Protein AF-0000000084126980 (afdb_homodimer)

InterPro domains:
  IPR006343 DnaB/C, C-terminal domain [PF07261] (128-200)
  IPR006343 DnaB/C, C-terminal domain [TIGR01446] (127-199)
  IPR034829 DnaD-like domain superfamily [G3DSA:1.10.10.630] (124-199)
  IPR034829 DnaD-like domain superfamily [SSF158499] (127-193)
  IPR036388 Winged helix-like DNA-binding domain superfamily [G3DSA:1.10.10.10] (2-123)
  IPR053162 DnaD [PTHR37293] (22-230)
  IPR053843 DnaD, N-terminal domain [PF21984] (16-113)

Secondary structure (DSSP, 8-state):
---HHHHHHH-EEEEEHHHHHHTTTTT--HHHHHHHHHHHHHHHTT-SS--HHHHHHHHT--HHHHHHHHHHHHHTTSSEEEEEE-TTS-EEEEEE-HHHHHHHHHHHHHHHHHHHHHHHHHHHHHHHHHHHHHHTSPPPHHHHHHHHHHHHTS---HHHHHHHHHHHHHTT---HHHHHHHHHHHHHTT--SHHHHHHHHHHHHHHHHHHHHHHHHHTS--------GGG-/---HHHHHHH-EEEEEHHHHHHTTTTT--HHHHHHHHHHHHHHHTT-SS--HHHHHHHHT--HHHHHHHHHHHHHTTSSEEEEEE-TTS-EEEEEE-HHHHHHHHHHHHHHHHHHHHHHHHHHHHHHHHHHHHHHTSPPPHHHHHHHHHHHHTS---HHHHHHHHHHHHHTT---HHHHHHHHHHHHHTT--SHHHHHHHHHHHHHHHHHHHHHHHHHTS--------GGG-

Radius of gyration: 45.22 Å; Cα contacts (8 Å, |Δi|>4): 385; chains: 2; bounding box: 76×160×122 Å

Foldseek 3Di:
DPPPVVVVVVPDADDDPLCVVCVVVLVDDPLLVLLVSVQRSCVVVVRFDDDCCVVCVVSVHDPVVSVVSVVVCCVSQQKHWDWDQDPVRDIDIGIDRVRNVVVSVVVVVVVVVVVVVVVQVVLVVVLLVVLCVLLVHHDDPVRVVLVVCCCPPVNARSVLLVLLCVVCSVVVNSDVVSSVVVVVVCVVVVNRDPVSSVVVVVVVVVVVVVVVVVVVVVPPPPPPPPPPPPPD/DPPPVVVVVLDDADDDPLCVVCVVVLVDDPLLVLLVSVQRSCVVVVRFDDDCCVVCVVSVHDPVVSVVSVVVCCVSQQKHWDWDQDPVRDIDIGIDRVRNVVVSVVVVVVVVVVVVVVVQVVLVVVLLVVLCVLLVHHDDPVRVVLVVCCCPPVNARSVLLVLLCVVCSVVPNSDVVSSVVVVVVCVVVVNRDPVSSVVVVVVVVVVVVVVVVVVVVVPPPPPPPPPPPPPD

Sequence (464 aa):
MISLQDYLKGGQTVLSNLLIEHYRQLGLSNDEFILWIQLYKYHELGNDFPDLAPIAENMGCDQKEIYNLLNQLVEKQVITIESEKNRQGIRNDFYDFSAIFEKLELLQSQKRKKEGEKDYEQKIRSLYQLFEKEFGRALSPIEFQRIGQWIEEDQYSPDLIRLALKEAVLNQAYSLNYIDRVLLSWERKNITTEQQVEEEQKKRKRNMMKKESSRNEKDLPNVSLHNWLEDEMISLQDYLKGGQTVLSNLLIEHYRQLGLSNDEFILWIQLYKYHELGNDFPDLAPIAENMGCDQKEIYNLLNQLVEKQVITIESEKNRQGIRNDFYDFSAIFEKLELLQSQKRKKEGEKDYEQKIRSLYQLFEKEFGRALSPIEFQRIGQWIEEDQYSPDLIRLALKEAVLNQAYSLNYIDRVLLSWERKNITTEQQVEEEQKKRKRNMMKKESSRNEKDLPNVSLHNWLEDE

Solvent-accessible surface area (backbone atoms only — not comparable to full-atom values): 25772 Å² total; per-residue (Å²): 122,46,55,67,59,59,59,57,67,54,36,71,34,79,40,50,38,59,53,72,49,38,38,43,82,69,68,40,50,59,65,42,46,50,50,49,51,54,54,46,42,35,39,77,72,70,40,43,61,68,72,60,65,66,53,18,58,33,69,72,45,49,71,67,55,47,51,51,41,49,50,48,38,42,73,63,44,42,31,41,83,43,74,44,66,44,96,85,64,47,78,41,65,30,64,38,63,64,47,36,47,45,51,49,33,52,50,51,52,50,48,50,50,51,48,48,49,50,51,51,51,49,47,49,52,51,47,56,51,48,51,22,62,75,69,70,43,81,74,50,73,66,54,50,49,52,54,48,38,42,42,72,71,68,60,48,51,63,66,53,52,50,52,34,48,51,53,23,56,75,67,68,41,93,42,69,66,54,35,48,51,51,49,51,55,30,54,75,67,66,46,78,43,72,67,49,48,48,53,50,51,50,49,50,51,49,49,48,52,51,47,53,52,50,51,60,58,64,67,53,72,82,74,77,78,74,80,71,71,68,80,111,121,46,54,67,60,58,58,57,67,54,36,71,33,80,40,50,37,58,52,70,48,38,38,42,82,68,67,41,48,60,66,42,47,52,50,48,51,55,53,47,40,34,40,76,72,68,38,43,63,69,71,58,65,67,53,18,57,34,69,71,45,49,70,69,56,46,51,50,41,49,51,48,38,42,74,64,45,41,32,43,84,42,75,43,66,44,97,84,63,46,77,40,64,30,62,39,62,64,46,36,47,46,51,48,34,51,51,51,51,50,49,49,50,51,49,49,50,49,50,49,51,48,48,48,53,50,49,57,51,48,53,24,61,74,69,70,42,83,72,49,72,67,53,50,49,51,55,46,40,41,42,72,71,68,58,48,52,65,65,53,52,50,52,35,48,52,52,24,56,75,68,69,42,92,42,69,67,55,36,49,50,51,51,51,54,29,55,74,68,66,46,78,44,71,67,50,49,51,52,50,50,51,48,50,51,49,50,49,53,50,49,56,53,51,52,61,60,67,70,54,72,83,74,77,80,75,80,74,71,67,81,112

Structure (mmCIF, N/CA/C/O backbone):
data_AF-0000000084126980-model_v1
#
loop_
_entity.id
_entity.type
_entity.pdbx_description
1 polymer 'DNA replication protein DnaD'
#
loop_
_atom_site.group_PDB
_atom_site.id
_atom_site.type_symbol
_atom_site.label_atom_id
_atom_site.label_alt_id
_atom_site.label_comp_id
_atom_site.label_asym_id
_atom_site.label_entity_id
_atom_site.label_seq_id
_atom_site.pdbx_PDB_ins_code
_atom_site.Cartn_x
_atom_site.Cartn_y
_atom_site.Cartn_z
_atom_site.occupancy
_atom_site.B_iso_or_equiv
_atom_site.auth_seq_id
_atom_site.auth_comp_id
_atom_site.auth_asym_id
_atom_site.auth_atom_id
_atom_site.pdbx_PDB_model_num
ATOM 1 N N . MET A 1 1 ? 5.922 20.891 -8.273 1 39 1 MET A N 1
ATOM 2 C CA . MET A 1 1 ? 6.66 19.688 -7.895 1 39 1 MET A CA 1
ATOM 3 C C . MET A 1 1 ? 6.605 19.469 -6.387 1 39 1 MET A C 1
ATOM 5 O O . MET A 1 1 ? 6.727 20.406 -5.613 1 39 1 MET A O 1
ATOM 9 N N . ILE A 1 2 ? 5.812 18.531 -5.898 1 51.69 2 ILE A N 1
ATOM 10 C CA . ILE A 1 2 ? 5.867 18.344 -4.449 1 51.69 2 ILE A CA 1
ATOM 11 C C . ILE A 1 2 ? 7.293 18.562 -3.955 1 51.69 2 ILE A C 1
ATOM 13 O O . ILE A 1 2 ? 8.25 18.125 -4.594 1 51.69 2 ILE A O 1
ATOM 17 N N . SER A 1 3 ? 7.391 19.531 -3.078 1 55.72 3 SER A N 1
ATOM 18 C CA . SER A 1 3 ? 8.75 19.625 -2.564 1 55.72 3 SER A CA 1
ATOM 19 C C . SER A 1 3 ? 9.266 18.266 -2.104 1 55.72 3 SER A C 1
ATOM 21 O O . SER A 1 3 ? 8.539 17.516 -1.449 1 55.72 3 SER A O 1
ATOM 23 N N . LEU A 1 4 ? 10.234 17.719 -2.951 1 56.09 4 LEU A N 1
ATOM 24 C CA . LEU A 1 4 ? 10.984 16.516 -2.627 1 56.09 4 LEU A CA 1
ATOM 25 C C . LEU A 1 4 ? 11.102 16.344 -1.117 1 56.09 4 LEU A C 1
ATOM 27 O O . LEU A 1 4 ? 11 15.219 -0.608 1 56.09 4 LEU A O 1
ATOM 31 N N . GLN A 1 5 ? 11.062 17.531 -0.544 1 54.41 5 GLN A N 1
ATOM 32 C CA . GLN A 1 5 ? 11.297 17.5 0.896 1 54.41 5 GLN A CA 1
ATOM 33 C C . GLN A 1 5 ? 10.086 16.953 1.642 1 54.41 5 GLN A C 1
ATOM 35 O O . GLN A 1 5 ? 10.227 16.141 2.562 1 54.41 5 GLN A O 1
ATOM 40 N N . ASP A 1 6 ? 8.969 17.391 1.273 1 57.94 6 ASP A N 1
ATOM 41 C CA . ASP A 1 6 ? 7.77 16.953 1.976 1 57.94 6 ASP A CA 1
ATOM 42 C C . ASP A 1 6 ? 7.5 15.469 1.721 1 57.94 6 ASP A C 1
ATOM 44 O O . ASP A 1 6 ? 7.086 14.742 2.627 1 57.94 6 ASP A O 1
ATOM 48 N N . TYR A 1 7 ? 7.781 15.117 0.509 1 58.91 7 TYR A N 1
ATOM 49 C CA . TYR A 1 7 ? 7.633 13.711 0.149 1 58.91 7 TYR A CA 1
ATOM 50 C C . TYR A 1 7 ? 8.562 12.836 0.978 1 58.91 7 TYR A C 1
ATOM 52 O O . TYR A 1 7 ? 8.156 11.781 1.472 1 58.91 7 TYR A O 1
ATOM 60 N N . LEU A 1 8 ? 9.648 13.391 1.156 1 59.94 8 LEU A N 1
ATOM 61 C CA . LEU A 1 8 ? 10.656 12.656 1.907 1 59.94 8 LEU A CA 1
ATOM 62 C C . LEU A 1 8 ? 10.336 12.656 3.398 1 59.94 8 LEU A C 1
ATOM 64 O O . LEU A 1 8 ? 10.547 11.656 4.082 1 59.94 8 LEU A O 1
ATOM 68 N N . LYS A 1 9 ? 9.68 13.68 3.787 1 66.31 9 LYS A N 1
ATOM 69 C CA . LYS A 1 9 ? 9.391 13.805 5.215 1 66.31 9 LYS A CA 1
ATOM 70 C C . LYS A 1 9 ? 8.297 12.844 5.645 1 66.31 9 LYS A C 1
ATOM 72 O O . LYS A 1 9 ? 8.344 12.289 6.746 1 66.31 9 LYS A O 1
ATOM 77 N N . GLY A 1 10 ? 7.41 12.594 4.816 1 77.44 10 GLY A N 1
ATOM 78 C CA . GLY A 1 10 ? 6.309 11.727 5.188 1 77.44 10 GLY A CA 1
ATOM 79 C C . GLY A 1 10 ? 6.715 10.266 5.305 1 77.44 10 GLY A C 1
ATOM 80 O O . GLY A 1 10 ? 6.035 9.477 5.965 1 77.44 10 GLY A O 1
ATOM 81 N N . GLY A 1 11 ? 7.73 9.977 4.719 1 87.25 11 GLY A N 1
ATOM 82 C CA . GLY A 1 11 ? 8.219 8.602 4.766 1 87.25 11 GLY A CA 1
ATOM 83 C C . GLY A 1 11 ? 7.535 7.695 3.764 1 87.25 11 GLY A C 1
ATOM 84 O O . GLY A 1 11 ? 6.809 8.164 2.885 1 87.25 11 GLY A O 1
ATOM 85 N N . GLN A 1 12 ? 7.938 6.426 3.824 1 92 12 GLN A N 1
ATOM 86 C CA . GLN A 1 12 ? 7.422 5.457 2.865 1 92 12 GLN A CA 1
ATOM 87 C C . GLN A 1 12 ? 7.094 4.129 3.547 1 92 12 GLN A C 1
ATOM 89 O O . GLN A 1 12 ? 7.602 3.842 4.633 1 92 12 GLN A O 1
ATOM 94 N N . THR A 1 13 ? 6.137 3.443 2.998 1 94.81 13 THR A N 1
ATOM 95 C CA . THR A 1 13 ? 5.762 2.104 3.439 1 94.81 13 THR A CA 1
ATOM 96 C C . THR A 1 13 ? 6.016 1.08 2.336 1 94.81 13 THR A C 1
ATOM 98 O O . THR A 1 13 ? 5.633 1.293 1.185 1 94.81 13 THR A O 1
ATOM 101 N N . VAL A 1 14 ? 6.715 0.001 2.734 1 93.5 14 VAL A N 1
ATOM 102 C CA . VAL A 1 14 ? 7.051 -1.046 1.775 1 93.5 14 VAL A CA 1
ATOM 103 C C . VAL A 1 14 ? 6.082 -2.215 1.925 1 93.5 14 VAL A C 1
ATOM 105 O O . VAL A 1 14 ? 5.953 -2.787 3.01 1 93.5 14 VAL A O 1
ATOM 108 N N . LEU A 1 15 ? 5.379 -2.592 0.836 1 94.12 15 LEU A N 1
ATOM 109 C CA . LEU A 1 15 ? 4.426 -3.697 0.837 1 94.12 15 LEU A CA 1
ATOM 110 C C . LEU A 1 15 ? 4.906 -4.832 -0.063 1 94.12 15 LEU A C 1
ATOM 112 O O . LEU A 1 15 ? 5.438 -4.586 -1.149 1 94.12 15 LEU A O 1
ATOM 116 N N . SER A 1 16 ? 4.742 -6.016 0.418 1 91.88 16 SER A N 1
ATOM 117 C CA . SER A 1 16 ? 5.02 -7.172 -0.426 1 91.88 16 SER A CA 1
ATOM 118 C C . SER A 1 16 ? 4.066 -7.23 -1.615 1 91.88 16 SER A C 1
ATOM 120 O O . SER A 1 16 ? 2.855 -7.074 -1.455 1 91.88 16 SER A O 1
ATOM 122 N N . ASN A 1 17 ? 4.672 -7.48 -2.793 1 94.25 17 ASN A N 1
ATOM 123 C CA . ASN A 1 17 ? 3.826 -7.613 -3.975 1 94.25 17 ASN A CA 1
ATOM 124 C C . ASN A 1 17 ? 2.869 -8.797 -3.848 1 94.25 17 ASN A C 1
ATOM 126 O O . ASN A 1 17 ? 1.744 -8.75 -4.348 1 94.25 17 ASN A O 1
ATOM 130 N N . LEU A 1 18 ? 3.314 -9.859 -3.176 1 91.62 18 LEU A N 1
ATOM 131 C CA . LEU A 1 18 ? 2.475 -11.031 -2.959 1 91.62 18 LEU A CA 1
ATOM 132 C C . LEU A 1 18 ? 1.243 -10.672 -2.135 1 91.62 18 LEU A C 1
ATOM 134 O O . LEU A 1 18 ? 0.15 -11.18 -2.391 1 91.62 18 LEU A O 1
ATOM 138 N N . LEU A 1 19 ? 1.45 -9.82 -1.191 1 93.81 19 LEU A N 1
ATOM 139 C CA . LEU A 1 19 ? 0.342 -9.375 -0.354 1 93.81 19 LEU A CA 1
ATOM 140 C C . LEU A 1 19 ? -0.667 -8.578 -1.169 1 93.81 19 LEU A C 1
ATOM 142 O O . LEU A 1 19 ? -1.875 -8.797 -1.065 1 93.81 19 LEU A O 1
ATOM 146 N N . ILE A 1 20 ? -0.172 -7.691 -1.981 1 95.88 20 ILE A N 1
ATOM 147 C CA . ILE A 1 20 ? -1.014 -6.844 -2.82 1 95.88 20 ILE A CA 1
ATOM 148 C C . ILE A 1 20 ? -1.832 -7.711 -3.773 1 95.88 20 ILE A C 1
ATOM 150 O O . ILE A 1 20 ? -3.031 -7.488 -3.953 1 95.88 20 ILE A O 1
ATOM 154 N N . GLU A 1 21 ? -1.262 -8.75 -4.246 1 94.12 21 GLU A N 1
ATOM 155 C CA . GLU A 1 21 ? -1.863 -9.586 -5.281 1 94.12 21 GLU A CA 1
ATOM 156 C C . GLU A 1 21 ? -2.879 -10.555 -4.688 1 94.12 21 GLU A C 1
ATOM 158 O O . GLU A 1 21 ? -3.854 -10.922 -5.348 1 94.12 21 GLU A O 1
ATOM 163 N N . HIS A 1 22 ? -2.678 -10.914 -3.436 1 94.06 22 HIS A N 1
ATOM 164 C CA . HIS A 1 22 ? -3.443 -12.055 -2.945 1 94.06 22 HIS A CA 1
ATOM 165 C C . HIS A 1 22 ? -4.262 -11.68 -1.712 1 94.06 22 HIS A C 1
ATOM 167 O O . HIS A 1 22 ? -4.723 -12.555 -0.98 1 94.06 22 HIS A O 1
ATOM 173 N N . TYR A 1 23 ? -4.438 -10.391 -1.438 1 96.12 23 TYR A N 1
ATOM 174 C CA . TYR A 1 23 ? -5.141 -9.992 -0.223 1 96.12 23 TYR A CA 1
ATOM 175 C C . TYR A 1 23 ? -6.551 -10.57 -0.198 1 96.12 23 TYR A C 1
ATOM 177 O O . TYR A 1 23 ? -7.059 -10.938 0.863 1 96.12 23 TYR A O 1
ATOM 185 N N . ARG A 1 24 ? -7.16 -10.719 -1.43 1 95.75 24 ARG A N 1
ATOM 186 C CA . ARG A 1 24 ? -8.508 -11.266 -1.498 1 95.75 24 ARG A CA 1
ATOM 187 C C . ARG A 1 24 ? -8.516 -12.758 -1.166 1 95.75 24 ARG A C 1
ATOM 189 O O . ARG A 1 24 ? -9.422 -13.242 -0.498 1 95.75 24 ARG A O 1
ATOM 196 N N . GLN A 1 25 ? -7.543 -13.422 -1.637 1 92.75 25 GLN A N 1
ATOM 197 C CA . GLN A 1 25 ? -7.434 -14.852 -1.369 1 92.75 25 GLN A CA 1
ATOM 198 C C . GLN A 1 25 ? -7.156 -15.109 0.108 1 92.75 25 GLN A C 1
ATOM 200 O O . GLN A 1 25 ? -7.457 -16.188 0.617 1 92.75 25 GLN A O 1
ATOM 205 N N . LEU A 1 26 ? -6.59 -14.109 0.778 1 93.56 26 LEU A N 1
ATOM 206 C CA . LEU A 1 26 ? -6.348 -14.203 2.213 1 93.56 26 LEU A CA 1
ATOM 207 C C . LEU A 1 26 ? -7.621 -13.891 2.998 1 93.56 26 LEU A C 1
ATOM 209 O O . LEU A 1 26 ? -7.629 -13.969 4.23 1 93.56 26 LEU A O 1
ATOM 213 N N . GLY A 1 27 ? -8.688 -13.508 2.248 1 94.06 27 GLY A N 1
ATOM 214 C CA . GLY A 1 27 ? -9.984 -13.289 2.855 1 94.06 27 GLY A CA 1
ATOM 215 C C . GLY A 1 27 ? -10.25 -11.828 3.182 1 94.06 27 GLY A C 1
ATOM 216 O O . GLY A 1 27 ? -11.227 -11.508 3.863 1 94.06 27 GLY A O 1
ATOM 217 N N . LEU A 1 28 ? -9.43 -10.945 2.713 1 96.75 28 LEU A N 1
ATOM 218 C CA . LEU A 1 28 ? -9.555 -9.539 3.078 1 96.75 28 LEU A CA 1
ATOM 219 C C . LEU A 1 28 ? -10.43 -8.789 2.068 1 96.75 28 LEU A C 1
ATOM 221 O O . LEU A 1 28 ? -10.32 -9.023 0.862 1 96.75 28 LEU A O 1
ATOM 225 N N . SER A 1 29 ? -11.352 -7.996 2.633 1 96.31 29 SER A N 1
ATOM 226 C CA . SER A 1 29 ? -12.023 -7.016 1.789 1 96.31 29 SER A CA 1
ATOM 227 C C . SER A 1 29 ? -11.117 -5.828 1.489 1 96.31 29 SER A C 1
ATOM 229 O O . SER A 1 29 ? -10.047 -5.695 2.08 1 96.31 29 SER A O 1
ATOM 231 N N . ASN A 1 30 ? -11.578 -5.02 0.553 1 96.25 30 ASN A N 1
ATOM 232 C CA . ASN A 1 30 ? -10.797 -3.826 0.233 1 96.25 30 ASN A CA 1
ATOM 233 C C . ASN A 1 30 ? -10.625 -2.926 1.452 1 96.25 30 ASN A C 1
ATOM 235 O O . ASN A 1 30 ? -9.539 -2.393 1.688 1 96.25 30 ASN A O 1
ATOM 239 N N . ASP A 1 31 ? -11.695 -2.783 2.275 1 97.06 31 ASP A N 1
ATOM 240 C CA . ASP A 1 31 ? -11.648 -1.952 3.475 1 97.06 31 ASP A CA 1
ATOM 241 C C . ASP A 1 31 ? -10.68 -2.529 4.504 1 97.06 31 ASP A C 1
ATOM 243 O O . ASP A 1 31 ? -9.906 -1.791 5.121 1 97.06 31 ASP A O 1
ATOM 247 N N . GLU A 1 32 ? -10.766 -3.787 4.633 1 97.44 32 GLU A N 1
ATOM 248 C CA . GLU A 1 32 ? -9.891 -4.469 5.582 1 97.44 32 GLU A CA 1
ATOM 249 C C . GLU A 1 32 ? -8.43 -4.348 5.168 1 97.44 32 GLU A C 1
ATOM 251 O O . GLU A 1 32 ? -7.559 -4.109 6.012 1 97.44 32 GLU A O 1
ATOM 256 N N . PHE A 1 33 ? -8.211 -4.531 3.877 1 97.88 33 PHE A N 1
ATOM 257 C CA . PHE A 1 33 ? -6.844 -4.441 3.373 1 97.88 33 PHE A CA 1
ATOM 258 C C . PHE A 1 33 ? -6.293 -3.031 3.553 1 97.88 33 PHE A C 1
ATOM 260 O O . PHE A 1 33 ? -5.125 -2.857 3.91 1 97.88 33 PHE A O 1
ATOM 267 N N . ILE A 1 34 ? -7.082 -1.987 3.361 1 98 34 ILE A N 1
ATOM 268 C CA . ILE A 1 34 ? -6.641 -0.606 3.537 1 98 34 ILE A CA 1
ATOM 269 C C . ILE A 1 34 ? -6.309 -0.354 5.008 1 98 34 ILE A C 1
ATOM 271 O O . ILE A 1 34 ? -5.309 0.293 5.32 1 98 34 ILE A O 1
ATOM 275 N N . LEU A 1 35 ? -7.184 -0.848 5.898 1 97.94 35 LEU A N 1
ATOM 276 C CA . LEU A 1 35 ? -6.879 -0.709 7.316 1 97.94 35 LEU A CA 1
ATOM 277 C C . LEU A 1 35 ? -5.559 -1.395 7.66 1 97.94 35 LEU A C 1
ATOM 279 O O . LEU A 1 35 ? -4.754 -0.856 8.422 1 97.94 35 LEU A O 1
ATOM 283 N N . TRP A 1 36 ? -5.355 -2.594 7.109 1 97.56 36 TRP A N 1
ATOM 284 C CA . TRP A 1 36 ? -4.109 -3.32 7.328 1 97.56 36 TRP A CA 1
ATOM 285 C C . TRP A 1 36 ? -2.908 -2.482 6.898 1 97.56 36 TRP A C 1
ATOM 287 O O . TRP A 1 36 ? -1.922 -2.381 7.633 1 97.56 36 TRP A O 1
ATOM 297 N N . ILE A 1 37 ? -3.01 -1.836 5.719 1 97.75 37 ILE A N 1
ATOM 298 C CA . ILE A 1 37 ? -1.937 -1.009 5.176 1 97.75 37 ILE A CA 1
ATOM 299 C C . ILE A 1 37 ? -1.678 0.176 6.105 1 97.75 37 ILE A C 1
ATOM 301 O O . ILE A 1 37 ? -0.525 0.514 6.383 1 97.75 37 ILE A O 1
ATOM 305 N N . GLN A 1 38 ? -2.76 0.791 6.602 1 97.5 38 GLN A N 1
ATOM 306 C CA . GLN A 1 38 ? -2.646 1.924 7.512 1 97.5 38 GLN A CA 1
ATOM 307 C C . GLN A 1 38 ? -1.911 1.529 8.789 1 97.5 38 GLN A C 1
ATOM 309 O O . GLN A 1 38 ? -1.025 2.252 9.25 1 97.5 38 GLN A O 1
ATOM 314 N N . LEU A 1 39 ? -2.316 0.41 9.336 1 97.06 39 LEU A N 1
ATOM 315 C CA . LEU A 1 39 ? -1.684 -0.077 10.555 1 97.06 39 LEU A CA 1
ATOM 316 C C . LEU A 1 39 ? -0.223 -0.436 10.305 1 97.06 39 LEU A C 1
ATOM 318 O O . LEU A 1 39 ? 0.64 -0.166 11.141 1 97.06 39 LEU A O 1
ATOM 322 N N . TYR A 1 40 ? 0.006 -1.031 9.164 1 95.81 40 TYR A N 1
ATOM 323 C CA . TYR A 1 40 ? 1.358 -1.445 8.805 1 95.81 40 TYR A CA 1
ATOM 324 C C . TYR A 1 40 ? 2.271 -0.237 8.633 1 95.81 40 TYR A C 1
ATOM 326 O O . TYR A 1 40 ? 3.453 -0.289 8.977 1 95.81 40 TYR A O 1
ATOM 334 N N . LYS A 1 41 ? 1.723 0.796 8.023 1 95.81 41 LYS A N 1
ATOM 335 C CA . LYS A 1 41 ? 2.455 2.053 7.895 1 95.81 41 LYS A CA 1
ATOM 336 C C . LYS A 1 41 ? 2.977 2.529 9.25 1 95.81 41 LYS A C 1
ATOM 338 O O . LYS A 1 41 ? 4.152 2.879 9.375 1 95.81 41 LYS A O 1
ATOM 343 N N . TYR A 1 42 ? 2.16 2.523 10.273 1 95.19 42 TYR A N 1
ATOM 344 C CA . TYR A 1 42 ? 2.555 2.947 11.609 1 95.19 42 TYR A CA 1
ATOM 345 C C . TYR A 1 42 ? 3.605 2.01 12.195 1 95.19 42 TYR A C 1
ATOM 347 O O . TYR A 1 42 ? 4.535 2.453 12.867 1 95.19 42 TYR A O 1
ATOM 355 N N . HIS A 1 43 ? 3.395 0.766 11.906 1 92 43 HIS A N 1
ATOM 356 C CA . HIS A 1 43 ? 4.363 -0.227 12.352 1 92 43 HIS A CA 1
ATOM 357 C C . HIS A 1 43 ? 5.754 0.068 11.797 1 92 43 HIS A C 1
ATOM 359 O O . HIS A 1 43 ? 6.746 0.009 12.531 1 92 43 HIS A O 1
ATOM 365 N N . GLU A 1 44 ? 5.773 0.401 10.492 1 90.06 44 GLU A N 1
ATOM 366 C CA . GLU A 1 44 ? 7.039 0.714 9.836 1 90.06 44 GLU A CA 1
ATOM 367 C C . GLU A 1 44 ? 7.664 1.979 10.414 1 90.06 44 GLU A C 1
ATOM 369 O O . GLU A 1 44 ? 8.883 2.123 10.43 1 90.06 44 GLU A O 1
ATOM 374 N N . LEU A 1 45 ? 6.82 2.809 10.969 1 90.12 45 LEU A N 1
ATOM 375 C CA . LEU A 1 45 ? 7.277 4.059 11.562 1 90.12 45 LEU A CA 1
ATOM 376 C C . LEU A 1 45 ? 7.641 3.859 13.031 1 90.12 45 LEU A C 1
ATOM 378 O O . LEU A 1 45 ? 8.062 4.805 13.703 1 90.12 45 LEU A O 1
ATOM 382 N N . GLY A 1 46 ? 7.473 2.648 13.516 1 89.19 46 GLY A N 1
ATOM 383 C CA . GLY A 1 46 ? 7.863 2.32 14.875 1 89.19 46 GLY A CA 1
ATOM 384 C C . GLY A 1 46 ? 6.719 2.434 15.867 1 89.19 46 GLY A C 1
ATOM 385 O O . GLY A 1 46 ? 6.918 2.283 17.078 1 89.19 46 GLY A O 1
ATOM 386 N N . ASN A 1 47 ? 5.559 2.77 15.43 1 91.75 47 ASN A N 1
ATOM 387 C CA . ASN A 1 47 ? 4.355 2.803 16.25 1 91.75 47 ASN A CA 1
ATOM 388 C C . ASN A 1 47 ? 3.506 1.55 16.062 1 91.75 47 ASN A C 1
ATOM 390 O O . ASN A 1 47 ? 2.676 1.492 15.156 1 91.75 47 ASN A O 1
ATOM 394 N N . ASP A 1 48 ? 3.6 0.688 17.047 1 90.25 48 ASP A N 1
ATOM 395 C CA . ASP A 1 48 ? 3.023 -0.642 16.875 1 90.25 48 ASP A CA 1
ATOM 396 C C . ASP A 1 48 ? 1.613 -0.71 17.453 1 90.25 48 ASP A C 1
ATOM 398 O O . ASP A 1 48 ? 0.966 -1.758 17.406 1 90.25 48 ASP A O 1
ATOM 402 N N . PHE A 1 49 ? 1.198 0.315 17.953 1 93 49 PHE A N 1
ATOM 403 C CA . PHE A 1 49 ? -0.154 0.346 18.5 1 93 49 PHE A CA 1
ATOM 404 C C . PHE A 1 49 ? -0.757 1.74 18.359 1 93 49 PHE A C 1
ATOM 406 O O . PHE A 1 49 ? -1.056 2.387 19.375 1 93 49 PHE A O 1
ATOM 413 N N . PRO A 1 50 ? -1.01 2.129 17.141 1 93.94 50 PRO A N 1
ATOM 414 C CA . PRO A 1 50 ? -1.526 3.479 16.906 1 93.94 50 PRO A CA 1
ATOM 415 C C . PRO A 1 50 ? -2.979 3.641 17.344 1 93.94 50 PRO A C 1
ATOM 417 O O . PRO A 1 50 ? -3.715 2.654 17.438 1 93.94 50 PRO A O 1
ATOM 420 N N . ASP A 1 51 ? -3.252 4.902 17.656 1 93.88 51 ASP A N 1
ATOM 421 C CA . ASP A 1 51 ? -4.656 5.23 17.875 1 93.88 51 ASP A CA 1
ATOM 422 C C . ASP A 1 51 ? -5.473 5.031 16.594 1 93.88 51 ASP A C 1
ATOM 424 O O . ASP A 1 51 ? -5.02 5.383 15.5 1 93.88 51 ASP A O 1
ATOM 428 N N . LEU A 1 52 ? -6.656 4.543 16.781 1 95.5 52 LEU A N 1
ATOM 429 C CA . LEU A 1 52 ? -7.484 4.211 15.625 1 95.5 52 LEU A CA 1
ATOM 430 C C . LEU A 1 52 ? -8.234 5.441 15.133 1 95.5 52 LEU A C 1
ATOM 432 O O . LEU A 1 52 ? -8.688 5.473 13.984 1 95.5 52 LEU A O 1
ATOM 436 N N . ALA A 1 53 ? -8.359 6.434 15.945 1 95.25 53 ALA A N 1
ATOM 437 C CA . ALA A 1 53 ? -9.172 7.602 15.602 1 95.25 53 ALA A CA 1
ATOM 438 C C . ALA A 1 53 ? -8.625 8.305 14.359 1 95.25 53 ALA A C 1
ATOM 440 O O . ALA A 1 53 ? -9.367 8.531 13.398 1 95.25 53 ALA A O 1
ATOM 441 N N . PRO A 1 54 ? -7.301 8.625 14.367 1 94.69 54 PRO A N 1
ATOM 442 C CA . PRO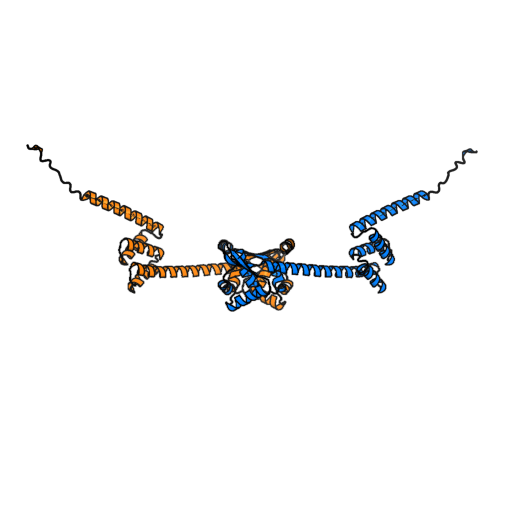 A 1 54 ? -6.758 9.25 13.164 1 94.69 54 PRO A CA 1
ATOM 443 C C . PRO A 1 54 ? -6.875 8.359 11.93 1 94.69 54 PRO A C 1
ATOM 445 O O . PRO A 1 54 ? -7.074 8.852 10.82 1 94.69 54 PRO A O 1
ATOM 448 N N . ILE A 1 55 ? -6.734 7.062 12.094 1 96.44 55 ILE A N 1
ATOM 449 C CA . ILE A 1 55 ? -6.82 6.117 10.984 1 96.44 55 ILE A CA 1
ATOM 450 C C . ILE A 1 55 ? -8.242 6.098 10.43 1 96.44 55 ILE A C 1
ATOM 452 O O . ILE A 1 55 ? -8.438 6.078 9.211 1 96.44 55 ILE A O 1
ATOM 456 N N . ALA A 1 56 ? -9.211 6.117 11.336 1 96.69 56 ALA A N 1
ATOM 457 C CA . ALA A 1 56 ? -10.609 6.18 10.93 1 96.69 56 ALA A CA 1
ATOM 458 C C . ALA A 1 56 ? -10.891 7.434 10.102 1 96.69 56 ALA A C 1
ATOM 460 O O . ALA A 1 56 ? -11.594 7.375 9.094 1 96.69 56 ALA A O 1
ATOM 461 N N . GLU A 1 57 ? -10.336 8.516 10.5 1 94 57 GLU A N 1
ATOM 462 C CA . GLU A 1 57 ? -10.492 9.773 9.766 1 94 57 GLU A CA 1
ATOM 463 C C . GLU A 1 57 ? -9.875 9.68 8.375 1 94 57 GLU A C 1
ATOM 465 O O . GLU A 1 57 ? -10.484 10.117 7.395 1 94 57 GLU A O 1
ATOM 470 N N . ASN A 1 58 ? -8.664 9.109 8.312 1 93.94 58 ASN A N 1
ATOM 471 C CA . ASN A 1 58 ? -7.98 8.938 7.039 1 93.94 58 ASN A CA 1
ATOM 472 C C . ASN A 1 58 ? -8.797 8.086 6.074 1 93.94 58 ASN A C 1
ATOM 474 O O . ASN A 1 58 ? -8.781 8.32 4.863 1 93.94 58 ASN A O 1
ATOM 478 N N . MET A 1 59 ? -9.477 7.113 6.613 1 95.44 59 MET A N 1
ATOM 479 C CA . MET A 1 59 ? -10.211 6.168 5.777 1 95.44 59 MET A CA 1
ATOM 480 C C . MET A 1 59 ? -11.641 6.641 5.555 1 95.44 59 MET A C 1
ATOM 482 O O . MET A 1 59 ? -12.398 6.02 4.801 1 95.44 59 MET A O 1
ATOM 486 N N . GLY A 1 60 ? -12.031 7.648 6.184 1 93.19 60 GLY A N 1
ATOM 487 C CA . GLY A 1 60 ? -13.367 8.188 6.031 1 93.19 60 GLY A CA 1
ATOM 488 C C . GLY A 1 60 ? -14.438 7.324 6.676 1 93.19 60 GLY A C 1
ATOM 489 O O . GLY A 1 60 ? -15.539 7.184 6.137 1 93.19 60 GLY A O 1
ATOM 490 N N . CYS A 1 61 ? -14.07 6.652 7.727 1 93.94 61 CYS A N 1
ATOM 491 C CA . CYS A 1 61 ? -15.055 5.828 8.422 1 93.94 61 CYS A CA 1
ATOM 492 C C . CYS A 1 61 ? -15.188 6.25 9.875 1 93.94 61 CYS A C 1
ATOM 494 O O . CYS A 1 61 ? -14.414 7.074 10.359 1 93.94 61 CYS A O 1
ATOM 496 N N . ASP A 1 62 ? -16.203 5.793 10.539 1 94.62 62 ASP A N 1
ATOM 497 C CA . ASP A 1 62 ? -16.422 6.168 11.938 1 94.62 62 ASP A CA 1
ATOM 498 C C . ASP A 1 62 ? -15.773 5.16 12.883 1 94.62 62 ASP A C 1
ATOM 500 O O . ASP A 1 62 ? -15.141 4.199 12.438 1 94.62 62 ASP A O 1
ATOM 504 N N . GLN A 1 63 ? -15.891 5.453 14.125 1 93.56 63 GLN A N 1
ATOM 505 C CA . GLN A 1 63 ? -15.234 4.656 15.156 1 93.56 63 GLN A CA 1
ATOM 506 C C . GLN A 1 63 ? -15.773 3.225 15.164 1 93.56 63 GLN A C 1
ATOM 508 O O . GLN A 1 63 ? -15.008 2.271 15.32 1 93.56 63 GLN A O 1
ATOM 513 N N . LYS A 1 64 ? -17.016 3.117 15.055 1 96.19 64 LYS A N 1
ATOM 514 C CA . LYS A 1 64 ? -17.625 1.79 15.055 1 96.19 64 LYS A CA 1
ATOM 515 C C . LYS A 1 64 ? -17.125 0.956 13.875 1 96.19 64 LYS A C 1
ATOM 517 O O . LYS A 1 64 ? -16.797 -0.224 14.039 1 96.19 64 LYS A O 1
ATOM 522 N N . GLU A 1 65 ? -17.094 1.53 12.734 1 96.75 65 GLU A N 1
ATOM 523 C CA . GLU A 1 65 ? -16.672 0.851 11.516 1 96.75 65 GLU A CA 1
ATOM 524 C C . GLU A 1 65 ? -15.211 0.403 11.602 1 96.75 65 GLU A C 1
ATOM 526 O O . GLU A 1 65 ? -14.875 -0.718 11.219 1 96.75 65 GLU A O 1
ATOM 531 N N . ILE A 1 66 ? -14.367 1.292 12.109 1 97.38 66 ILE A N 1
ATOM 532 C CA . ILE A 1 66 ? -12.938 0.984 12.148 1 97.38 66 ILE A CA 1
ATOM 533 C C . ILE A 1 66 ? -12.688 -0.156 13.133 1 97.38 66 ILE A C 1
ATOM 535 O O . ILE A 1 66 ? -11.805 -0.99 12.914 1 97.38 66 ILE A O 1
ATOM 539 N N . TYR A 1 67 ? -13.398 -0.216 14.242 1 96.75 67 TYR A N 1
ATOM 540 C CA . TYR A 1 67 ? -13.25 -1.296 15.211 1 96.75 67 TYR A CA 1
ATOM 541 C C . TYR A 1 67 ? -13.727 -2.621 14.633 1 96.75 67 TYR A C 1
ATOM 543 O O . TYR A 1 67 ? -13.133 -3.67 14.891 1 96.75 67 TYR A O 1
ATOM 551 N N . ASN A 1 68 ? -14.82 -2.512 13.938 1 97.94 68 ASN A N 1
ATOM 552 C CA . ASN A 1 68 ? -15.305 -3.711 13.266 1 97.94 68 ASN A CA 1
ATOM 553 C C . ASN A 1 68 ? -14.266 -4.262 12.289 1 97.94 68 ASN A C 1
ATOM 555 O O . ASN A 1 68 ? -14.055 -5.473 12.219 1 97.94 68 ASN A O 1
ATOM 559 N N . LEU A 1 69 ? -13.688 -3.406 11.484 1 97.88 69 LEU A N 1
ATOM 560 C CA . LEU A 1 69 ? -12.656 -3.805 10.531 1 97.88 69 LEU A CA 1
ATOM 561 C C . LEU A 1 69 ? -11.461 -4.43 11.25 1 97.88 69 LEU A C 1
ATOM 563 O O . LEU A 1 69 ? -10.922 -5.441 10.805 1 97.88 69 LEU A O 1
ATOM 567 N N . LEU A 1 70 ? -11.07 -3.787 12.367 1 97.44 70 LEU A N 1
ATOM 568 C CA . LEU A 1 70 ? -9.961 -4.312 13.148 1 97.44 70 LEU A CA 1
ATOM 569 C C . LEU A 1 70 ? -10.281 -5.711 13.672 1 97.44 70 LEU A C 1
ATOM 571 O O . LEU A 1 70 ? -9.438 -6.605 13.617 1 97.44 70 LEU A O 1
ATOM 575 N N . ASN A 1 71 ? -11.477 -5.855 14.188 1 97.31 71 ASN A N 1
ATOM 576 C CA . ASN A 1 71 ? -11.914 -7.152 14.688 1 97.31 71 ASN A CA 1
ATOM 577 C C . ASN A 1 71 ? -11.875 -8.219 13.594 1 97.31 71 ASN A C 1
ATOM 579 O O . ASN A 1 71 ? -11.508 -9.367 13.844 1 97.31 71 ASN A O 1
ATOM 583 N N . GLN A 1 72 ? -12.281 -7.863 12.43 1 97.75 72 GLN A N 1
ATOM 584 C CA . GLN A 1 72 ? -12.25 -8.789 11.305 1 97.75 72 GLN A CA 1
ATOM 585 C C . GLN A 1 72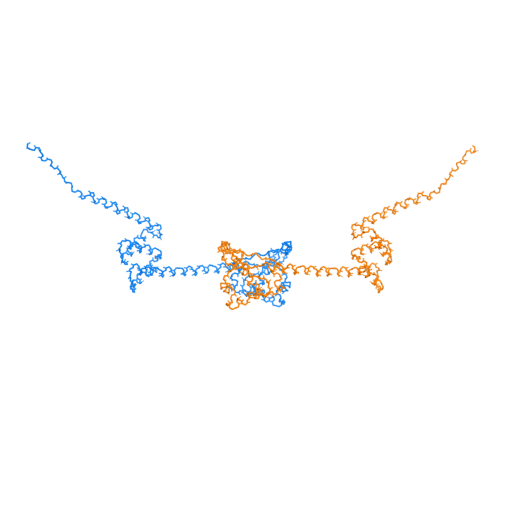 ? -10.812 -9.203 10.977 1 97.75 72 GLN A C 1
ATOM 587 O O . GLN A 1 72 ? -10.555 -10.359 10.656 1 97.75 72 GLN A O 1
ATOM 592 N N . LEU A 1 73 ? -9.836 -8.195 11 1 97.38 73 LEU A N 1
ATOM 593 C CA . LEU A 1 73 ? -8.438 -8.484 10.742 1 97.38 73 LEU A CA 1
ATOM 594 C C . LEU A 1 73 ? -7.898 -9.5 11.75 1 97.38 73 LEU A C 1
ATOM 596 O O . LEU A 1 73 ? -7.152 -10.414 11.375 1 97.38 73 LEU A O 1
ATOM 600 N N . VAL A 1 74 ? -8.297 -9.352 12.984 1 96.69 74 VAL A N 1
ATOM 601 C CA . VAL A 1 74 ? -7.848 -10.242 14.055 1 96.69 74 VAL A CA 1
ATOM 602 C C . VAL A 1 74 ? -8.492 -11.617 13.883 1 96.69 74 VAL A C 1
ATOM 604 O O . VAL A 1 74 ? -7.82 -12.641 14.008 1 96.69 74 VAL A O 1
ATOM 607 N N . GLU A 1 75 ? -9.805 -11.648 13.609 1 96.25 75 GLU A N 1
ATOM 608 C CA . GLU A 1 75 ? -10.547 -12.891 13.43 1 96.25 75 GLU A CA 1
ATOM 609 C C . GLU A 1 75 ? -10 -13.695 12.258 1 96.25 75 GLU A C 1
ATOM 611 O O . GLU A 1 75 ? -9.906 -14.922 12.32 1 96.25 75 GLU A O 1
ATOM 616 N N . LYS A 1 76 ? -9.641 -13 11.227 1 95.81 76 LYS A N 1
ATOM 617 C CA . LYS A 1 76 ? -9.133 -13.656 10.023 1 95.81 76 LYS A CA 1
ATOM 618 C C . LYS A 1 76 ? -7.652 -13.984 10.164 1 95.81 76 LYS A C 1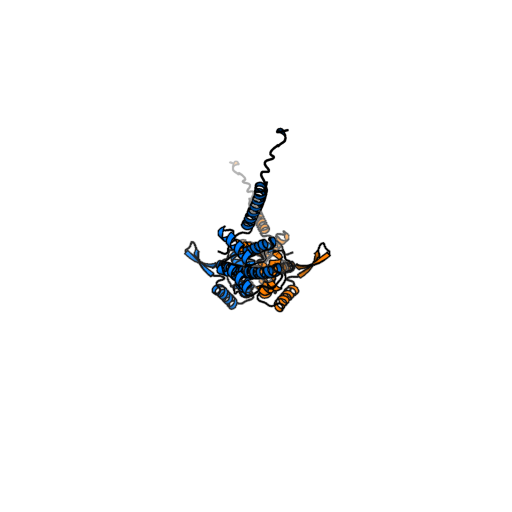
ATOM 620 O O . LYS A 1 76 ? -7.039 -14.523 9.234 1 95.81 76 LYS A O 1
ATOM 625 N N . GLN A 1 77 ? -7.07 -13.586 11.281 1 93.38 77 GLN A N 1
ATOM 626 C CA . GLN A 1 77 ? -5.707 -13.938 11.672 1 93.38 77 GLN A CA 1
ATOM 627 C C . GLN A 1 77 ? -4.688 -13.352 10.695 1 93.38 77 GLN A C 1
ATOM 629 O O . GLN A 1 77 ? -3.729 -14.023 10.312 1 93.38 77 GLN A O 1
ATOM 634 N N . VAL A 1 78 ? -5.004 -12.195 10.203 1 94.56 78 VAL A N 1
ATOM 635 C CA . VAL A 1 78 ? -4.023 -11.5 9.375 1 94.56 78 VAL A CA 1
ATOM 636 C C . VAL A 1 78 ? -3.207 -10.539 10.242 1 94.56 78 VAL A C 1
ATOM 638 O O . VAL A 1 78 ? -2.117 -10.117 9.852 1 94.56 78 VAL A O 1
ATOM 641 N N . ILE A 1 79 ? -3.752 -10.156 11.406 1 94.44 79 ILE A N 1
ATOM 642 C CA . ILE A 1 79 ? -3.016 -9.477 12.469 1 94.44 79 ILE A CA 1
ATOM 643 C C . ILE A 1 79 ? -3.342 -10.125 13.812 1 94.44 79 ILE A C 1
ATOM 645 O O . ILE A 1 79 ? -4.406 -10.727 13.977 1 94.44 79 ILE A O 1
ATOM 649 N N . THR A 1 80 ? -2.412 -10.109 14.68 1 94.5 80 THR A N 1
ATOM 650 C CA . THR A 1 80 ? -2.656 -10.516 16.062 1 94.5 80 THR A CA 1
ATOM 651 C C . THR A 1 80 ? -2.256 -9.398 17.031 1 94.5 80 THR A C 1
ATOM 653 O O . THR A 1 80 ? -1.357 -8.609 16.734 1 94.5 80 THR A O 1
ATOM 656 N N . ILE A 1 81 ? -3.016 -9.297 18.062 1 93.94 81 ILE A N 1
ATOM 657 C CA . ILE A 1 81 ? -2.676 -8.336 19.109 1 93.94 81 ILE A CA 1
ATOM 658 C C . ILE A 1 81 ? -1.916 -9.047 20.234 1 93.94 81 ILE A C 1
ATOM 660 O O . ILE A 1 81 ? -2.445 -9.961 20.859 1 93.94 81 ILE A O 1
ATOM 664 N N . GLU A 1 82 ? -0.7 -8.664 20.359 1 91.94 82 GLU A N 1
ATOM 665 C CA . GLU A 1 82 ? 0.164 -9.258 21.375 1 91.94 82 GLU A CA 1
ATOM 666 C C . GLU A 1 82 ? 0.542 -8.25 22.453 1 91.94 82 GLU A C 1
ATOM 668 O O . GLU A 1 82 ? 0.336 -7.043 22.281 1 91.94 82 GLU A O 1
ATOM 673 N N . SER A 1 83 ? 0.917 -8.758 23.562 1 91.06 83 SER A N 1
ATOM 674 C CA . SER A 1 83 ? 1.316 -7.895 24.672 1 91.06 83 SER A CA 1
ATOM 675 C C . SER A 1 83 ? 2.729 -8.227 25.141 1 91.06 83 SER A C 1
ATOM 677 O O . SER A 1 83 ? 3.127 -9.391 25.156 1 91.06 83 SER A O 1
ATOM 679 N N . GLU A 1 84 ? 3.486 -7.145 25.344 1 87.5 84 GLU A N 1
ATOM 680 C CA . GLU A 1 84 ? 4.824 -7.328 25.891 1 87.5 84 GLU A CA 1
ATOM 681 C C . GLU A 1 84 ? 5.055 -6.418 27.094 1 87.5 84 GLU A C 1
ATOM 683 O O . GLU A 1 84 ? 4.543 -5.297 27.141 1 87.5 84 GLU A O 1
ATOM 688 N N . LYS A 1 85 ? 5.691 -6.988 28.078 1 86.75 85 LYS A N 1
ATOM 689 C CA . LYS A 1 85 ? 6.016 -6.203 29.266 1 86.75 85 LYS A CA 1
ATOM 690 C C . LYS A 1 85 ? 7.285 -5.383 29.047 1 86.75 85 LYS A C 1
ATOM 692 O O . LYS A 1 85 ? 8.281 -5.898 28.547 1 86.75 85 LYS A O 1
ATOM 697 N N . ASN A 1 86 ? 7.102 -4.133 29.172 1 80.94 86 ASN A N 1
ATOM 698 C CA . ASN A 1 86 ? 8.305 -3.314 29.078 1 80.94 86 ASN A CA 1
ATOM 699 C C . ASN A 1 86 ? 9.172 -3.439 30.328 1 80.94 86 ASN A C 1
ATOM 701 O O . ASN A 1 86 ? 8.883 -4.242 31.219 1 80.94 86 ASN A O 1
ATOM 705 N N . ARG A 1 87 ? 10.312 -2.748 30.328 1 83.31 87 ARG A N 1
ATOM 706 C CA . ARG A 1 87 ? 11.289 -2.824 31.406 1 83.31 87 ARG A CA 1
ATOM 707 C C . ARG A 1 87 ? 10.664 -2.428 32.75 1 83.31 87 ARG A C 1
ATOM 709 O O . ARG A 1 87 ? 11.078 -2.914 33.781 1 83.31 87 ARG A O 1
ATOM 716 N N . GLN A 1 88 ? 9.719 -1.638 32.75 1 86.75 88 GLN A N 1
ATOM 717 C CA . GLN A 1 88 ? 9.062 -1.151 33.969 1 86.75 88 GLN A CA 1
ATOM 718 C C . GLN A 1 88 ? 7.906 -2.062 34.375 1 86.75 88 GLN A C 1
ATOM 720 O O . GLN A 1 88 ? 7.219 -1.799 35.344 1 86.75 88 GLN A O 1
ATOM 725 N N . GLY A 1 89 ? 7.773 -3.107 33.656 1 82.31 89 GLY A N 1
ATOM 726 C CA . GLY A 1 89 ? 6.734 -4.074 33.969 1 82.31 89 GLY A CA 1
ATOM 727 C C . GLY A 1 89 ? 5.379 -3.711 33.375 1 82.31 89 GLY A C 1
ATOM 728 O O . GLY A 1 89 ? 4.371 -4.328 33.719 1 82.31 89 GLY A O 1
ATOM 729 N N . ILE A 1 90 ? 5.422 -2.633 32.656 1 87.12 90 ILE A N 1
ATOM 730 C CA . ILE A 1 90 ? 4.152 -2.203 32.094 1 87.12 90 ILE A CA 1
ATOM 731 C C . ILE A 1 90 ? 3.889 -2.963 30.781 1 87.12 90 ILE A C 1
ATOM 733 O O . ILE A 1 90 ? 4.785 -3.105 29.953 1 87.12 90 ILE A O 1
ATOM 737 N N . ARG A 1 91 ? 2.59 -3.434 30.75 1 87.75 91 ARG A N 1
ATOM 738 C CA . ARG A 1 91 ? 2.201 -4.188 29.562 1 87.75 91 ARG A CA 1
ATOM 739 C C . ARG A 1 91 ? 1.887 -3.254 28.406 1 87.75 91 ARG A C 1
ATOM 741 O O . ARG A 1 91 ? 1.131 -2.293 28.547 1 87.75 91 ARG A O 1
ATOM 748 N N . ASN A 1 92 ? 2.637 -3.486 27.281 1 89 92 ASN A N 1
ATOM 749 C CA . ASN A 1 92 ? 2.369 -2.738 26.062 1 89 92 ASN A CA 1
ATOM 750 C C . ASN A 1 92 ? 1.862 -3.646 24.953 1 89 92 ASN A C 1
ATOM 752 O O . ASN A 1 92 ? 2.479 -4.672 24.656 1 89 92 ASN A O 1
ATOM 756 N N . ASP A 1 93 ? 0.697 -3.25 24.484 1 91.88 93 ASP A N 1
ATOM 757 C CA . ASP A 1 93 ? 0.117 -4.02 23.391 1 91.88 93 ASP A CA 1
ATOM 758 C C . ASP A 1 93 ? 0.698 -3.58 22.047 1 91.88 93 ASP A C 1
ATOM 760 O O . ASP A 1 93 ? 1.138 -2.439 21.891 1 91.88 93 ASP A O 1
ATOM 764 N N . PHE A 1 94 ? 0.87 -4.59 21.172 1 92.44 94 PHE A N 1
ATOM 765 C CA . PHE A 1 94 ? 1.314 -4.27 19.812 1 92.44 94 PHE A CA 1
ATOM 766 C C . PHE A 1 94 ? 0.671 -5.203 18.797 1 92.44 94 PHE A C 1
ATOM 768 O O . PHE A 1 94 ? 0.293 -6.328 19.141 1 92.44 94 PHE A O 1
ATOM 775 N N . TYR A 1 95 ? 0.473 -4.699 17.578 1 94.62 95 TYR A N 1
ATOM 776 C CA . TYR A 1 95 ? -0.022 -5.504 16.469 1 94.62 95 TYR A CA 1
ATOM 777 C C . TYR A 1 95 ? 1.094 -6.355 15.875 1 94.62 95 TYR A C 1
ATOM 779 O O . TYR A 1 95 ? 2.18 -5.848 15.578 1 94.62 95 TYR A O 1
ATOM 787 N N . ASP A 1 96 ? 0.895 -7.594 15.766 1 92.81 96 ASP A N 1
ATOM 788 C CA . ASP A 1 96 ? 1.824 -8.5 15.094 1 92.81 96 ASP A CA 1
ATOM 789 C C . ASP A 1 96 ? 1.353 -8.828 13.68 1 92.81 96 ASP A C 1
ATOM 791 O O . ASP A 1 96 ? 0.261 -9.367 13.492 1 92.81 96 ASP A O 1
ATOM 795 N N . PHE A 1 97 ? 2.186 -8.57 12.641 1 93 97 PHE A N 1
ATOM 796 C CA . PHE A 1 97 ? 1.823 -8.703 11.242 1 93 97 PHE A CA 1
ATOM 797 C C . PHE A 1 97 ? 2.385 -10 10.656 1 93 97 PHE A C 1
ATOM 799 O O . PHE A 1 97 ? 2.23 -10.266 9.461 1 93 97 PHE A O 1
ATOM 806 N N . SER A 1 98 ? 3.021 -10.867 11.461 1 88.69 98 SER A N 1
ATOM 807 C CA . SER A 1 98 ? 3.725 -12.047 10.969 1 88.69 98 SER A CA 1
ATOM 808 C C . SER A 1 98 ? 2.748 -13.102 10.453 1 88.69 98 SER A C 1
ATOM 810 O O . SER A 1 98 ? 3.084 -13.883 9.562 1 88.69 98 SER A O 1
ATOM 812 N N . ALA A 1 99 ? 1.576 -13.07 11.023 1 87.69 99 ALA A N 1
ATOM 813 C CA . ALA A 1 99 ? 0.577 -14.086 10.703 1 87.69 99 ALA A CA 1
ATOM 814 C C . ALA A 1 99 ? 0.185 -14.023 9.227 1 87.69 99 ALA A C 1
ATOM 816 O O . ALA A 1 99 ? -0.044 -15.055 8.594 1 87.69 99 ALA A O 1
ATOM 817 N N . ILE A 1 100 ? 0.133 -12.867 8.672 1 90.12 100 ILE A N 1
ATOM 818 C CA . ILE A 1 100 ? -0.314 -12.719 7.289 1 90.12 100 ILE A CA 1
ATOM 819 C C . ILE A 1 100 ? 0.723 -13.32 6.344 1 90.12 100 ILE A C 1
ATOM 821 O O . ILE A 1 100 ? 0.372 -13.875 5.301 1 90.12 100 ILE A O 1
ATOM 825 N N . PHE A 1 101 ? 1.929 -13.25 6.688 1 85.62 101 PHE A N 1
ATOM 826 C CA . PHE A 1 101 ? 2.994 -13.766 5.84 1 85.62 101 PHE A CA 1
ATOM 827 C C . PHE A 1 101 ? 3.021 -15.289 5.879 1 85.62 101 PHE A C 1
ATOM 829 O O . PHE A 1 101 ? 3.344 -15.938 4.879 1 85.62 101 PHE A O 1
ATOM 836 N N . GLU A 1 102 ? 2.676 -15.781 6.977 1 84.69 102 GLU A N 1
ATOM 837 C CA . GLU A 1 102 ? 2.537 -17.234 7.082 1 84.69 102 GLU A CA 1
ATOM 838 C C . GLU A 1 102 ? 1.412 -17.734 6.184 1 84.69 102 GLU A C 1
ATOM 840 O O . GLU A 1 102 ? 1.562 -18.766 5.516 1 84.69 102 GLU A O 1
ATOM 845 N N . LYS A 1 103 ? 0.401 -17.047 6.23 1 89.38 103 LYS A N 1
ATOM 846 C CA . LYS A 1 103 ? -0.734 -17.391 5.383 1 89.38 103 LYS A CA 1
ATOM 847 C C . LYS A 1 103 ? -0.376 -17.281 3.906 1 89.38 103 LYS A C 1
ATOM 849 O O . LYS A 1 103 ? -0.804 -18.094 3.09 1 89.38 103 LYS A O 1
ATOM 854 N N . LEU A 1 104 ? 0.318 -16.281 3.594 1 88.31 104 LEU A N 1
ATOM 855 C CA . LEU A 1 104 ? 0.767 -16.078 2.223 1 88.31 104 LEU A CA 1
ATOM 856 C C . LEU A 1 104 ? 1.653 -17.219 1.759 1 88.31 104 LEU A C 1
ATOM 858 O O . LEU A 1 104 ? 1.572 -17.656 0.604 1 88.31 104 LEU A O 1
ATOM 862 N N . GLU A 1 105 ? 2.496 -17.688 2.621 1 85.31 105 GLU A N 1
ATOM 863 C CA . GLU A 1 105 ? 3.377 -18.812 2.307 1 85.31 105 GLU A CA 1
ATOM 864 C C . GLU A 1 105 ? 2.574 -20.078 2.02 1 85.31 105 GLU A C 1
ATOM 866 O O . GLU A 1 105 ? 2.902 -20.828 1.103 1 85.31 105 GLU A O 1
ATOM 871 N N . LEU A 1 106 ? 1.664 -20.266 2.854 1 86.62 106 LEU A N 1
ATOM 872 C CA . LEU A 1 106 ? 0.809 -21.438 2.672 1 86.62 106 LEU A CA 1
ATOM 873 C C . LEU A 1 106 ? 0.073 -21.359 1.337 1 86.62 106 LEU A C 1
ATOM 875 O O . LEU A 1 106 ? -0.023 -22.359 0.623 1 86.62 106 LEU A O 1
ATOM 879 N N . LEU A 1 107 ? -0.409 -20.219 1.073 1 86.88 107 LEU A N 1
ATOM 880 C CA . LEU A 1 107 ? -1.118 -20 -0.185 1 86.88 107 LEU A CA 1
ATOM 881 C C . LEU A 1 107 ? -0.197 -20.25 -1.375 1 86.88 107 LEU A C 1
ATOM 883 O O . LEU A 1 107 ? -0.598 -20.891 -2.355 1 86.88 107 LEU A O 1
ATOM 887 N N . GLN A 1 108 ? 0.966 -19.719 -1.327 1 85.62 108 GLN A N 1
ATOM 888 C CA . GLN A 1 108 ? 1.936 -19.875 -2.404 1 85.62 108 GLN A CA 1
ATOM 889 C C . GLN A 1 108 ? 2.305 -21.344 -2.59 1 85.62 108 GLN A C 1
ATOM 891 O O . GLN A 1 108 ? 2.479 -21.812 -3.719 1 85.62 108 GLN A O 1
ATOM 896 N N . SER A 1 109 ? 2.5 -22.031 -1.48 1 86.56 109 SER A N 1
ATOM 897 C CA . SER A 1 109 ? 2.828 -23.453 -1.53 1 86.56 109 SER A CA 1
ATOM 898 C C . SER A 1 109 ? 1.711 -24.266 -2.189 1 86.56 109 SER A C 1
ATOM 900 O O . SER A 1 109 ? 1.976 -25.172 -2.98 1 86.56 109 SER A O 1
ATOM 902 N N . GLN A 1 110 ? 0.549 -23.891 -1.819 1 87.69 110 GLN A N 1
ATOM 903 C CA . GLN A 1 110 ? -0.607 -24.547 -2.406 1 87.69 110 GLN A CA 1
ATOM 904 C C . GLN A 1 110 ? -0.703 -24.266 -3.904 1 87.69 110 GLN A C 1
ATOM 906 O O . GLN A 1 110 ? -1.03 -25.172 -4.688 1 87.69 110 GLN A O 1
ATOM 911 N N . LYS A 1 111 ? -0.483 -23.094 -4.234 1 85.5 111 LYS A N 1
ATOM 912 C CA . LYS A 1 111 ? -0.504 -22.734 -5.645 1 85.5 111 LYS A CA 1
ATOM 913 C C . LYS A 1 111 ? 0.573 -23.484 -6.426 1 85.5 111 LYS A C 1
ATOM 915 O O . LYS A 1 111 ? 0.333 -23.938 -7.547 1 85.5 111 LYS A O 1
ATOM 920 N N . ARG A 1 112 ? 1.702 -23.547 -5.867 1 85.31 112 ARG A N 1
ATOM 921 C CA . ARG A 1 112 ? 2.799 -24.25 -6.512 1 85.31 112 ARG A CA 1
ATOM 922 C C . ARG A 1 112 ? 2.455 -25.734 -6.703 1 85.31 112 ARG A C 1
ATOM 924 O O . ARG A 1 112 ? 2.76 -26.312 -7.742 1 85.31 112 ARG A O 1
ATOM 931 N N . LYS A 1 113 ? 1.903 -26.266 -5.758 1 89.19 113 LYS A N 1
ATOM 932 C CA . LYS A 1 113 ? 1.502 -27.656 -5.84 1 89.19 113 LYS A CA 1
ATOM 933 C C . LYS A 1 113 ? 0.474 -27.875 -6.945 1 89.19 113 LYS A C 1
ATOM 935 O O . LYS A 1 113 ? 0.59 -28.812 -7.738 1 89.19 113 LYS A O 1
ATOM 940 N N . LYS A 1 114 ? -0.48 -27 -6.949 1 90.19 114 LYS A N 1
ATOM 941 C CA . LYS A 1 114 ? -1.511 -27.094 -7.977 1 90.19 114 LYS A CA 1
ATOM 942 C C . LYS A 1 114 ? -0.918 -26.906 -9.367 1 90.19 114 LYS A C 1
ATOM 944 O O . LYS A 1 114 ? -1.3 -27.594 -10.312 1 90.19 114 LYS A O 1
ATOM 949 N N . GLU A 1 115 ? -0.079 -25.984 -9.406 1 89.62 115 GLU A N 1
ATOM 950 C CA . GLU A 1 115 ? 0.593 -25.75 -10.68 1 89.62 115 GLU A CA 1
ATOM 951 C C . GLU A 1 115 ? 1.438 -26.953 -11.094 1 89.62 115 GLU A C 1
ATOM 953 O O . GLU A 1 115 ? 1.503 -27.297 -12.273 1 89.62 115 GLU A O 1
ATOM 958 N N . GLY A 1 116 ? 2.084 -27.484 -10.156 1 89.06 116 GLY A N 1
ATOM 959 C CA . GLY A 1 116 ? 2.844 -28.688 -10.43 1 89.06 116 GLY A CA 1
ATOM 960 C C . GLY A 1 116 ? 1.984 -29.844 -10.922 1 89.06 116 GLY A C 1
ATOM 961 O O . GLY A 1 116 ? 2.357 -30.547 -11.867 1 89.06 116 GLY A O 1
ATOM 962 N N . GLU A 1 117 ? 0.938 -29.938 -10.344 1 90.38 117 GLU A N 1
ATOM 963 C CA . GLU A 1 117 ? 0.006 -30.984 -10.75 1 90.38 117 GLU A CA 1
ATOM 964 C C . GLU A 1 117 ? -0.517 -30.75 -12.164 1 90.38 117 GLU A C 1
ATOM 966 O O . GLU A 1 117 ? -0.63 -31.672 -12.961 1 90.38 117 GLU A O 1
ATOM 971 N N . LYS A 1 118 ? -0.838 -29.516 -12.375 1 91.88 118 LYS A N 1
ATOM 972 C CA . LYS A 1 118 ? -1.312 -29.172 -13.711 1 91.88 118 LYS A CA 1
ATOM 973 C C . LYS A 1 118 ? -0.23 -29.422 -14.758 1 91.88 118 LYS A C 1
ATOM 975 O O . LYS A 1 118 ? -0.514 -29.922 -15.844 1 91.88 118 LYS A O 1
ATOM 980 N N . ASP A 1 119 ? 0.898 -29.031 -14.383 1 92.44 119 ASP A N 1
ATOM 981 C CA . ASP A 1 119 ? 2.025 -29.25 -15.281 1 92.44 119 ASP A CA 1
ATOM 982 C C . ASP A 1 119 ? 2.229 -30.734 -15.547 1 92.44 119 ASP A C 1
ATOM 984 O O . ASP A 1 119 ? 2.482 -31.141 -16.688 1 92.44 119 ASP A O 1
ATOM 988 N N . TYR A 1 120 ? 2.139 -31.5 -14.523 1 92 120 TYR A N 1
ATOM 989 C CA . TYR A 1 120 ? 2.283 -32.938 -14.633 1 92 120 TYR A CA 1
ATOM 990 C C . TYR A 1 120 ? 1.201 -33.531 -15.531 1 92 120 TYR A C 1
ATOM 992 O O . TYR A 1 120 ? 1.488 -34.375 -16.391 1 92 120 TYR A O 1
ATOM 1000 N N . GLU A 1 121 ? 0.034 -33.094 -15.359 1 92.75 121 GLU A N 1
ATOM 1001 C CA . GLU A 1 121 ? -1.084 -33.531 -16.172 1 92.75 121 GLU A CA 1
ATOM 1002 C C . GLU A 1 121 ? -0.887 -33.156 -17.641 1 92.75 121 GLU A C 1
ATOM 1004 O O . GLU A 1 121 ? -1.202 -33.938 -18.547 1 92.75 121 GLU A O 1
ATOM 1009 N N . GLN A 1 122 ? -0.446 -32 -17.781 1 94.44 122 GLN A N 1
ATOM 1010 C CA . GLN A 1 122 ? -0.179 -31.547 -19.141 1 94.44 122 GLN A CA 1
ATOM 1011 C C . GLN A 1 122 ? 0.928 -32.375 -19.797 1 94.44 122 GLN A C 1
ATOM 1013 O O . GLN A 1 122 ? 0.876 -32.656 -20.984 1 94.44 122 GLN A O 1
ATOM 1018 N N . LYS A 1 123 ? 1.952 -32.688 -19.047 1 94.19 123 LYS A N 1
ATOM 1019 C CA . LYS A 1 123 ? 3.031 -33.531 -19.562 1 94.19 123 LYS A CA 1
ATOM 1020 C C . LYS A 1 123 ? 2.51 -34.875 -19.984 1 94.19 123 LYS A C 1
ATOM 1022 O O . LYS A 1 123 ? 2.934 -35.438 -21 1 94.19 123 LYS A O 1
ATOM 1027 N N . ILE A 1 124 ? 1.639 -35.438 -19.172 1 94.19 124 ILE A N 1
ATOM 1028 C CA . ILE A 1 124 ? 1.051 -36.75 -19.469 1 94.19 124 ILE A CA 1
ATOM 1029 C C . ILE A 1 124 ? 0.225 -36.656 -20.75 1 94.19 124 ILE A C 1
ATOM 1031 O O . ILE A 1 124 ? 0.341 -37.5 -21.641 1 94.19 124 ILE A O 1
ATOM 1035 N N . ARG A 1 125 ? -0.543 -35.656 -20.828 1 94.5 125 ARG A N 1
ATOM 1036 C CA . ARG A 1 125 ? -1.35 -35.438 -22.031 1 94.5 125 ARG A CA 1
ATOM 1037 C C . ARG A 1 125 ? -0.466 -35.312 -23.266 1 94.5 125 ARG A C 1
ATOM 1039 O O . ARG A 1 125 ? -0.744 -35.875 -24.312 1 94.5 125 ARG A O 1
ATOM 1046 N N . SER A 1 126 ? 0.516 -34.5 -23.094 1 96.06 126 SER A N 1
ATOM 1047 C CA . SER A 1 126 ? 1.459 -34.281 -24.188 1 96.06 126 SER A CA 1
ATOM 1048 C C . SER A 1 126 ? 2.156 -35.594 -24.562 1 96.06 126 SER A C 1
ATOM 1050 O O . SER A 1 126 ? 2.477 -35.812 -25.734 1 96.06 126 SER A O 1
ATOM 1052 N N . LEU A 1 127 ? 2.445 -36.438 -23.609 1 96 127 LEU A N 1
ATOM 1053 C CA . LEU A 1 127 ? 3.088 -37.719 -23.828 1 96 127 LEU A CA 1
ATOM 1054 C C . LEU A 1 127 ? 2.219 -38.625 -24.703 1 96 127 LEU A C 1
ATOM 1056 O O . LEU A 1 127 ? 2.709 -39.219 -25.656 1 96 127 LEU A O 1
ATOM 1060 N N . TYR A 1 128 ? 0.927 -38.75 -24.438 1 96.31 128 TYR A N 1
ATOM 1061 C CA . TYR A 1 128 ? 0.002 -39.562 -25.219 1 96.31 128 TYR A CA 1
ATOM 1062 C C . TYR A 1 128 ? -0.091 -39.031 -26.656 1 96.31 128 TYR A C 1
ATOM 1064 O O . TYR A 1 128 ? -0.093 -39.812 -27.609 1 96.31 128 TYR A O 1
ATOM 1072 N N . GLN A 1 129 ? -0.11 -37.719 -26.719 1 96.44 129 GLN A N 1
ATOM 1073 C CA . GLN A 1 129 ? -0.169 -37.094 -28.031 1 96.44 129 GLN A CA 1
ATOM 1074 C C . GLN A 1 129 ? 1.092 -37.406 -28.844 1 96.44 129 GLN A C 1
ATOM 1076 O O . GLN A 1 129 ? 1.022 -37.625 -30.047 1 96.44 129 GLN A O 1
ATOM 1081 N N . LEU A 1 130 ? 2.164 -37.375 -28.172 1 96.75 130 LEU A N 1
ATOM 1082 C CA . LEU A 1 130 ? 3.436 -37.656 -28.812 1 96.75 130 LEU A CA 1
ATOM 1083 C C . LEU A 1 130 ? 3.455 -39.094 -29.344 1 96.75 130 LEU A C 1
ATOM 1085 O O . LEU A 1 130 ? 3.941 -39.344 -30.453 1 96.75 130 LEU A O 1
ATOM 1089 N N . PHE A 1 131 ? 3.018 -40.062 -28.578 1 96.06 131 PHE A N 1
ATOM 1090 C CA . PHE A 1 131 ? 2.926 -41.469 -28.984 1 96.06 131 PHE A CA 1
ATOM 1091 C C . PHE A 1 131 ? 2.088 -41.594 -30.25 1 96.06 131 PHE A C 1
ATOM 1093 O O . PHE A 1 131 ? 2.486 -42.281 -31.203 1 96.06 131 PHE A O 1
ATOM 1100 N N . GLU A 1 132 ? 1.015 -40.875 -30.25 1 96.56 132 GLU A N 1
ATOM 1101 C CA . GLU A 1 132 ? 0.126 -40.969 -31.406 1 96.56 132 GLU A CA 1
ATOM 1102 C C . GLU A 1 132 ? 0.78 -40.344 -32.656 1 96.56 132 GLU A C 1
ATOM 1104 O O . GLU A 1 132 ? 0.674 -40.906 -33.75 1 96.56 132 GLU A O 1
ATOM 1109 N N . LYS A 1 133 ? 1.39 -39.281 -32.406 1 96.44 133 LYS A N 1
ATOM 1110 C CA . LYS A 1 133 ? 2.066 -38.594 -33.531 1 96.44 133 LYS A CA 1
ATOM 1111 C C . LYS A 1 133 ? 3.174 -39.469 -34.094 1 96.44 133 LYS A C 1
ATOM 1113 O O . LYS A 1 133 ? 3.285 -39.625 -35.312 1 96.44 133 LYS A O 1
ATOM 1118 N N . GLU A 1 134 ? 3.99 -40.125 -33.25 1 95.25 134 GLU A N 1
ATOM 1119 C CA . GLU A 1 134 ? 5.113 -40.938 -33.688 1 95.25 134 GLU A CA 1
ATOM 1120 C C . GLU A 1 134 ? 4.629 -42.25 -34.312 1 95.25 134 GLU A C 1
ATOM 1122 O O . GLU A 1 134 ? 5.238 -42.75 -35.281 1 95.25 134 GLU A O 1
ATOM 1127 N N . PHE A 1 135 ? 3.598 -42.781 -33.844 1 93.75 135 PHE A N 1
ATOM 1128 C CA . PHE A 1 135 ? 3.051 -44.031 -34.375 1 93.75 135 PHE A CA 1
ATOM 1129 C C . PHE A 1 135 ? 2.225 -43.75 -35.625 1 93.75 135 PHE A C 1
ATOM 1131 O O . PHE A 1 135 ? 1.976 -44.688 -36.406 1 93.75 135 PHE A O 1
ATOM 1138 N N . GLY A 1 136 ? 1.779 -42.531 -35.781 1 93.94 136 GLY A N 1
ATOM 1139 C CA . GLY A 1 136 ? 1.026 -42.156 -36.969 1 93.94 136 GLY A CA 1
ATOM 1140 C C . GLY A 1 136 ? -0.424 -42.594 -36.906 1 93.94 136 GLY A C 1
ATOM 1141 O O . GLY A 1 136 ? -1.052 -42.781 -37.969 1 93.94 136 GLY A O 1
ATOM 1142 N N . ARG A 1 137 ? -0.788 -43 -35.812 1 94 137 ARG A N 1
ATOM 1143 C CA . ARG A 1 137 ? -2.152 -43.469 -35.625 1 94 137 ARG A CA 1
ATOM 1144 C C . ARG A 1 137 ? -2.59 -43.25 -34.156 1 94 137 ARG A C 1
ATOM 1146 O O . ARG A 1 137 ? -1.762 -43 -33.281 1 94 137 ARG A O 1
ATOM 1153 N N . ALA A 1 138 ? -3.975 -43.406 -33.906 1 95.38 138 ALA A N 1
ATOM 1154 C CA . ALA A 1 138 ? -4.516 -43.312 -32.562 1 95.38 138 ALA A CA 1
ATOM 1155 C C . ALA A 1 138 ? -4.105 -44.531 -31.719 1 95.38 138 ALA A C 1
ATOM 1157 O O . ALA A 1 138 ? -3.951 -45.625 -32.25 1 95.38 138 ALA A O 1
ATOM 1158 N N . LEU A 1 139 ? -4.004 -44.219 -30.453 1 94.5 139 LEU A N 1
ATOM 1159 C CA . LEU A 1 139 ? -3.674 -45.312 -29.547 1 94.5 139 LEU A CA 1
ATOM 1160 C C . LEU A 1 139 ? -4.91 -46.156 -29.219 1 94.5 139 LEU A C 1
ATOM 1162 O O . LEU A 1 139 ? -6.004 -45.625 -29.047 1 94.5 139 LEU A O 1
ATOM 1166 N N . SER A 1 140 ? -4.699 -47.438 -29.266 1 94.31 140 SER A N 1
ATOM 1167 C CA . SER A 1 140 ? -5.789 -48.312 -28.859 1 94.31 140 SER A CA 1
ATOM 1168 C C . SER A 1 140 ? -6 -48.25 -27.344 1 94.31 140 SER A C 1
ATOM 1170 O O . SER A 1 140 ? -5.113 -47.844 -26.609 1 94.31 140 SER A O 1
ATOM 1172 N N . PRO A 1 141 ? -7.164 -48.656 -26.844 1 96.38 141 PRO A N 1
ATOM 1173 C CA . PRO A 1 141 ? -7.418 -48.688 -25.406 1 96.38 141 PRO A CA 1
ATOM 1174 C C . PRO A 1 141 ? -6.352 -49.469 -24.641 1 96.38 141 PRO A C 1
ATOM 1176 O O . PRO A 1 141 ? -5.957 -49.094 -23.531 1 96.38 141 PRO A O 1
ATOM 1179 N N . ILE A 1 142 ? -5.957 -50.5 -25.234 1 93.88 142 ILE A N 1
ATOM 1180 C CA . ILE A 1 142 ? -4.953 -51.375 -24.609 1 93.88 142 ILE A CA 1
ATOM 1181 C C . ILE A 1 142 ? -3.629 -50.625 -24.5 1 93.88 142 ILE A C 1
ATOM 1183 O O . ILE A 1 142 ? -2.924 -50.719 -23.5 1 93.88 142 ILE A O 1
ATOM 1187 N N . GLU A 1 143 ? -3.301 -49.938 -25.531 1 95.12 143 GLU A N 1
ATOM 1188 C CA . GLU A 1 143 ? -2.066 -49.156 -25.516 1 95.12 143 GLU A CA 1
ATOM 1189 C C . GLU A 1 143 ? -2.119 -48.031 -24.484 1 95.12 143 GLU A C 1
ATOM 1191 O O . GLU A 1 143 ? -1.134 -47.781 -23.781 1 95.12 143 GLU A O 1
ATOM 1196 N N . PHE A 1 144 ? -3.275 -47.438 -24.406 1 95.81 144 PHE A N 1
ATOM 1197 C CA . PHE A 1 144 ? -3.471 -46.406 -23.375 1 95.81 144 PHE A CA 1
ATOM 1198 C C . PHE A 1 144 ? -3.23 -47 -21.984 1 95.81 144 PHE A C 1
ATOM 1200 O O . PHE A 1 144 ? -2.588 -46.375 -21.141 1 95.81 144 PHE A O 1
ATOM 1207 N N . GLN A 1 145 ? -3.764 -48.062 -21.766 1 95.69 145 GLN A N 1
ATOM 1208 C CA . GLN A 1 145 ? -3.645 -48.75 -20.484 1 95.69 145 GLN A CA 1
ATOM 1209 C C . GLN A 1 145 ? -2.189 -49.094 -20.172 1 95.69 145 GLN A C 1
ATOM 1211 O O . GLN A 1 145 ? -1.732 -48.938 -19.031 1 95.69 145 GLN A O 1
ATOM 1216 N N . ARG A 1 146 ? -1.509 -49.594 -21.141 1 96 146 ARG A N 1
ATOM 1217 C CA . ARG A 1 146 ? -0.113 -49.969 -20.969 1 96 146 ARG A CA 1
ATOM 1218 C C . ARG A 1 146 ? 0.743 -48.781 -20.578 1 96 146 ARG A C 1
ATOM 1220 O O . ARG A 1 146 ? 1.53 -48.844 -19.625 1 96 146 ARG A O 1
ATOM 1227 N N . ILE A 1 147 ? 0.528 -47.719 -21.281 1 96.94 147 ILE A N 1
ATOM 1228 C CA . ILE A 1 147 ? 1.266 -46.531 -20.969 1 96.94 147 ILE A CA 1
ATOM 1229 C C . ILE A 1 147 ? 0.883 -46.031 -19.562 1 96.94 147 ILE A C 1
ATOM 1231 O O . ILE A 1 147 ? 1.741 -45.594 -18.797 1 96.94 147 ILE A O 1
ATOM 1235 N N . GLY A 1 148 ? -0.375 -46.031 -19.234 1 96.25 148 GLY A N 1
ATOM 1236 C CA . GLY A 1 148 ? -0.854 -45.688 -17.906 1 96.25 148 GLY A CA 1
ATOM 1237 C C . GLY A 1 148 ? -0.197 -46.5 -16.812 1 96.25 148 GLY A C 1
ATOM 1238 O O . GLY A 1 148 ? 0.063 -45.969 -15.727 1 96.25 148 GLY A O 1
ATOM 1239 N N . GLN A 1 149 ? -0.015 -47.75 -17.125 1 95.81 149 GLN A N 1
ATOM 1240 C CA . GLN A 1 149 ? 0.641 -48.625 -16.156 1 95.81 149 GLN A CA 1
ATOM 1241 C C . GLN A 1 149 ? 2.068 -48.188 -15.875 1 95.81 149 GLN A C 1
ATOM 1243 O O . GLN A 1 149 ? 2.533 -48.25 -14.734 1 95.81 149 GLN A O 1
ATOM 1248 N N . TRP A 1 150 ? 2.797 -47.781 -16.953 1 95.69 150 TRP A N 1
ATOM 1249 C CA . TRP A 1 150 ? 4.152 -47.281 -16.781 1 95.69 150 TRP A CA 1
ATOM 1250 C C . TRP A 1 150 ? 4.176 -46.094 -15.812 1 95.69 150 TRP A C 1
ATOM 1252 O O . TRP A 1 150 ? 5.074 -46 -14.977 1 95.69 150 TRP A O 1
ATOM 1262 N N . ILE A 1 151 ? 3.129 -45.312 -15.844 1 95.44 151 ILE A N 1
ATOM 1263 C CA . ILE A 1 151 ? 3.057 -44.062 -15.078 1 95.44 151 ILE A CA 1
ATOM 1264 C C . ILE A 1 151 ? 2.572 -44.344 -13.656 1 95.44 151 ILE A C 1
ATOM 1266 O O . ILE A 1 151 ? 3.199 -43.938 -12.68 1 95.44 151 ILE A O 1
ATOM 1270 N N . GLU A 1 152 ? 1.504 -45.125 -13.477 1 94.56 152 GLU A N 1
ATOM 1271 C CA . GLU A 1 152 ? 0.8 -45.281 -12.211 1 94.56 152 GLU A CA 1
ATOM 1272 C C . GLU A 1 152 ? 1.396 -46.406 -11.383 1 94.56 152 GLU A C 1
ATOM 1274 O O . GLU A 1 152 ? 1.51 -46.312 -10.164 1 94.56 152 GLU A O 1
ATOM 1279 N N . GLU A 1 153 ? 1.706 -47.406 -12.016 1 93.38 153 GLU A N 1
ATOM 1280 C CA . GLU A 1 153 ? 2.172 -48.594 -11.312 1 93.38 153 GLU A CA 1
ATOM 1281 C C . GLU A 1 153 ? 3.693 -48.625 -11.203 1 93.38 153 GLU A C 1
ATOM 1283 O O . GLU A 1 153 ? 4.238 -48.75 -10.102 1 93.38 153 GLU A O 1
ATOM 1288 N N . ASP A 1 154 ? 4.34 -48.469 -12.344 1 93.12 154 ASP A N 1
ATOM 1289 C CA . ASP A 1 154 ? 5.797 -48.531 -12.367 1 93.12 154 ASP A CA 1
ATOM 1290 C C . ASP A 1 154 ? 6.414 -47.219 -11.906 1 93.12 154 ASP A C 1
ATOM 1292 O O . ASP A 1 154 ? 7.594 -47.156 -11.547 1 93.12 154 ASP A O 1
ATOM 1296 N N . GLN A 1 155 ? 5.684 -46.188 -11.977 1 93.12 155 GLN A N 1
ATOM 1297 C CA . GLN A 1 155 ? 6.055 -44.844 -11.5 1 93.12 155 GLN A CA 1
ATOM 1298 C C . GLN A 1 155 ? 7.215 -44.281 -12.305 1 93.12 155 GLN A C 1
ATOM 1300 O O . GLN A 1 155 ? 8.125 -43.656 -11.742 1 93.12 155 GLN A O 1
ATOM 1305 N N . TYR A 1 156 ? 7.18 -44.562 -13.648 1 93.44 156 TYR A N 1
ATOM 1306 C CA . TYR A 1 156 ? 8.133 -43.906 -14.531 1 93.44 156 TYR A CA 1
ATOM 1307 C C . TYR A 1 156 ? 7.723 -42.469 -14.797 1 93.44 156 TYR A C 1
ATOM 1309 O O . TYR A 1 156 ? 6.535 -42.188 -14.953 1 93.44 156 TYR A O 1
ATOM 1317 N N . SER A 1 157 ? 8.711 -41.594 -14.828 1 93 157 SER A N 1
ATOM 1318 C CA . SER A 1 157 ? 8.406 -40.188 -15.148 1 93 157 SER A CA 1
ATOM 1319 C C . SER A 1 157 ? 8.031 -40.031 -16.625 1 93 157 SER A C 1
ATOM 1321 O O . SER A 1 157 ? 8.578 -40.719 -17.484 1 93 157 SER A O 1
ATOM 1323 N N . PRO A 1 158 ? 7.113 -39.156 -16.891 1 94.75 158 PRO A N 1
ATOM 1324 C CA . PRO A 1 158 ? 6.773 -38.906 -18.297 1 94.75 158 PRO A CA 1
ATOM 1325 C C . PRO A 1 158 ? 7.992 -38.562 -19.156 1 94.75 158 PRO A C 1
ATOM 1327 O O . PRO A 1 158 ? 8.062 -38.938 -20.328 1 94.75 158 PRO A O 1
ATOM 1330 N N . ASP A 1 159 ? 8.906 -37.906 -18.562 1 93.75 159 ASP A N 1
ATOM 1331 C CA . ASP A 1 159 ? 10.117 -37.531 -19.297 1 93.75 159 ASP A CA 1
ATOM 1332 C C . ASP A 1 159 ? 10.938 -38.75 -19.672 1 93.75 159 ASP A C 1
ATOM 1334 O O . ASP A 1 159 ? 11.484 -38.844 -20.766 1 93.75 159 ASP A O 1
ATOM 1338 N N . LEU A 1 160 ? 11.039 -39.594 -18.75 1 93.81 160 LEU A N 1
ATOM 1339 C CA . LEU A 1 160 ? 11.75 -40.844 -19.016 1 93.81 160 LEU A CA 1
ATOM 1340 C C . LEU A 1 160 ? 11.078 -41.625 -20.125 1 93.81 160 LEU A C 1
ATOM 1342 O O . LEU A 1 160 ? 11.75 -42.188 -20.984 1 93.81 160 LEU A O 1
ATOM 1346 N N . ILE A 1 161 ? 9.758 -41.719 -20.109 1 95.56 161 ILE A N 1
ATOM 1347 C CA . ILE A 1 161 ? 8.984 -42.438 -21.109 1 95.56 161 ILE A CA 1
ATOM 1348 C C . ILE A 1 161 ? 9.164 -41.781 -22.484 1 95.56 161 ILE A C 1
ATOM 1350 O O . ILE A 1 161 ? 9.289 -42.469 -23.5 1 95.56 161 ILE A O 1
ATOM 1354 N N . ARG A 1 162 ? 9.195 -40.5 -22.438 1 95.94 162 ARG A N 1
ATOM 1355 C CA . ARG A 1 162 ? 9.438 -39.75 -23.672 1 95.94 162 ARG A CA 1
ATOM 1356 C C . ARG A 1 162 ? 10.789 -40.094 -24.266 1 95.94 162 ARG A C 1
ATOM 1358 O O . ARG A 1 162 ? 10.914 -40.25 -25.484 1 95.94 162 ARG A O 1
ATOM 1365 N N . LEU A 1 163 ? 11.773 -40.219 -23.438 1 93.94 163 LEU A N 1
ATOM 1366 C CA . LEU A 1 163 ? 13.102 -40.594 -23.891 1 93.94 163 LEU A CA 1
ATOM 1367 C C . LEU A 1 163 ? 13.109 -42 -24.469 1 93.94 163 LEU A C 1
ATOM 1369 O O . LEU A 1 163 ? 13.781 -42.25 -25.469 1 93.94 163 LEU A O 1
ATOM 1373 N N . ALA A 1 164 ? 12.406 -42.875 -23.859 1 95.19 164 ALA A N 1
ATOM 1374 C CA . ALA A 1 164 ? 12.312 -44.25 -24.328 1 95.19 164 ALA A CA 1
ATOM 1375 C C . ALA A 1 164 ? 11.617 -44.312 -25.688 1 95.19 164 ALA A C 1
ATOM 1377 O O . ALA A 1 164 ? 12.016 -45.094 -26.562 1 95.19 164 ALA A O 1
ATOM 1378 N N . LEU A 1 165 ? 10.617 -43.531 -25.812 1 95.94 165 LEU A N 1
ATOM 1379 C CA . LEU A 1 165 ? 9.93 -43.406 -27.094 1 95.94 165 LEU A CA 1
ATOM 1380 C C . LEU A 1 165 ? 10.883 -42.906 -28.188 1 95.94 165 LEU A C 1
ATOM 1382 O O . LEU A 1 165 ? 10.898 -43.438 -29.297 1 95.94 165 LEU A O 1
ATOM 1386 N N . LYS A 1 166 ? 11.594 -41.938 -27.859 1 94.44 166 LYS A N 1
ATOM 1387 C CA . LYS A 1 166 ? 12.57 -41.406 -28.797 1 94.44 166 LYS A CA 1
ATOM 1388 C C . LYS A 1 166 ? 13.555 -42.469 -29.25 1 94.44 166 LYS A C 1
ATOM 1390 O O . LYS A 1 166 ? 13.898 -42.562 -30.422 1 94.44 166 LYS A O 1
ATOM 1395 N N . GLU A 1 167 ? 14.031 -43.25 -28.344 1 91.56 167 GLU A N 1
ATOM 1396 C CA . GLU A 1 167 ? 14.93 -44.375 -28.641 1 91.56 167 GLU A CA 1
ATOM 1397 C C . GLU A 1 167 ? 14.273 -45.375 -29.594 1 91.56 167 GLU A C 1
ATOM 1399 O O . GLU A 1 167 ? 14.914 -45.844 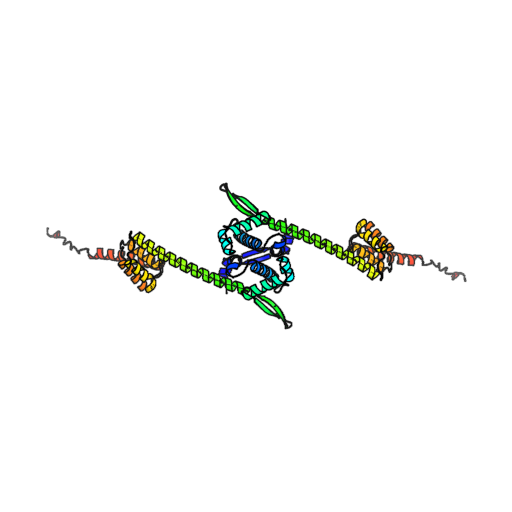-30.531 1 91.56 167 GLU A O 1
ATOM 1404 N N . ALA A 1 168 ? 13.047 -45.625 -29.328 1 93.44 168 ALA A N 1
ATOM 1405 C CA . ALA A 1 168 ? 12.312 -46.562 -30.172 1 93.44 168 ALA A CA 1
ATOM 1406 C C . ALA A 1 168 ? 12.164 -46.031 -31.594 1 93.44 168 ALA A C 1
ATOM 1408 O O . ALA A 1 168 ? 12.336 -46.781 -32.562 1 93.44 168 ALA A O 1
ATOM 1409 N N . VAL A 1 169 ? 11.883 -44.844 -31.672 1 93.69 169 VAL A N 1
ATOM 1410 C CA . VAL A 1 169 ? 11.688 -44.219 -32.969 1 93.69 169 VAL A CA 1
ATOM 1411 C C . VAL A 1 169 ? 13.008 -44.219 -33.75 1 93.69 169 VAL A C 1
ATOM 1413 O O . VAL A 1 169 ? 13.031 -44.531 -34.938 1 93.69 169 VAL A O 1
ATOM 1416 N N . LEU A 1 170 ? 14.039 -43.875 -33.094 1 92.38 170 LEU A N 1
ATOM 1417 C CA . LEU A 1 170 ? 15.359 -43.875 -33.719 1 92.38 170 LEU A CA 1
ATOM 1418 C C . LEU A 1 170 ? 15.75 -45.25 -34.219 1 92.38 170 LEU A C 1
ATOM 1420 O O . LEU A 1 170 ? 16.453 -45.375 -35.219 1 92.38 170 LEU A O 1
ATOM 1424 N N . ASN A 1 171 ? 15.32 -46.25 -33.625 1 91.88 171 ASN A N 1
ATOM 1425 C CA . ASN A 1 171 ? 15.602 -47.625 -34 1 91.88 171 ASN A CA 1
ATOM 1426 C C . ASN A 1 171 ? 14.5 -48.219 -34.875 1 91.88 171 ASN A C 1
ATOM 1428 O O . ASN A 1 171 ? 14.508 -49.406 -35.219 1 91.88 171 ASN A O 1
ATOM 1432 N N . GLN A 1 172 ? 13.648 -47.344 -35.188 1 93.06 172 GLN A N 1
ATOM 1433 C CA . GLN A 1 172 ? 12.5 -47.719 -36 1 93.06 172 GLN A CA 1
ATOM 1434 C C . GLN A 1 172 ? 11.727 -48.875 -35.406 1 93.06 172 GLN A C 1
ATOM 1436 O O . GLN A 1 172 ? 11.266 -49.781 -36.125 1 93.06 172 GLN A O 1
ATOM 1441 N N . ALA A 1 173 ? 11.672 -49 -34.125 1 90.38 173 ALA A N 1
ATOM 1442 C CA . ALA A 1 173 ? 10.93 -50 -33.375 1 90.38 173 ALA A CA 1
ATOM 1443 C C . ALA A 1 173 ? 9.672 -49.406 -32.719 1 90.38 173 ALA A C 1
ATOM 1445 O O . ALA A 1 173 ? 9.672 -49.062 -31.547 1 90.38 173 ALA A O 1
ATOM 1446 N N . TYR A 1 174 ? 8.594 -49.406 -33.469 1 89.69 174 TYR A N 1
ATOM 1447 C CA . TYR A 1 174 ? 7.363 -48.781 -33.031 1 89.69 174 TYR A CA 1
ATOM 1448 C C . TYR A 1 174 ? 6.465 -49.75 -32.281 1 89.69 174 TYR A C 1
ATOM 1450 O O . TYR A 1 174 ? 5.344 -50.031 -32.719 1 89.69 174 TYR A O 1
ATOM 1458 N N . SER A 1 175 ? 6.934 -50.312 -31.266 1 92.56 175 SER A N 1
ATOM 1459 C CA . SER A 1 175 ? 6.16 -51.25 -30.453 1 92.56 175 SER A CA 1
ATOM 1460 C C . SER A 1 175 ? 6.262 -50.938 -28.969 1 92.56 175 SER A C 1
ATOM 1462 O O . SER A 1 175 ? 7.332 -50.562 -28.484 1 92.56 175 SER A O 1
ATOM 1464 N N . LEU A 1 176 ? 5.164 -51 -28.203 1 96.12 176 LEU A N 1
ATOM 1465 C CA . LEU A 1 176 ? 5.156 -50.75 -26.766 1 96.12 176 LEU A CA 1
ATOM 1466 C C . LEU A 1 176 ? 5.977 -51.781 -26.016 1 96.12 176 LEU A C 1
ATOM 1468 O O . LEU A 1 176 ? 6.562 -51.5 -24.969 1 96.12 176 LEU A O 1
ATOM 1472 N N . ASN A 1 177 ? 6.008 -52.906 -26.656 1 95.38 177 ASN A N 1
ATOM 1473 C CA . ASN A 1 177 ? 6.832 -53.969 -26.062 1 95.38 177 ASN A CA 1
ATOM 1474 C C . ASN A 1 177 ? 8.305 -53.562 -26.031 1 95.38 177 ASN A C 1
ATOM 1476 O O . ASN A 1 177 ? 9 -53.812 -25.047 1 95.38 177 ASN A O 1
ATOM 1480 N N . TYR A 1 178 ? 8.68 -53.031 -27.172 1 96.12 178 TYR A N 1
ATOM 1481 C CA . TYR A 1 178 ? 10.062 -52.562 -27.25 1 96.12 178 TYR A CA 1
ATOM 1482 C C . TYR A 1 178 ? 10.32 -51.5 -26.203 1 96.12 178 TYR A C 1
ATOM 1484 O O . TYR A 1 178 ? 11.336 -51.531 -25.5 1 96.12 178 TYR A O 1
ATOM 1492 N N . ILE A 1 179 ? 9.477 -50.562 -26.078 1 96.38 179 ILE A N 1
ATOM 1493 C CA . ILE A 1 179 ? 9.633 -49.438 -25.156 1 96.38 179 ILE A CA 1
ATOM 1494 C C . ILE A 1 179 ? 9.641 -49.969 -23.719 1 96.38 179 ILE A C 1
ATOM 1496 O O . ILE A 1 179 ? 10.414 -49.5 -22.891 1 96.38 179 ILE A O 1
ATOM 1500 N N . ASP A 1 180 ? 8.82 -50.906 -23.5 1 95.75 180 ASP A N 1
ATOM 1501 C CA . ASP A 1 180 ? 8.773 -51.562 -22.188 1 95.75 180 ASP A CA 1
ATOM 1502 C C . ASP A 1 180 ? 10.125 -52.156 -21.812 1 95.75 180 ASP A C 1
ATOM 1504 O O . ASP A 1 180 ? 10.578 -52.031 -20.672 1 95.75 180 ASP A O 1
ATOM 1508 N N . ARG A 1 181 ? 10.719 -52.781 -22.734 1 94.5 181 ARG A N 1
ATOM 1509 C CA . ARG A 1 181 ? 12.031 -53.375 -22.516 1 94.5 181 ARG A CA 1
ATOM 1510 C C . ARG A 1 181 ? 13.078 -52.312 -22.219 1 94.5 181 ARG A C 1
ATOM 1512 O O . ARG A 1 181 ? 13.953 -52.5 -21.375 1 94.5 181 ARG A O 1
ATOM 1519 N N . VAL A 1 182 ? 13.023 -51.312 -22.953 1 93.75 182 VAL A N 1
ATOM 1520 C CA . VAL A 1 182 ? 13.945 -50.188 -22.766 1 93.75 182 VAL A CA 1
ATOM 1521 C C . VAL A 1 182 ? 13.797 -49.625 -21.359 1 93.75 182 VAL A C 1
ATOM 1523 O O . VAL A 1 182 ? 14.789 -49.438 -20.656 1 93.75 182 VAL A O 1
ATOM 1526 N N . LEU A 1 183 ? 12.594 -49.406 -20.891 1 95.06 183 LEU A N 1
ATOM 1527 C CA . LEU A 1 183 ? 12.312 -48.844 -19.562 1 95.06 183 LEU A CA 1
ATOM 1528 C C . LEU A 1 183 ? 12.781 -49.781 -18.469 1 95.06 183 LEU A C 1
ATOM 1530 O O . LEU A 1 183 ? 13.367 -49.344 -17.469 1 95.06 183 LEU A O 1
ATOM 1534 N N . LEU A 1 184 ? 12.5 -51 -18.719 1 93.25 184 LEU A N 1
ATOM 1535 C CA . LEU A 1 184 ? 12.922 -52 -17.75 1 93.25 184 LEU A CA 1
ATOM 1536 C C . LEU A 1 184 ? 14.445 -52.031 -17.625 1 93.25 184 LEU A C 1
ATOM 1538 O O . LEU A 1 184 ? 14.977 -52.156 -16.516 1 93.25 184 LEU A O 1
ATOM 1542 N N . SER A 1 185 ? 15.078 -51.969 -18.75 1 91.69 185 SER A N 1
ATOM 1543 C CA . SER A 1 185 ? 16.531 -51.969 -18.75 1 91.69 185 SER A CA 1
ATOM 1544 C C . SER A 1 185 ? 17.062 -50.75 -18 1 91.69 185 SER A C 1
ATOM 1546 O O . SER A 1 185 ? 18.047 -50.844 -17.25 1 91.69 185 SER A O 1
ATOM 1548 N N . TRP A 1 186 ? 16.406 -49.656 -18.172 1 91.44 186 TRP A N 1
ATOM 1549 C CA . TRP A 1 186 ? 16.828 -48.438 -17.531 1 91.44 186 TRP A CA 1
ATOM 1550 C C . TRP A 1 186 ? 16.578 -48.5 -16.031 1 91.44 186 TRP A C 1
ATOM 1552 O O . TRP A 1 186 ? 17.375 -47.969 -15.234 1 91.44 186 TRP A O 1
ATOM 1562 N N . GLU A 1 187 ? 15.5 -49.031 -15.672 1 90.56 187 GLU A N 1
ATOM 1563 C CA . GLU A 1 187 ? 15.172 -49.188 -14.258 1 90.56 187 GLU A CA 1
ATOM 1564 C C . GLU A 1 187 ? 16.203 -50.062 -13.539 1 90.56 187 GLU A C 1
ATOM 1566 O O . GLU A 1 187 ? 16.625 -49.75 -12.422 1 90.56 187 GLU A O 1
ATOM 1571 N N . ARG A 1 188 ? 16.578 -51.031 -14.172 1 89.88 188 ARG A N 1
ATOM 1572 C CA . ARG A 1 188 ? 17.562 -51.938 -13.609 1 89.88 188 ARG A CA 1
ATOM 1573 C C . ARG A 1 188 ? 18.906 -51.25 -13.414 1 89.88 188 ARG A C 1
ATOM 1575 O O . ARG A 1 188 ? 19.641 -51.562 -12.469 1 89.88 188 ARG A O 1
ATOM 1582 N N . LYS A 1 189 ? 19.188 -50.375 -14.32 1 88.75 189 LYS A N 1
ATOM 1583 C CA . LYS A 1 189 ? 20.453 -49.656 -14.266 1 88.75 189 LYS A CA 1
ATOM 1584 C C . LYS A 1 189 ? 20.344 -48.406 -13.438 1 88.75 189 LYS A C 1
ATOM 1586 O O . LYS A 1 189 ? 21.297 -47.625 -13.305 1 88.75 189 LYS A O 1
ATOM 1591 N N . ASN A 1 190 ? 19.172 -48.188 -12.93 1 84.19 190 ASN A N 1
ATOM 1592 C CA . ASN A 1 190 ? 18.875 -47 -12.109 1 84.19 190 ASN A CA 1
ATOM 1593 C C . ASN A 1 190 ? 19.062 -45.719 -12.891 1 84.19 190 ASN A C 1
ATOM 1595 O O . ASN A 1 190 ? 19.641 -44.75 -12.383 1 84.19 190 ASN A O 1
ATOM 1599 N N . ILE A 1 191 ? 18.703 -45.781 -14.117 1 79.31 191 ILE A N 1
ATOM 1600 C CA . ILE A 1 191 ? 18.766 -44.594 -14.977 1 79.31 191 ILE A CA 1
ATOM 1601 C C . ILE A 1 191 ? 17.469 -43.812 -14.844 1 79.31 191 ILE A C 1
ATOM 1603 O O . ILE A 1 191 ? 16.391 -44.312 -15.156 1 79.31 191 ILE A O 1
ATOM 1607 N N . THR A 1 192 ? 17.547 -42.719 -14.305 1 75.06 192 THR A N 1
ATOM 1608 C CA . THR A 1 192 ? 16.297 -42 -14.062 1 75.06 192 THR A CA 1
ATOM 1609 C C . THR A 1 192 ? 16.344 -40.625 -14.727 1 75.06 192 THR A C 1
ATOM 1611 O O . THR A 1 192 ? 15.328 -39.938 -14.82 1 75.06 192 THR A O 1
ATOM 1614 N N . THR A 1 193 ? 17.453 -40.188 -15.219 1 74.56 193 THR A N 1
ATOM 1615 C CA . THR A 1 193 ? 17.594 -38.844 -15.75 1 74.56 193 THR A CA 1
ATOM 1616 C C . THR A 1 193 ? 17.984 -38.875 -17.234 1 74.56 193 THR A C 1
ATOM 1618 O O . THR A 1 193 ? 18.484 -39.875 -17.719 1 74.56 193 THR A O 1
ATOM 1621 N N . GLU A 1 194 ? 17.609 -37.75 -17.875 1 75.56 194 GLU A N 1
ATOM 1622 C CA . GLU A 1 194 ? 17.938 -37.594 -19.281 1 75.56 194 GLU A CA 1
ATOM 1623 C C . GLU A 1 194 ? 19.438 -37.781 -19.516 1 75.56 194 GLU A C 1
ATOM 1625 O O . GLU A 1 194 ? 19.844 -38.406 -20.5 1 75.56 194 GLU A O 1
ATOM 1630 N N . GLN A 1 195 ? 20.203 -37.219 -18.656 1 74 195 GLN A N 1
ATOM 1631 C CA . GLN A 1 195 ? 21.656 -37.312 -18.797 1 74 195 GLN A CA 1
ATOM 1632 C C . GLN A 1 195 ? 22.125 -38.75 -18.719 1 74 195 GLN A C 1
ATOM 1634 O O . GLN A 1 195 ? 22.984 -39.188 -19.5 1 74 195 GLN A O 1
ATOM 1639 N N . GLN A 1 196 ? 21.547 -39.438 -17.812 1 76.06 196 GLN A N 1
ATOM 1640 C CA . GLN A 1 196 ? 21.891 -40.844 -17.641 1 76.06 196 GLN A CA 1
ATOM 1641 C C . GLN A 1 196 ? 21.5 -41.656 -18.875 1 76.06 196 GLN A C 1
ATOM 1643 O O . GLN A 1 196 ? 22.234 -42.562 -19.281 1 76.06 196 GLN A O 1
ATOM 1648 N N . VAL A 1 197 ? 20.406 -41.25 -19.484 1 77.31 197 VAL A N 1
ATOM 1649 C CA . VAL A 1 197 ? 19.922 -41.906 -20.672 1 77.31 197 VAL A CA 1
ATOM 1650 C C . VAL A 1 197 ? 20.875 -41.656 -21.844 1 77.31 197 VAL A C 1
ATOM 1652 O O . VAL A 1 197 ? 21.203 -42.594 -22.594 1 77.31 197 VAL A O 1
ATOM 1655 N N . GLU A 1 198 ? 21.344 -40.469 -21.891 1 75.94 198 GLU A N 1
ATOM 1656 C CA . GLU A 1 198 ? 22.266 -40.125 -22.969 1 75.94 198 GLU A CA 1
ATOM 1657 C C . GLU A 1 198 ? 23.578 -40.906 -22.844 1 75.94 198 GLU A C 1
ATOM 1659 O O . GLU A 1 198 ? 24.109 -41.406 -23.828 1 75.94 198 GLU A O 1
ATOM 1664 N N . GLU A 1 199 ? 24.062 -40.969 -21.656 1 77.31 199 GLU A N 1
ATOM 1665 C CA . GLU A 1 199 ? 25.297 -41.719 -21.406 1 77.31 199 GLU A CA 1
ATOM 1666 C C . GLU A 1 199 ? 25.141 -43.188 -21.75 1 77.31 199 GLU A C 1
ATOM 1668 O O . GLU A 1 199 ? 26.047 -43.781 -22.328 1 77.31 199 GLU A O 1
ATOM 1673 N N . GLU A 1 200 ? 24.016 -43.688 -21.375 1 74.62 200 GLU A N 1
ATOM 1674 C CA . GLU A 1 200 ? 23.75 -45.094 -21.672 1 74.62 200 GLU A CA 1
ATOM 1675 C C . GLU A 1 200 ? 23.656 -45.344 -23.172 1 74.62 200 GLU A C 1
ATOM 1677 O O . GLU A 1 200 ? 24.125 -46.344 -23.688 1 74.62 200 GLU A O 1
ATOM 1682 N N . GLN A 1 201 ? 23.047 -44.375 -23.844 1 73.5 201 GLN A N 1
ATOM 1683 C CA . GLN A 1 201 ? 22.938 -44.469 -25.281 1 73.5 201 GLN A CA 1
ATOM 1684 C C . GLN A 1 201 ? 24.312 -44.469 -25.953 1 73.5 201 GLN A C 1
ATOM 1686 O O . GLN A 1 201 ? 24.547 -45.219 -26.891 1 73.5 201 GLN A O 1
ATOM 1691 N N . LYS A 1 202 ? 25.188 -43.594 -25.438 1 74 202 LYS A N 1
ATOM 1692 C CA . LYS A 1 202 ? 26.562 -43.531 -25.953 1 74 202 LYS A CA 1
ATOM 1693 C C . LYS A 1 202 ? 27.297 -44.844 -25.688 1 74 202 LYS A C 1
ATOM 1695 O O . LYS A 1 202 ? 28.016 -45.344 -26.562 1 74 202 LYS A O 1
ATOM 1700 N N . LYS A 1 203 ? 27.094 -45.281 -24.594 1 73.12 203 LYS A N 1
ATOM 1701 C CA . LYS A 1 203 ? 27.734 -46.562 -24.219 1 73.12 203 LYS A CA 1
ATOM 1702 C C . LYS A 1 203 ? 27.281 -47.688 -25.125 1 73.12 203 LYS A C 1
ATOM 1704 O O . LYS A 1 203 ? 28.078 -48.5 -25.578 1 73.12 203 LYS A O 1
ATOM 1709 N N . ARG A 1 204 ? 26.016 -47.75 -25.391 1 71.88 204 ARG A N 1
ATOM 1710 C CA . ARG A 1 204 ? 25.438 -48.781 -26.25 1 71.88 204 ARG A CA 1
ATOM 1711 C C . ARG A 1 204 ? 25.969 -48.656 -27.672 1 71.88 204 ARG A C 1
ATOM 1713 O O . ARG A 1 204 ? 26.266 -49.688 -28.328 1 71.88 204 ARG A O 1
ATOM 1720 N N . LYS A 1 205 ? 26.062 -47.406 -28.062 1 73 205 LYS A N 1
ATOM 1721 C CA . LYS A 1 205 ? 26.609 -47.188 -29.391 1 73 205 LYS A CA 1
ATOM 1722 C C . LYS A 1 205 ? 28.062 -47.625 -29.484 1 73 205 LYS A C 1
ATOM 1724 O O . LYS A 1 205 ? 28.469 -48.25 -30.469 1 73 205 LYS A O 1
ATOM 1729 N N . ARG A 1 206 ? 28.703 -47.406 -28.5 1 71.19 206 ARG A N 1
ATOM 1730 C CA . ARG A 1 206 ? 30.109 -47.812 -28.469 1 71.19 206 ARG A CA 1
ATOM 1731 C C . ARG A 1 206 ? 30.266 -49.312 -28.453 1 71.19 206 ARG A C 1
ATOM 1733 O O . ARG A 1 206 ? 31.125 -49.875 -29.141 1 71.19 206 ARG A O 1
ATOM 1740 N N . ASN A 1 207 ? 29.391 -49.906 -27.703 1 71.44 207 ASN A N 1
ATOM 1741 C CA . ASN A 1 207 ? 29.453 -51.344 -27.594 1 71.44 207 ASN A CA 1
ATOM 1742 C C . ASN A 1 207 ? 29.047 -52.031 -28.906 1 71.44 207 ASN A C 1
ATOM 1744 O O . ASN A 1 207 ? 29.594 -53.062 -29.281 1 71.44 207 ASN A O 1
ATOM 1748 N N . MET A 1 208 ? 28.125 -51.406 -29.469 1 67.88 208 MET A N 1
ATOM 1749 C CA . MET A 1 208 ? 27.672 -51.906 -30.766 1 67.88 208 MET A CA 1
ATOM 1750 C C . MET A 1 208 ? 28.766 -51.75 -31.812 1 67.88 208 MET A C 1
ATOM 1752 O O . MET A 1 208 ? 28.984 -52.656 -32.625 1 67.88 208 MET A O 1
ATOM 1756 N N . MET A 1 209 ? 29.359 -50.688 -31.75 1 67.81 209 MET A N 1
ATOM 1757 C CA . MET A 1 209 ? 30.453 -50.438 -32.688 1 67.81 209 MET A CA 1
ATOM 1758 C C . MET A 1 209 ? 31.609 -51.375 -32.406 1 67.81 209 MET A C 1
ATOM 1760 O O . MET A 1 209 ? 32.312 -51.812 -33.344 1 67.81 209 MET A O 1
ATOM 1764 N N . LYS A 1 210 ? 31.859 -51.562 -31.203 1 64.12 210 LYS A N 1
ATOM 1765 C CA . LYS A 1 210 ? 32.938 -52.5 -30.828 1 64.12 210 LYS A CA 1
ATOM 1766 C C . LYS A 1 210 ? 32.594 -53.906 -31.25 1 64.12 210 LYS A C 1
ATOM 1768 O O . LYS A 1 210 ? 33.469 -54.656 -31.75 1 64.12 210 LYS A O 1
ATOM 1773 N N . LYS A 1 211 ? 31.375 -54.344 -31.172 1 64.5 211 LYS A N 1
ATOM 1774 C CA . LYS A 1 211 ? 30.969 -55.719 -31.531 1 64.5 211 LYS A CA 1
ATOM 1775 C C . LYS A 1 211 ? 30.984 -55.906 -33.031 1 64.5 211 LYS A C 1
ATOM 1777 O O . LYS A 1 211 ? 31.328 -56.969 -33.531 1 64.5 211 LYS A O 1
ATOM 1782 N N . GLU A 1 212 ? 30.516 -54.938 -33.719 1 61.31 212 GLU A N 1
ATOM 1783 C CA . GLU A 1 212 ? 30.594 -55 -35.156 1 61.31 212 GLU A CA 1
ATOM 1784 C C . GLU A 1 212 ? 32.031 -55.125 -35.656 1 61.31 212 GLU A C 1
ATOM 1786 O O . GLU A 1 212 ? 32.312 -55.844 -36.594 1 61.31 212 GLU A O 1
ATOM 1791 N N . SER A 1 213 ? 32.812 -54.406 -35 1 62.72 213 SER A N 1
ATOM 1792 C CA . SER A 1 213 ? 34.219 -54.469 -35.375 1 62.72 213 SER A CA 1
ATOM 1793 C C . SER A 1 213 ? 34.812 -55.844 -35.031 1 62.72 213 SER A C 1
ATOM 1795 O O . SER A 1 213 ? 35.656 -56.375 -35.781 1 62.72 213 SER A O 1
ATOM 1797 N N . SER A 1 214 ? 34.406 -56.344 -33.969 1 60.12 214 SER A N 1
ATOM 1798 C CA . SER A 1 214 ? 34.969 -57.625 -33.562 1 60.12 214 SER A CA 1
ATOM 1799 C C . SER A 1 214 ? 34.406 -58.781 -34.438 1 60.12 214 SER A C 1
ATOM 1801 O O . SER A 1 214 ? 35.094 -59.781 -34.625 1 60.12 214 SER A O 1
ATOM 1803 N N . ARG A 1 215 ? 33.25 -58.719 -34.812 1 60.28 215 ARG A N 1
ATOM 1804 C CA . ARG A 1 215 ? 32.656 -59.719 -35.719 1 60.28 215 ARG A CA 1
ATOM 1805 C C . ARG A 1 215 ? 33.344 -59.688 -37.094 1 60.28 215 ARG A C 1
ATOM 1807 O O . ARG A 1 215 ? 33.594 -60.75 -37.688 1 60.28 215 ARG A O 1
ATOM 1814 N N . ASN A 1 216 ? 33.531 -58.562 -37.531 1 55.84 216 ASN A N 1
ATOM 1815 C CA . ASN A 1 216 ? 34.219 -58.438 -38.812 1 55.84 216 ASN A CA 1
ATOM 1816 C C . ASN A 1 216 ? 35.656 -59 -38.719 1 55.84 216 ASN A C 1
ATOM 1818 O O . ASN A 1 216 ? 36.188 -59.5 -39.688 1 55.84 216 ASN A O 1
ATOM 1822 N N . GLU A 1 217 ? 36.219 -58.906 -37.594 1 53.47 217 GLU A N 1
ATOM 1823 C CA . GLU A 1 217 ? 37.562 -59.438 -37.469 1 53.47 217 GLU A CA 1
ATOM 1824 C C . GLU A 1 217 ? 37.531 -60.969 -37.438 1 53.47 217 GLU A C 1
ATOM 1826 O O . GLU A 1 217 ? 38.469 -61.625 -37.906 1 53.47 217 GLU A O 1
ATOM 1831 N N . LYS A 1 218 ? 36.594 -61.656 -36.875 1 53.53 218 LYS A N 1
ATOM 1832 C CA . LYS A 1 218 ? 36.594 -63.094 -36.75 1 53.53 218 LYS A CA 1
ATOM 1833 C C . LYS A 1 218 ? 36.25 -63.781 -38.062 1 53.53 218 LYS A C 1
ATOM 1835 O O . LYS A 1 218 ? 36.562 -64.938 -38.281 1 53.53 218 LYS A O 1
ATOM 1840 N N . ASP A 1 219 ? 35.375 -63.125 -38.875 1 49.56 219 ASP A N 1
ATOM 1841 C CA . ASP A 1 219 ? 35 -63.812 -40.125 1 49.56 219 ASP A CA 1
ATOM 1842 C C . ASP A 1 219 ? 36.125 -63.781 -41.125 1 49.56 219 ASP A C 1
ATOM 1844 O O . ASP A 1 219 ? 35.906 -64.062 -42.312 1 49.56 219 ASP A O 1
ATOM 1848 N N . LEU A 1 220 ? 37.219 -63.188 -40.75 1 47.69 220 LEU A N 1
ATOM 1849 C CA . LEU A 1 220 ? 38.281 -63.312 -41.75 1 47.69 220 LEU A CA 1
ATOM 1850 C C . LEU A 1 220 ? 38.75 -64.75 -41.844 1 47.69 220 LEU A C 1
ATOM 1852 O O . LEU A 1 220 ? 39.188 -65.312 -40.844 1 47.69 220 LEU A O 1
ATOM 1856 N N . PRO A 1 221 ? 38.125 -65.5 -42.719 1 44.81 221 PRO A N 1
ATOM 1857 C CA . PRO A 1 221 ? 38.594 -66.875 -42.969 1 44.81 221 PRO A CA 1
ATOM 1858 C C . PRO A 1 221 ? 40.125 -66.938 -43.062 1 44.81 221 PRO A C 1
ATOM 1860 O O . PRO A 1 221 ? 40.781 -66 -43.5 1 44.81 221 PRO A O 1
ATOM 1863 N N . ASN A 1 222 ? 40.812 -67.438 -42.062 1 45.06 222 ASN A N 1
ATOM 1864 C CA . ASN A 1 222 ? 42.25 -67.75 -42.094 1 45.06 222 ASN A CA 1
ATOM 1865 C C . ASN A 1 222 ? 42.625 -68.5 -43.375 1 45.06 222 ASN A C 1
ATOM 1867 O O . ASN A 1 222 ? 42.344 -69.688 -43.562 1 45.06 222 ASN A O 1
ATOM 1871 N N . VAL A 1 223 ? 42.438 -67.938 -44.531 1 44.72 223 VAL A N 1
ATOM 1872 C CA . VAL A 1 223 ? 42.906 -68.5 -45.781 1 44.72 223 VAL A CA 1
ATOM 1873 C C . VAL A 1 223 ? 44.406 -68.812 -45.688 1 44.72 223 VAL A C 1
ATOM 1875 O O . VAL A 1 223 ? 45.219 -67.875 -45.469 1 44.72 223 VAL A O 1
ATOM 1878 N N . SER A 1 224 ? 44.812 -69.938 -45.125 1 43 224 SER A N 1
ATOM 1879 C CA . SER A 1 224 ? 46.156 -70.5 -45.156 1 43 224 SER A CA 1
ATOM 1880 C C . SER A 1 224 ? 46.719 -70.5 -46.562 1 43 224 SER A C 1
ATOM 1882 O O . SER A 1 224 ? 46.156 -71.062 -47.469 1 43 224 SER A O 1
ATOM 1884 N N . LEU A 1 225 ? 47.281 -69.438 -47.062 1 39.53 225 LEU A N 1
ATOM 1885 C CA . LEU A 1 225 ? 48.031 -69.312 -48.312 1 39.53 225 LEU A CA 1
ATOM 1886 C C . LEU A 1 225 ? 49.125 -70.312 -48.406 1 39.53 225 LEU A C 1
ATOM 1888 O O . LEU A 1 225 ? 50.125 -70.312 -47.656 1 39.53 225 LEU A O 1
ATOM 1892 N N . HIS A 1 226 ? 48.781 -71.625 -48.469 1 41.31 226 HIS A N 1
ATOM 1893 C CA . HIS A 1 226 ? 49.75 -72.625 -48.812 1 41.31 226 HIS A CA 1
ATOM 1894 C C . HIS A 1 226 ? 50.5 -72.312 -50.094 1 41.31 226 HIS A C 1
ATOM 1896 O O . HIS A 1 226 ? 49.875 -72.062 -51.156 1 41.31 226 HIS A O 1
ATOM 1902 N N . ASN A 1 227 ? 51.625 -71.562 -50.031 1 40.78 227 ASN A N 1
ATOM 1903 C CA . ASN A 1 227 ? 52.594 -71.312 -51.062 1 40.78 227 ASN A CA 1
ATOM 1904 C C . ASN A 1 227 ? 53.031 -72.562 -51.812 1 40.78 227 ASN A C 1
ATOM 1906 O O . ASN A 1 227 ? 53.688 -73.438 -51.219 1 40.78 227 ASN A O 1
ATOM 1910 N N . TRP A 1 228 ? 52.281 -73.188 -52.656 1 41.59 228 TRP A N 1
ATOM 1911 C CA . TRP A 1 228 ? 52.531 -74.375 -53.5 1 41.59 228 TRP A CA 1
ATOM 1912 C C . TRP A 1 228 ? 53.688 -74.125 -54.438 1 41.59 228 TRP A C 1
ATOM 1914 O O . TRP A 1 228 ? 53.938 -74.875 -55.344 1 41.59 228 TRP A O 1
ATOM 1924 N N . LEU A 1 229 ? 54.375 -72.938 -54.344 1 38.78 229 LEU A N 1
ATOM 1925 C CA . LEU A 1 229 ? 55.344 -72.75 -55.406 1 38.78 229 LEU A CA 1
ATOM 1926 C C . LEU A 1 229 ? 56.438 -73.812 -55.406 1 38.78 229 LEU A C 1
ATOM 1928 O O . LEU A 1 229 ? 57.25 -73.875 -56.312 1 38.78 229 LEU A O 1
ATOM 1932 N N . GLU A 1 230 ? 56.75 -74.375 -54.25 1 35.44 230 GLU A N 1
ATOM 1933 C CA . GLU A 1 230 ? 58.094 -74.938 -54.281 1 35.44 230 GLU A CA 1
ATOM 1934 C C . GLU A 1 230 ? 58.188 -76.125 -55.156 1 35.44 230 GLU A C 1
ATOM 1936 O O . GLU A 1 230 ? 59.281 -76.625 -55.438 1 35.44 230 GLU A O 1
ATOM 1941 N N . ASP A 1 231 ? 57.094 -76.938 -55.219 1 35.53 231 ASP A N 1
ATOM 1942 C CA . ASP A 1 231 ? 57.531 -78.25 -55.688 1 35.53 231 ASP A CA 1
ATOM 1943 C C . ASP A 1 231 ? 57.812 -78.25 -57.188 1 35.53 231 ASP A C 1
ATOM 1945 O O . ASP A 1 231 ? 58.156 -79.25 -57.781 1 35.53 231 ASP A O 1
ATOM 1949 N N . GLU A 1 232 ? 57.625 -77.188 -57.906 1 27.27 232 GLU A N 1
ATOM 1950 C CA . GLU A 1 232 ? 58.219 -77.562 -59.188 1 27.27 232 GLU A CA 1
ATOM 1951 C C . GLU A 1 232 ? 59.75 -77.375 -59.156 1 27.27 232 GLU A C 1
ATOM 1953 O O . GLU A 1 232 ? 60.25 -76.5 -58.469 1 27.27 232 GLU A O 1
ATOM 1958 N N . MET B 1 1 ? 7.805 -20.609 7.969 1 39.78 1 MET B N 1
ATOM 1959 C CA . MET B 1 1 ? 8.438 -19.344 7.605 1 39.78 1 MET B CA 1
ATOM 1960 C C . MET B 1 1 ? 8.406 -19.141 6.098 1 39.78 1 MET B C 1
ATOM 1962 O O . MET B 1 1 ? 8.633 -20.062 5.328 1 39.78 1 MET B O 1
ATOM 1966 N N . ILE B 1 2 ? 7.535 -18.281 5.582 1 51.62 2 ILE B N 1
ATOM 1967 C CA . ILE B 1 2 ? 7.613 -18.094 4.137 1 51.62 2 ILE B CA 1
ATOM 1968 C C . ILE B 1 2 ? 9.07 -18.172 3.684 1 51.62 2 ILE B C 1
ATOM 1970 O O . ILE B 1 2 ? 9.961 -17.641 4.348 1 51.62 2 ILE B O 1
ATOM 1974 N N . SER B 1 3 ? 9.281 -19.125 2.824 1 56.31 3 SER B N 1
ATOM 1975 C CA . SER B 1 3 ? 10.664 -19.094 2.355 1 56.31 3 SER B CA 1
ATOM 1976 C C . SER B 1 3 ? 11.055 -17.688 1.904 1 56.31 3 SER B C 1
ATOM 1978 O O . SER B 1 3 ? 10.289 -17.016 1.222 1 56.31 3 SER B O 1
ATOM 1980 N N . LEU B 1 4 ? 11.969 -17.062 2.781 1 56.59 4 LEU B N 1
ATOM 1981 C CA . LEU B 1 4 ? 12.602 -15.789 2.477 1 56.59 4 LEU B CA 1
ATOM 1982 C C . LEU B 1 4 ? 12.75 -15.602 0.97 1 56.59 4 LEU B C 1
ATOM 1984 O O . LEU B 1 4 ? 12.562 -14.5 0.455 1 56.59 4 LEU B O 1
ATOM 1988 N N . GLN B 1 5 ? 12.844 -16.781 0.397 1 54.69 5 GLN B N 1
ATOM 1989 C CA . GLN B 1 5 ? 13.117 -16.734 -1.036 1 54.69 5 GLN B CA 1
ATOM 1990 C C . GLN B 1 5 ? 11.875 -16.312 -1.815 1 54.69 5 GLN B C 1
ATOM 1992 O O . GLN B 1 5 ? 11.953 -15.492 -2.734 1 54.69 5 GLN B O 1
ATOM 1997 N N . ASP B 1 6 ? 10.797 -16.875 -1.482 1 58.22 6 ASP B N 1
ATOM 1998 C CA . ASP B 1 6 ? 9.578 -16.547 -2.215 1 58.22 6 ASP B CA 1
ATOM 1999 C C . ASP B 1 6 ? 9.148 -15.109 -1.974 1 58.22 6 ASP B C 1
ATOM 2001 O O . ASP B 1 6 ? 8.688 -14.43 -2.893 1 58.22 6 ASP B O 1
ATOM 2005 N N . TYR B 1 7 ? 9.359 -14.734 -0.75 1 59.19 7 TYR B N 1
ATOM 2006 C CA . TYR B 1 7 ? 9.055 -13.352 -0.401 1 59.19 7 TYR B CA 1
ATOM 2007 C C . TYR B 1 7 ? 9.914 -12.391 -1.207 1 59.19 7 TYR B C 1
ATOM 2009 O O . TYR B 1 7 ? 9.414 -11.383 -1.718 1 59.19 7 TYR B O 1
ATOM 2017 N N . LEU B 1 8 ? 11.055 -12.828 -1.362 1 60.31 8 LEU B N 1
ATOM 2018 C CA . LEU B 1 8 ? 12 -11.992 -2.088 1 60.31 8 LEU B CA 1
ATOM 2019 C C . LEU B 1 8 ? 11.719 -12.023 -3.586 1 60.31 8 LEU B C 1
ATOM 2021 O O . LEU B 1 8 ? 11.844 -11 -4.266 1 60.31 8 LEU B O 1
ATOM 2025 N N . LYS B 1 9 ? 11.18 -13.102 -3.986 1 66.75 9 LYS B N 1
ATOM 2026 C CA . LYS B 1 9 ? 10.953 -13.258 -5.422 1 66.75 9 LYS B CA 1
ATOM 2027 C C . LYS B 1 9 ? 9.766 -12.406 -5.879 1 66.75 9 LYS B C 1
ATOM 2029 O O . LYS B 1 9 ? 9.781 -11.852 -6.98 1 66.75 9 LYS B O 1
ATOM 2034 N N . GLY B 1 10 ? 8.836 -12.258 -5.074 1 77.44 10 GLY B N 1
ATOM 2035 C CA . GLY B 1 10 ? 7.66 -11.5 -5.465 1 77.44 10 GLY B CA 1
ATOM 2036 C C . GLY B 1 10 ? 7.918 -10.008 -5.578 1 77.44 10 GLY B C 1
ATOM 2037 O O . GLY B 1 10 ? 7.184 -9.297 -6.262 1 77.44 10 GLY B O 1
ATOM 2038 N N . GLY B 1 11 ? 8.891 -9.609 -4.961 1 87.25 11 GLY B N 1
ATOM 2039 C CA . GLY B 1 11 ? 9.234 -8.195 -4.996 1 87.25 11 GLY B CA 1
ATOM 2040 C C . GLY B 1 11 ? 8.43 -7.363 -4.016 1 87.25 11 GLY B C 1
ATOM 2041 O O . GLY B 1 11 ? 7.73 -7.906 -3.158 1 87.25 11 GLY B O 1
ATOM 2042 N N . GLN B 1 12 ? 8.711 -6.07 -4.059 1 92.06 12 GLN B N 1
ATOM 2043 C CA . GLN B 1 12 ? 8.062 -5.156 -3.119 1 92.06 12 GLN B CA 1
ATOM 2044 C C . GLN B 1 12 ? 7.625 -3.871 -3.812 1 92.06 12 GLN B C 1
ATOM 2046 O O . GLN B 1 12 ? 8.133 -3.529 -4.883 1 92.06 12 GLN B O 1
ATOM 2051 N N . THR B 1 13 ? 6.582 -3.287 -3.303 1 94.88 13 THR B N 1
ATOM 2052 C CA . THR B 1 13 ? 6.086 -1.993 -3.758 1 94.88 13 THR B CA 1
ATOM 2053 C C . THR B 1 13 ? 6.199 -0.95 -2.648 1 94.88 13 THR B C 1
ATOM 2055 O O . THR B 1 13 ? 5.805 -1.205 -1.509 1 94.88 13 THR B O 1
ATOM 2058 N N . VAL B 1 14 ? 6.793 0.19 -3.023 1 93.56 14 VAL B N 1
ATOM 2059 C CA . VAL B 1 14 ? 6.992 1.264 -2.057 1 93.56 14 VAL B CA 1
ATOM 2060 C C . VAL B 1 14 ? 5.91 2.328 -2.236 1 93.56 14 VAL B C 1
ATOM 2062 O O . VAL B 1 14 ? 5.758 2.887 -3.324 1 93.56 14 VAL B O 1
ATOM 2065 N N . LEU B 1 15 ? 5.141 2.625 -1.168 1 94.06 15 LEU B N 1
ATOM 2066 C CA . LEU B 1 15 ? 4.078 3.623 -1.201 1 94.06 15 LEU B CA 1
ATOM 2067 C C . LEU B 1 15 ? 4.406 4.801 -0.29 1 94.06 15 LEU B C 1
ATOM 2069 O O . LEU B 1 15 ? 4.922 4.609 0.815 1 94.06 15 LEU B O 1
ATOM 2073 N N . SER B 1 16 ? 4.137 5.969 -0.774 1 91.81 16 SER B N 1
ATOM 2074 C CA . SER B 1 16 ? 4.266 7.148 0.074 1 91.81 16 SER B CA 1
ATOM 2075 C C . SER B 1 16 ? 3.277 7.105 1.234 1 91.81 16 SER B C 1
ATOM 2077 O O . SER B 1 16 ? 2.094 6.82 1.038 1 91.81 16 SER B O 1
ATOM 2079 N N . ASN B 1 17 ? 3.805 7.418 2.43 1 94.25 17 ASN B N 1
ATOM 2080 C CA . ASN B 1 17 ? 2.914 7.465 3.586 1 94.25 17 ASN B CA 1
ATOM 2081 C C . ASN B 1 17 ? 1.846 8.539 3.428 1 94.25 17 ASN B C 1
ATOM 2083 O O . ASN B 1 17 ? 0.715 8.375 3.889 1 94.25 17 ASN B O 1
ATOM 2087 N N . LEU B 1 18 ? 2.209 9.641 2.768 1 91.69 18 LEU B N 1
ATOM 2088 C CA . LEU B 1 18 ? 1.261 10.727 2.523 1 91.69 18 LEU B CA 1
ATOM 2089 C C . LEU B 1 18 ? 0.098 10.242 1.662 1 91.69 18 LEU B C 1
ATOM 2091 O O . LEU B 1 18 ? -1.049 10.641 1.884 1 91.69 18 LEU B O 1
ATOM 2095 N N . LEU B 1 19 ? 0.423 9.414 0.726 1 93.81 19 LEU B N 1
ATOM 2096 C CA . LEU B 1 19 ? -0.609 8.859 -0.144 1 93.81 19 LEU B CA 1
ATOM 2097 C C . LEU B 1 19 ? -1.553 7.953 0.642 1 93.81 19 LEU B C 1
ATOM 2099 O O . LEU B 1 19 ? -2.773 8.055 0.501 1 93.81 19 LEU B O 1
ATOM 2103 N N . ILE B 1 20 ? -1 7.125 1.47 1 95.81 20 ILE B N 1
ATOM 2104 C CA . ILE B 1 20 ? -1.773 6.191 2.283 1 95.81 20 ILE B CA 1
ATOM 2105 C C . ILE B 1 20 ? -2.705 6.969 3.211 1 95.81 20 ILE B C 1
ATOM 2107 O O . ILE B 1 20 ? -3.881 6.621 3.354 1 95.81 20 ILE B O 1
ATOM 2111 N N . GLU B 1 21 ? -2.256 8.055 3.699 1 94.12 21 GLU B N 1
ATOM 2112 C CA . GLU B 1 21 ? -2.975 8.82 4.715 1 94.12 21 GLU B CA 1
ATOM 2113 C C . GLU B 1 21 ? -4.07 9.68 4.086 1 94.12 21 GLU B C 1
ATOM 2115 O O . GLU B 1 21 ? -5.098 9.945 4.715 1 94.12 21 GLU B O 1
ATOM 2120 N N . HIS B 1 22 ? -3.873 10.07 2.842 1 94.12 22 HIS B N 1
ATOM 2121 C CA . HIS B 1 22 ? -4.738 11.125 2.328 1 94.12 22 HIS B CA 1
ATOM 2122 C C . HIS B 1 22 ? -5.477 10.672 1.073 1 94.12 22 HIS B C 1
ATOM 2124 O O . HIS B 1 22 ? -6.012 11.5 0.329 1 94.12 22 HIS B O 1
ATOM 2130 N N . TYR B 1 23 ? -5.508 9.367 0.793 1 96.12 23 TYR B N 1
ATOM 2131 C CA . TYR B 1 23 ? -6.129 8.906 -0.443 1 96.12 23 TYR B CA 1
ATOM 2132 C C . TYR B 1 23 ? -7.59 9.336 -0.51 1 96.12 23 TYR B C 1
ATOM 2134 O O . TYR B 1 23 ? -8.102 9.648 -1.587 1 96.12 23 TYR B O 1
ATOM 2142 N N . ARG B 1 24 ? -8.242 9.406 0.701 1 95.75 24 ARG B N 1
ATOM 2143 C CA . ARG B 1 24 ? -9.648 9.812 0.728 1 95.75 24 ARG B CA 1
ATOM 2144 C C . ARG B 1 24 ? -9.797 11.297 0.395 1 95.75 24 ARG B C 1
ATOM 2146 O O . ARG B 1 24 ? -10.734 11.688 -0.302 1 95.75 24 ARG B O 1
ATOM 2153 N N . GLN B 1 25 ? -8.922 12.055 0.888 1 92.75 25 GLN B N 1
ATOM 2154 C CA . GLN B 1 25 ? -8.953 13.492 0.625 1 92.75 25 GLN B CA 1
ATOM 2155 C C . GLN B 1 25 ? -8.656 13.781 -0.844 1 92.75 25 GLN B C 1
ATOM 2157 O O . GLN B 1 25 ? -9.055 14.828 -1.361 1 92.75 25 GLN B O 1
ATOM 2162 N N . LEU B 1 26 ? -7.969 12.852 -1.486 1 93.5 26 LEU B N 1
ATOM 2163 C CA . LEU B 1 26 ? -7.695 12.969 -2.914 1 93.5 26 LEU B CA 1
ATOM 2164 C C . LEU B 1 26 ? -8.898 12.531 -3.738 1 93.5 26 LEU B C 1
ATOM 2166 O O . LEU B 1 26 ? -8.883 12.617 -4.969 1 93.5 26 LEU B O 1
ATOM 2170 N N . GLY B 1 27 ? -9.945 12.039 -3.033 1 94.06 27 GLY B N 1
ATOM 2171 C CA . GLY B 1 27 ? -11.195 11.688 -3.682 1 94.06 27 GLY B CA 1
ATOM 2172 C C . GLY B 1 27 ? -11.297 10.211 -4.012 1 94.06 27 GLY B C 1
ATOM 2173 O O . GLY B 1 27 ? -12.219 9.789 -4.719 1 94.06 27 GLY B O 1
ATOM 2174 N N . LEU B 1 28 ? -10.398 9.406 -3.516 1 96.75 28 LEU B N 1
ATOM 2175 C CA . LEU B 1 28 ? -10.375 7.992 -3.883 1 96.75 28 LEU B CA 1
ATOM 2176 C C . LEU B 1 28 ? -11.195 7.16 -2.902 1 96.75 28 LEU B C 1
ATOM 2178 O O . LEU B 1 28 ? -11.148 7.398 -1.692 1 96.75 28 LEU B O 1
ATOM 2182 N N . SER B 1 29 ? -12.016 6.277 -3.492 1 96.31 29 SER B N 1
ATOM 2183 C CA . SER B 1 29 ? -12.609 5.23 -2.67 1 96.31 29 SER B CA 1
ATOM 2184 C C . SER B 1 29 ? -11.594 4.145 -2.338 1 96.31 29 SER B C 1
ATOM 2186 O O . SER B 1 29 ? -10.5 4.121 -2.896 1 96.31 29 SER B O 1
ATOM 2188 N N . ASN B 1 30 ? -12 3.287 -1.414 1 96.19 30 ASN B N 1
ATOM 2189 C CA . ASN B 1 30 ? -11.109 2.182 -1.067 1 96.19 30 ASN B CA 1
ATOM 2190 C C . ASN B 1 30 ? -10.805 1.303 -2.277 1 96.19 30 ASN B C 1
ATOM 2192 O O . ASN B 1 30 ? -9.664 0.882 -2.477 1 96.19 30 ASN B O 1
ATOM 2196 N N . ASP B 1 31 ? -11.828 1.057 -3.133 1 97 31 ASP B N 1
ATOM 2197 C CA . ASP B 1 31 ? -11.656 0.236 -4.328 1 97 31 ASP B CA 1
ATOM 2198 C C . ASP B 1 31 ? -10.719 0.911 -5.328 1 97 31 ASP B C 1
ATOM 2200 O O . ASP B 1 31 ? -9.859 0.256 -5.918 1 97 31 ASP B O 1
ATOM 2204 N N . GLU B 1 32 ? -10.93 2.154 -5.465 1 97.44 32 GLU B N 1
ATOM 2205 C CA . GLU B 1 32 ? -10.102 2.922 -6.387 1 97.44 32 GLU B CA 1
ATOM 2206 C C . GLU B 1 32 ? -8.641 2.951 -5.926 1 97.44 32 GLU B C 1
ATOM 2208 O O . GLU B 1 32 ? -7.727 2.807 -6.742 1 97.44 32 GLU B O 1
ATOM 2213 N N . PHE B 1 33 ? -8.484 3.154 -4.629 1 97.88 33 PHE B N 1
ATOM 2214 C CA . PHE B 1 33 ? -7.133 3.203 -4.082 1 97.88 33 PHE B CA 1
ATOM 2215 C C . PHE B 1 33 ? -6.438 1.858 -4.242 1 97.88 33 PHE B C 1
ATOM 2217 O O . PHE B 1 33 ? -5.246 1.804 -4.562 1 97.88 33 PHE B O 1
ATOM 2224 N N . ILE B 1 34 ? -7.121 0.741 -4.074 1 98 34 ILE B N 1
ATOM 2225 C CA . ILE B 1 34 ? -6.543 -0.588 -4.234 1 98 34 ILE B CA 1
ATOM 2226 C C . ILE B 1 34 ? -6.133 -0.802 -5.688 1 98 34 ILE B C 1
ATOM 2228 O O . ILE B 1 34 ? -5.062 -1.341 -5.969 1 98 34 ILE B O 1
ATOM 2232 N N . LEU B 1 35 ? -7.023 -0.406 -6.613 1 97.94 35 LEU B N 1
ATOM 2233 C CA . LEU B 1 35 ? -6.66 -0.512 -8.023 1 97.94 35 LEU B CA 1
ATOM 2234 C C . LEU B 1 35 ? -5.41 0.307 -8.32 1 97.94 35 LEU B C 1
ATOM 2236 O O . LEU B 1 35 ? -4.531 -0.143 -9.062 1 97.94 35 LEU B O 1
ATOM 2240 N N . TRP B 1 36 ? -5.355 1.522 -7.758 1 97.56 36 TRP B N 1
ATOM 2241 C CA . TRP B 1 36 ? -4.188 2.375 -7.938 1 97.56 36 TRP B CA 1
ATOM 2242 C C . TRP B 1 36 ? -2.92 1.666 -7.469 1 97.56 36 TRP B C 1
ATOM 2244 O O . TRP B 1 36 ? -1.905 1.668 -8.172 1 97.56 36 TRP B O 1
ATOM 2254 N N . ILE B 1 37 ? -2.992 1.01 -6.293 1 97.69 37 ILE B N 1
ATOM 2255 C CA . ILE B 1 37 ? -1.856 0.299 -5.719 1 97.69 37 ILE B CA 1
ATOM 2256 C C . ILE B 1 37 ? -1.445 -0.85 -6.637 1 97.69 37 ILE B C 1
ATOM 2258 O O . ILE B 1 37 ? -0.255 -1.062 -6.879 1 97.69 37 ILE B O 1
ATOM 2262 N N . GLN B 1 38 ? -2.434 -1.568 -7.172 1 97.44 38 GLN B N 1
ATOM 2263 C CA . GLN B 1 38 ? -2.172 -2.68 -8.078 1 97.44 38 GLN B CA 1
ATOM 2264 C C . GLN B 1 38 ? -1.439 -2.207 -9.336 1 97.44 38 GLN B C 1
ATOM 2266 O O . GLN B 1 38 ? -0.465 -2.83 -9.758 1 97.44 38 GLN B O 1
ATOM 2271 N N . LEU B 1 39 ? -1.945 -1.135 -9.898 1 97.06 39 LEU B N 1
ATOM 2272 C CA . LEU B 1 39 ? -1.327 -0.583 -11.094 1 97.06 39 LEU B CA 1
ATOM 2273 C C . LEU B 1 39 ? 0.078 -0.072 -10.797 1 97.06 39 LEU B C 1
ATOM 2275 O O . LEU B 1 39 ? 0.991 -0.247 -11.609 1 97.06 39 LEU B O 1
ATOM 2279 N N . TYR B 1 40 ? 0.209 0.545 -9.641 1 95.81 40 TYR B N 1
ATOM 2280 C CA . TYR B 1 40 ? 1.499 1.096 -9.242 1 95.81 40 TYR B CA 1
ATOM 2281 C C . TYR B 1 40 ? 2.525 -0.012 -9.039 1 95.81 40 TYR B C 1
ATOM 2283 O O . TYR B 1 40 ? 3.707 0.163 -9.352 1 95.81 40 TYR B O 1
ATOM 2291 N N . LYS B 1 41 ? 2.059 -1.1 -8.453 1 95.81 41 LYS B N 1
ATOM 2292 C CA . LYS B 1 41 ? 2.912 -2.273 -8.297 1 95.81 41 LYS B CA 1
ATOM 2293 C C . LYS B 1 41 ? 3.52 -2.691 -9.633 1 95.81 41 LYS B C 1
ATOM 2295 O O . LYS B 1 41 ? 4.727 -2.918 -9.727 1 95.81 41 LYS B O 1
ATOM 2300 N N . TYR B 1 42 ? 2.744 -2.77 -10.68 1 95.25 42 TYR B N 1
ATOM 2301 C CA . TYR B 1 42 ? 3.219 -3.146 -12.008 1 95.25 42 TYR B CA 1
ATOM 2302 C C . TYR B 1 42 ? 4.184 -2.105 -12.562 1 95.25 42 TYR B C 1
ATOM 2304 O O . TYR B 1 42 ? 5.172 -2.449 -13.211 1 95.25 42 TYR B O 1
ATOM 2312 N N . HIS B 1 43 ? 3.838 -0.889 -12.281 1 92 43 HIS B N 1
ATOM 2313 C CA . HIS B 1 43 ? 4.711 0.199 -12.703 1 92 43 HIS B CA 1
ATOM 2314 C C . HIS B 1 43 ? 6.109 0.047 -12.109 1 92 43 HIS B C 1
ATOM 2316 O O . HIS B 1 43 ? 7.109 0.207 -12.812 1 92 43 HIS B O 1
ATOM 2322 N N . GLU B 1 44 ? 6.129 -0.291 -10.805 1 90.19 44 GLU B N 1
ATOM 2323 C CA . GLU B 1 44 ? 7.398 -0.473 -10.109 1 90.19 44 GLU B CA 1
ATOM 2324 C C . GLU B 1 44 ? 8.164 -1.67 -10.664 1 90.19 44 GLU B C 1
ATOM 2326 O O . GLU B 1 44 ? 9.398 -1.69 -10.641 1 90.19 44 GLU B O 1
ATOM 2331 N N . LEU B 1 45 ? 7.422 -2.584 -11.242 1 90.12 45 LEU B N 1
ATOM 2332 C CA . LEU B 1 45 ? 8.023 -3.781 -11.82 1 90.12 45 LEU B CA 1
ATOM 2333 C C . LEU B 1 45 ? 8.406 -3.547 -13.281 1 90.12 45 LEU B C 1
ATOM 2335 O O . LEU B 1 45 ? 8.945 -4.441 -13.938 1 90.12 45 LEU B O 1
ATOM 2339 N N . GLY B 1 46 ? 8.141 -2.35 -13.766 1 89.19 46 GLY B N 1
ATOM 2340 C CA . GLY B 1 46 ? 8.539 -1.981 -15.117 1 89.19 46 GLY B CA 1
ATOM 2341 C C . GLY B 1 46 ? 7.445 -2.207 -16.141 1 89.19 46 GLY B C 1
ATOM 2342 O O . GLY B 1 46 ? 7.668 -2.039 -17.344 1 89.19 46 GLY B O 1
ATOM 2343 N N . ASN B 1 47 ? 6.305 -2.662 -15.742 1 91.69 47 ASN B N 1
ATOM 2344 C CA . ASN B 1 47 ? 5.137 -2.816 -16.594 1 91.69 47 ASN B CA 1
ATOM 2345 C C . ASN B 1 47 ? 4.16 -1.656 -16.438 1 91.69 47 ASN B C 1
ATOM 2347 O O . ASN B 1 47 ? 3.297 -1.688 -15.555 1 91.69 47 ASN B O 1
ATOM 2351 N N . ASP B 1 48 ? 4.199 -0.786 -17.406 1 90.25 48 ASP B N 1
ATOM 2352 C CA . AS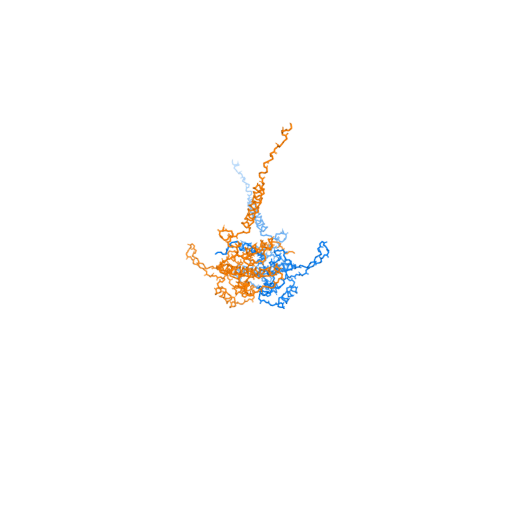P B 1 48 ? 3.484 0.478 -17.25 1 90.25 48 ASP B CA 1
ATOM 2353 C C . ASP B 1 48 ? 2.092 0.402 -17.875 1 90.25 48 ASP B C 1
ATOM 2355 O O . ASP B 1 48 ? 1.337 1.375 -17.844 1 90.25 48 ASP B O 1
ATOM 2359 N N . PHE B 1 49 ? 1.803 -0.658 -18.391 1 93.06 49 PHE B N 1
ATOM 2360 C CA . PHE B 1 49 ? 0.479 -0.828 -18.984 1 93.06 49 PHE B CA 1
ATOM 2361 C C . PHE B 1 49 ? 0.02 -2.277 -18.875 1 93.06 49 PHE B C 1
ATOM 2363 O O . PHE B 1 49 ? -0.176 -2.949 -19.891 1 93.06 49 PHE B O 1
ATOM 2370 N N . PRO B 1 50 ? -0.236 -2.703 -17.641 1 94 50 PRO B N 1
ATOM 2371 C CA . PRO B 1 50 ? -0.615 -4.098 -17.422 1 94 50 PRO B CA 1
ATOM 2372 C C . PRO B 1 50 ? -2.029 -4.414 -17.906 1 94 50 PRO B C 1
ATOM 2374 O O . PRO B 1 50 ? -2.861 -3.51 -18.016 1 94 50 PRO B O 1
ATOM 2377 N N . ASP B 1 51 ? -2.15 -5.691 -18.234 1 93.94 51 ASP B N 1
ATOM 2378 C CA . ASP B 1 51 ? -3.506 -6.168 -18.5 1 93.94 51 ASP B CA 1
ATOM 2379 C C . ASP B 1 51 ? -4.375 -6.059 -17.25 1 93.94 51 ASP B C 1
ATOM 2381 O O . ASP B 1 51 ? -3.918 -6.355 -16.141 1 93.94 51 ASP B O 1
ATOM 2385 N N . LEU B 1 52 ? -5.598 -5.695 -17.469 1 95.5 52 LEU B N 1
ATOM 2386 C CA . LEU B 1 52 ? -6.484 -5.457 -16.344 1 95.5 52 LEU B CA 1
ATOM 2387 C C . LEU B 1 52 ? -7.121 -6.754 -15.859 1 95.5 52 LEU B C 1
ATOM 2389 O O . LEU B 1 52 ? -7.605 -6.836 -14.727 1 95.5 52 LEU B O 1
ATOM 2393 N N . ALA B 1 53 ? -7.125 -7.75 -16.688 1 95.38 53 ALA B N 1
ATOM 2394 C CA . ALA B 1 53 ? -7.816 -8.992 -16.359 1 95.38 53 ALA B CA 1
ATOM 2395 C C . ALA B 1 53 ? -7.246 -9.633 -15.102 1 95.38 53 ALA B C 1
ATOM 2397 O O . ALA B 1 53 ? -7.984 -9.938 -14.164 1 95.38 53 ALA B O 1
ATOM 2398 N N . PRO B 1 54 ? -5.891 -9.828 -15.078 1 94.75 54 PRO B N 1
ATOM 2399 C CA . PRO B 1 54 ? -5.324 -10.398 -13.852 1 94.75 54 PRO B CA 1
ATOM 2400 C C . PRO B 1 54 ? -5.574 -9.523 -12.625 1 94.75 54 PRO B C 1
ATOM 2402 O O . PRO B 1 54 ? -5.754 -10.039 -11.516 1 94.75 54 PRO B O 1
ATOM 2405 N N . ILE B 1 55 ? -5.555 -8.219 -12.781 1 96.44 55 ILE B N 1
ATOM 2406 C CA . ILE B 1 55 ? -5.773 -7.289 -11.68 1 96.44 55 ILE B CA 1
ATOM 2407 C C . ILE B 1 55 ? -7.207 -7.422 -11.164 1 96.44 55 ILE B C 1
ATOM 2409 O O . ILE B 1 55 ? -7.441 -7.422 -9.953 1 96.44 55 ILE B O 1
ATOM 2413 N N . ALA B 1 56 ? -8.141 -7.539 -12.102 1 96.69 56 ALA B N 1
ATOM 2414 C CA . ALA B 1 56 ? -9.539 -7.746 -11.742 1 96.69 56 ALA B CA 1
ATOM 2415 C C . ALA B 1 56 ? -9.711 -9.023 -10.922 1 96.69 56 ALA B C 1
ATOM 2417 O O . ALA B 1 56 ? -10.453 -9.039 -9.938 1 96.69 56 ALA B O 1
ATOM 2418 N N . GLU B 1 57 ? -9.039 -10.031 -11.297 1 94 57 GLU B N 1
ATOM 2419 C CA . GLU B 1 57 ? -9.086 -11.297 -10.57 1 94 57 GLU B CA 1
ATOM 2420 C C . GLU B 1 57 ? -8.531 -11.148 -9.156 1 94 57 GLU B C 1
ATOM 2422 O O . GLU B 1 57 ? -9.117 -11.648 -8.195 1 94 57 GLU B O 1
ATOM 2427 N N . ASN B 1 58 ? -7.387 -10.453 -9.062 1 93.94 58 ASN B N 1
ATOM 2428 C CA . ASN B 1 58 ? -6.762 -10.211 -7.77 1 93.94 58 ASN B CA 1
ATOM 2429 C C . ASN B 1 58 ? -7.695 -9.453 -6.828 1 93.94 58 ASN B C 1
ATOM 2431 O O . ASN B 1 58 ? -7.691 -9.688 -5.621 1 93.94 58 ASN B O 1
ATOM 2435 N N . MET B 1 59 ? -8.453 -8.555 -7.387 1 95.44 59 MET B N 1
ATOM 2436 C CA . MET B 1 59 ? -9.305 -7.695 -6.574 1 95.44 59 MET B CA 1
ATOM 2437 C C . MET B 1 59 ? -10.688 -8.312 -6.395 1 95.44 59 MET B C 1
ATOM 2439 O O . MET B 1 59 ? -11.523 -7.777 -5.668 1 95.44 59 MET B O 1
ATOM 2443 N N . GLY B 1 60 ? -10.945 -9.359 -7.035 1 93.19 60 GLY B N 1
ATOM 2444 C CA . GLY B 1 60 ? -12.227 -10.031 -6.922 1 93.19 60 GLY B CA 1
ATOM 2445 C C . GLY B 1 60 ? -13.359 -9.281 -7.598 1 93.19 60 GLY B C 1
ATOM 2446 O O . GLY B 1 60 ? -14.484 -9.258 -7.098 1 93.19 60 GLY B O 1
ATOM 2447 N N . CYS B 1 61 ? -13.031 -8.578 -8.641 1 93.94 61 CYS B N 1
ATOM 2448 C CA . CYS B 1 61 ? -14.07 -7.855 -9.367 1 93.94 61 CYS B CA 1
ATOM 2449 C C . CYS B 1 61 ? -14.117 -8.289 -10.828 1 93.94 61 CYS B C 1
ATOM 2451 O O . CYS B 1 61 ? -13.25 -9.031 -11.289 1 93.94 61 CYS B O 1
ATOM 2453 N N . ASP B 1 62 ? -15.164 -7.941 -11.516 1 94.69 62 ASP B N 1
ATOM 2454 C CA . ASP B 1 62 ? -15.297 -8.336 -12.914 1 94.69 62 ASP B CA 1
ATOM 2455 C C . ASP B 1 62 ? -14.727 -7.262 -13.844 1 94.69 62 ASP B C 1
ATOM 2457 O O . ASP B 1 62 ? -14.211 -6.242 -13.383 1 94.69 62 ASP B O 1
ATOM 2461 N N . GLN B 1 63 ? -14.781 -7.562 -15.094 1 93.5 63 GLN B N 1
ATOM 2462 C CA . GLN B 1 63 ? -14.18 -6.695 -16.109 1 93.5 63 GLN B CA 1
ATOM 2463 C C . GLN B 1 63 ? -14.859 -5.328 -16.125 1 93.5 63 GLN B C 1
ATOM 2465 O O . GLN B 1 63 ? -14.188 -4.301 -16.266 1 93.5 63 GLN B O 1
ATOM 2470 N N . LYS B 1 64 ? -16.109 -5.34 -16.062 1 96.12 64 LYS B N 1
ATOM 2471 C CA . LYS B 1 64 ? -16.844 -4.082 -16.078 1 96.12 64 LYS B CA 1
ATOM 2472 C C . LYS B 1 64 ? -16.469 -3.203 -14.883 1 96.12 64 LYS B C 1
ATOM 2474 O O . LYS B 1 64 ? -16.266 -1.998 -15.039 1 96.12 64 LYS B O 1
ATOM 2479 N N . GLU B 1 65 ? -16.422 -3.775 -13.742 1 96.69 65 GLU B N 1
ATOM 2480 C CA . GLU B 1 65 ? -16.109 -3.061 -12.508 1 96.69 65 GLU B CA 1
ATOM 2481 C C . GLU B 1 65 ? -14.695 -2.465 -12.562 1 96.69 65 GLU B C 1
ATOM 2483 O O . GLU B 1 65 ? -14.492 -1.316 -12.164 1 96.69 65 GLU B O 1
ATOM 2488 N N . ILE B 1 66 ? -13.758 -3.264 -13.039 1 97.38 66 ILE B N 1
ATOM 2489 C CA . ILE B 1 66 ? -12.367 -2.812 -13.039 1 97.38 66 ILE B CA 1
ATOM 2490 C C . ILE B 1 66 ? -12.203 -1.651 -14.016 1 97.38 66 ILE B C 1
ATOM 2492 O O . ILE B 1 66 ? -11.422 -0.733 -13.773 1 97.38 66 ILE B O 1
ATOM 2496 N N . TYR B 1 67 ? -12.875 -1.659 -15.148 1 96.75 67 TYR B N 1
ATOM 2497 C CA . TYR B 1 67 ? -12.812 -0.567 -16.109 1 96.75 67 TYR B CA 1
ATOM 2498 C C . TYR B 1 67 ? -13.438 0.702 -15.547 1 96.75 67 TYR B C 1
ATOM 2500 O O . TYR B 1 67 ? -12.945 1.807 -15.789 1 96.75 67 TYR B O 1
ATOM 2508 N N . ASN B 1 68 ? -14.531 0.479 -14.891 1 97.94 68 ASN B N 1
ATOM 2509 C CA . ASN B 1 68 ? -15.156 1.621 -14.234 1 97.94 68 ASN B CA 1
ATOM 2510 C C . ASN B 1 68 ? -14.219 2.271 -13.227 1 97.94 68 ASN B C 1
ATOM 2512 O O . ASN B 1 68 ? -14.133 3.498 -13.148 1 97.94 68 ASN B O 1
ATOM 2516 N N . LEU B 1 69 ? -13.586 1.477 -12.398 1 97.88 69 LEU B N 1
ATOM 2517 C CA . LEU B 1 69 ? -12.625 1.978 -11.414 1 97.88 69 LEU B CA 1
ATOM 2518 C C . LEU B 1 69 ? -11.484 2.723 -12.102 1 97.88 69 LEU B C 1
ATOM 2520 O O . LEU B 1 69 ? -11.07 3.785 -11.633 1 97.88 69 LEU B O 1
ATOM 2524 N N . LEU B 1 70 ? -11 2.129 -13.211 1 97.38 70 LEU B N 1
ATOM 2525 C CA . LEU B 1 70 ? -9.922 2.77 -13.961 1 97.38 70 LEU B CA 1
ATOM 2526 C C . LEU B 1 70 ? -10.367 4.125 -14.492 1 97.38 70 LEU B C 1
ATOM 2528 O O . LEU B 1 70 ? -9.625 5.105 -14.414 1 97.38 70 LEU B O 1
ATOM 2532 N N . ASN B 1 71 ? -11.555 4.152 -15.039 1 97.31 71 ASN B N 1
ATOM 2533 C CA . ASN B 1 71 ? -12.102 5.398 -15.555 1 97.31 71 ASN B CA 1
ATOM 2534 C C . ASN B 1 71 ? -12.211 6.461 -14.461 1 97.31 71 ASN B C 1
ATOM 2536 O O . ASN B 1 71 ? -11.953 7.641 -14.711 1 97.31 71 ASN B O 1
ATOM 2540 N N . GLN B 1 72 ? -12.617 6.059 -13.312 1 97.75 72 GLN B N 1
ATOM 2541 C CA . GLN B 1 72 ? -12.711 6.984 -12.188 1 97.75 72 GLN B CA 1
ATOM 2542 C C . GLN B 1 72 ? -11.344 7.535 -11.812 1 97.75 72 GLN B C 1
ATOM 2544 O O . GLN B 1 72 ? -11.211 8.719 -11.484 1 97.75 72 GLN B O 1
ATOM 2549 N N . LEU B 1 73 ? -10.273 6.645 -11.812 1 97.38 73 LEU B N 1
ATOM 2550 C CA . LEU B 1 73 ? -8.914 7.082 -11.508 1 97.38 73 LEU B CA 1
ATOM 2551 C C . LEU B 1 73 ? -8.453 8.148 -12.492 1 97.38 73 LEU B C 1
ATOM 2553 O O . LEU B 1 73 ? -7.816 9.133 -12.102 1 97.38 73 LEU B O 1
ATOM 2557 N N . VAL B 1 74 ? -8.797 7.961 -13.75 1 96.62 74 VAL B N 1
ATOM 2558 C CA . VAL B 1 74 ? -8.406 8.891 -14.805 1 96.62 74 VAL B CA 1
ATOM 2559 C C . VAL B 1 74 ? -9.195 10.188 -14.656 1 96.62 74 VAL B C 1
ATOM 2561 O O . VAL B 1 74 ? -8.633 11.281 -14.766 1 96.62 74 VAL B O 1
ATOM 2564 N N . GLU B 1 75 ? -10.508 10.086 -14.422 1 96.25 75 GLU B N 1
ATOM 2565 C CA . GLU B 1 75 ? -11.375 11.25 -14.273 1 96.25 75 GLU B CA 1
ATOM 2566 C C . GLU B 1 75 ? -10.953 12.102 -13.078 1 96.25 75 GLU B C 1
ATOM 2568 O O . GLU B 1 75 ? -10.992 13.336 -13.148 1 96.25 75 GLU B O 1
ATOM 2573 N N . LYS B 1 76 ? -10.562 11.438 -12.039 1 95.81 76 LYS B N 1
ATOM 2574 C CA . LYS B 1 76 ? -10.164 12.133 -10.82 1 95.81 76 LYS B CA 1
ATOM 2575 C C . LYS B 1 76 ? -8.719 12.617 -10.914 1 95.81 76 LYS B C 1
ATOM 2577 O O . LYS B 1 76 ? -8.195 13.211 -9.969 1 95.81 76 LYS B O 1
ATOM 2582 N N . GLN B 1 77 ? -8.062 12.289 -12.008 1 93.25 77 GLN B N 1
ATOM 2583 C CA . GLN B 1 77 ? -6.73 12.781 -12.352 1 93.25 77 GLN B CA 1
ATOM 2584 C C . GLN B 1 77 ? -5.691 12.305 -11.344 1 93.25 77 GLN B C 1
ATOM 2586 O O . GLN B 1 77 ? -4.816 13.07 -10.938 1 93.25 77 GLN B O 1
ATOM 2591 N N . VAL B 1 78 ? -5.906 11.109 -10.859 1 94.56 78 VAL B N 1
ATOM 2592 C CA . VAL B 1 78 ? -4.883 10.523 -10 1 94.56 78 VAL B CA 1
ATOM 2593 C C . VAL B 1 78 ? -3.945 9.648 -10.836 1 94.56 78 VAL B C 1
ATOM 2595 O O . VAL B 1 78 ? -2.83 9.344 -10.406 1 94.56 78 VAL B O 1
ATOM 2598 N N . ILE B 1 79 ? -4.402 9.219 -12.016 1 94.38 79 ILE B N 1
ATOM 2599 C CA . ILE B 1 79 ? -3.561 8.633 -13.055 1 94.38 79 ILE B CA 1
ATOM 2600 C C . ILE B 1 79 ? -3.914 9.242 -14.406 1 94.38 79 ILE B C 1
ATOM 2602 O O . ILE B 1 79 ? -5.031 9.727 -14.609 1 94.38 79 ILE B O 1
ATOM 2606 N N . THR B 1 80 ? -2.955 9.328 -15.25 1 94.56 80 THR B N 1
ATOM 2607 C CA . THR B 1 80 ? -3.199 9.703 -16.641 1 94.56 80 THR B CA 1
ATOM 2608 C C . THR B 1 80 ? -2.658 8.641 -17.594 1 94.56 80 THR B C 1
ATOM 2610 O O . THR B 1 80 ? -1.695 7.941 -17.266 1 94.56 80 THR B O 1
ATOM 2613 N N . ILE B 1 81 ? -3.381 8.445 -18.656 1 94 81 ILE B N 1
ATOM 2614 C CA . ILE B 1 81 ? -2.914 7.535 -19.688 1 94 81 ILE B CA 1
ATOM 2615 C C . ILE B 1 81 ? -2.193 8.32 -20.781 1 94 81 ILE B C 1
ATOM 2617 O O . ILE B 1 81 ? -2.793 9.18 -21.438 1 94 81 ILE B O 1
ATOM 2621 N N . GLU B 1 82 ? -0.938 8.07 -20.875 1 92 82 GLU B N 1
ATOM 2622 C CA . GLU B 1 82 ? -0.107 8.758 -21.859 1 92 82 GLU B CA 1
ATOM 2623 C C . GLU B 1 82 ? 0.412 7.789 -22.922 1 92 82 GLU B C 1
ATOM 2625 O O . GLU B 1 82 ? 0.324 6.57 -22.75 1 92 82 GLU B O 1
ATOM 2630 N N . SER B 1 83 ? 0.772 8.336 -24 1 91.06 83 SER B N 1
ATOM 2631 C CA . SER B 1 83 ? 1.299 7.523 -25.094 1 91.06 83 SER B CA 1
ATOM 2632 C C . SER B 1 83 ? 2.686 8 -25.531 1 91.06 83 SER B C 1
ATOM 2634 O O . SER B 1 83 ? 2.963 9.203 -25.516 1 91.06 83 SER B O 1
ATOM 2636 N N . GLU B 1 84 ? 3.549 7.008 -25.688 1 87.38 84 GLU B N 1
ATOM 2637 C CA . GLU B 1 84 ? 4.879 7.328 -26.188 1 87.38 84 GLU B CA 1
ATOM 2638 C C . GLU B 1 84 ? 5.242 6.449 -27.391 1 87.38 84 GLU B C 1
ATOM 2640 O O . GLU B 1 84 ? 4.852 5.285 -27.453 1 87.38 84 GLU B O 1
ATOM 2645 N N . LYS B 1 85 ? 5.863 7.09 -28.359 1 86.69 85 LYS B N 1
ATOM 2646 C CA . LYS B 1 85 ? 6.312 6.344 -29.531 1 86.69 85 LYS B CA 1
ATOM 2647 C C . LYS B 1 85 ? 7.652 5.66 -29.266 1 86.69 85 LYS B C 1
ATOM 2649 O O . LYS B 1 85 ? 8.57 6.277 -28.719 1 86.69 85 LYS B O 1
ATOM 2654 N N . ASN B 1 86 ? 7.598 4.387 -29.391 1 80.62 86 ASN B N 1
ATOM 2655 C CA . ASN B 1 86 ? 8.875 3.703 -29.234 1 80.62 86 ASN B CA 1
ATOM 2656 C C . ASN B 1 86 ? 9.773 3.92 -30.453 1 80.62 86 ASN B C 1
ATOM 2658 O O . ASN B 1 86 ? 9.43 4.691 -31.359 1 80.62 86 ASN B O 1
ATOM 2662 N N . ARG B 1 87 ? 10.977 3.361 -30.406 1 83.31 87 ARG B N 1
ATOM 2663 C CA . ARG B 1 87 ? 11.977 3.543 -31.453 1 83.31 87 ARG B CA 1
ATOM 2664 C C . ARG B 1 87 ? 11.445 3.086 -32.812 1 83.31 87 ARG B C 1
ATOM 2666 O O . ARG B 1 87 ? 11.844 3.619 -33.844 1 83.31 87 ARG B O 1
ATOM 2673 N N . GLN B 1 88 ? 10.586 2.219 -32.844 1 86.62 88 GLN B N 1
ATOM 2674 C CA . GLN B 1 88 ? 10.031 1.668 -34.062 1 86.62 88 GLN B CA 1
ATOM 2675 C C . GLN B 1 88 ? 8.805 2.453 -34.5 1 86.62 88 GLN B C 1
ATOM 2677 O O . GLN B 1 88 ? 8.18 2.121 -35.531 1 86.62 88 GLN B O 1
ATOM 2682 N N . GLY B 1 89 ? 8.547 3.469 -33.812 1 82.31 89 GLY B N 1
ATOM 2683 C CA . GLY B 1 89 ? 7.426 4.324 -34.156 1 82.31 89 GLY B CA 1
ATOM 2684 C C . GLY B 1 89 ? 6.094 3.82 -33.656 1 82.31 89 GLY B C 1
ATOM 2685 O O . GLY B 1 89 ? 5.039 4.328 -34.031 1 82.31 89 GLY B O 1
ATOM 2686 N N . ILE B 1 90 ? 6.215 2.754 -32.906 1 87.06 90 ILE B N 1
ATOM 2687 C CA . ILE B 1 90 ? 4.977 2.193 -32.406 1 87.06 90 ILE B CA 1
ATOM 2688 C C . ILE B 1 90 ? 4.59 2.918 -31.109 1 87.06 90 ILE B C 1
ATOM 2690 O O . ILE B 1 90 ? 5.434 3.148 -30.234 1 87.06 90 ILE B O 1
ATOM 2694 N N . ARG B 1 91 ? 3.252 3.244 -31.125 1 87.75 91 ARG B N 1
ATOM 2695 C CA . ARG B 1 91 ? 2.744 3.951 -29.953 1 87.75 91 ARG B CA 1
ATOM 2696 C C . ARG B 1 91 ? 2.486 2.986 -28.797 1 87.75 91 ARG B C 1
ATOM 2698 O O . ARG B 1 91 ? 1.836 1.955 -28.984 1 87.75 91 ARG B O 1
ATOM 2705 N N . ASN B 1 92 ? 3.166 3.289 -27.672 1 89 92 ASN B N 1
ATOM 2706 C CA . ASN B 1 92 ? 2.932 2.514 -26.453 1 89 92 ASN B CA 1
ATOM 2707 C C . ASN B 1 92 ? 2.293 3.365 -25.359 1 89 92 ASN B C 1
ATOM 2709 O O . ASN B 1 92 ? 2.785 4.449 -25.047 1 89 92 ASN B O 1
ATOM 2713 N N . ASP B 1 93 ? 1.163 2.85 -24.938 1 91.81 93 ASP B N 1
ATOM 2714 C CA . ASP B 1 93 ? 0.469 3.551 -23.859 1 91.81 93 ASP B CA 1
ATOM 2715 C C . ASP B 1 93 ? 1.048 3.174 -22.5 1 91.81 93 ASP B C 1
ATOM 2717 O O . ASP B 1 93 ? 1.603 2.086 -22.328 1 91.81 93 ASP B O 1
ATOM 2721 N N . PHE B 1 94 ? 1.078 4.188 -21.625 1 92.44 94 PHE B N 1
ATOM 2722 C CA . PHE B 1 94 ? 1.51 3.916 -20.266 1 92.44 94 PHE B CA 1
ATOM 2723 C C . PHE B 1 94 ? 0.736 4.773 -19.266 1 92.44 94 PHE B C 1
ATOM 2725 O O . PHE B 1 94 ? 0.253 5.852 -19.609 1 92.44 94 PHE B O 1
ATOM 2732 N N . TYR B 1 95 ? 0.555 4.25 -18.047 1 94.62 95 TYR B N 1
ATOM 2733 C CA . TYR B 1 95 ? -0.056 4.996 -16.953 1 94.62 95 TYR B CA 1
ATOM 2734 C C . TYR B 1 95 ? 0.946 5.957 -16.328 1 94.62 95 TYR B C 1
ATOM 2736 O O . TYR B 1 95 ? 2.068 5.562 -16 1 94.62 95 TYR B O 1
ATOM 2744 N N . ASP B 1 96 ? 0.614 7.168 -16.219 1 92.94 96 ASP B N 1
ATOM 2745 C CA . ASP B 1 96 ? 1.423 8.164 -15.531 1 92.94 96 ASP B CA 1
ATOM 2746 C C . ASP B 1 96 ? 0.876 8.438 -14.133 1 92.94 96 ASP B C 1
ATOM 2748 O O . ASP B 1 96 ? -0.272 8.859 -13.984 1 92.94 96 ASP B O 1
ATOM 2752 N N . PHE B 1 97 ? 1.704 8.266 -13.07 1 93 97 PHE B N 1
ATOM 2753 C CA . PHE B 1 97 ? 1.286 8.367 -11.68 1 93 97 PHE B CA 1
ATOM 2754 C C . PHE B 1 97 ? 1.69 9.711 -11.086 1 93 97 PHE B C 1
ATOM 2756 O O . PHE B 1 97 ? 1.478 9.961 -9.898 1 93 97 PHE B O 1
ATOM 2763 N N . SER B 1 98 ? 2.248 10.648 -11.875 1 88.69 98 SER B N 1
ATOM 2764 C CA . SER B 1 98 ? 2.805 11.898 -11.367 1 88.69 98 SER B CA 1
ATOM 2765 C C . SER B 1 98 ? 1.706 12.836 -10.883 1 88.69 98 SER B C 1
ATOM 2767 O O . SER B 1 98 ? 1.927 13.648 -9.977 1 88.69 98 SER B O 1
ATOM 2769 N N . ALA B 1 99 ? 0.563 12.68 -11.492 1 87.69 99 ALA B N 1
ATOM 2770 C CA . ALA B 1 99 ? -0.546 13.586 -11.203 1 87.69 99 ALA B CA 1
ATOM 2771 C C . ALA B 1 99 ? -0.975 13.484 -9.742 1 87.69 99 ALA B C 1
ATOM 2773 O O . ALA B 1 99 ? -1.329 14.484 -9.125 1 87.69 99 ALA B O 1
ATOM 2774 N N . ILE B 1 100 ? -0.929 12.328 -9.18 1 90.06 100 ILE B N 1
ATOM 2775 C CA . ILE B 1 100 ? -1.401 12.133 -7.816 1 90.06 100 ILE B CA 1
ATOM 2776 C C . ILE B 1 100 ? -0.462 12.844 -6.84 1 90.06 100 ILE B C 1
ATOM 2778 O O . ILE B 1 100 ? -0.9 13.359 -5.809 1 90.06 100 ILE B O 1
ATOM 2782 N N . PHE B 1 101 ? 0.754 12.883 -7.148 1 85.75 101 PHE B N 1
ATOM 2783 C CA . PHE B 1 101 ? 1.734 13.508 -6.27 1 85.75 101 PHE B CA 1
ATOM 2784 C C . PHE B 1 101 ? 1.605 15.023 -6.309 1 85.75 101 PHE B C 1
ATOM 2786 O O . PHE B 1 101 ? 1.831 15.703 -5.301 1 85.75 101 PHE B O 1
ATOM 2793 N N . GLU B 1 102 ? 1.254 15.484 -7.422 1 84.81 102 GLU B N 1
ATOM 2794 C CA . GLU B 1 102 ? 0.968 16.906 -7.531 1 84.81 102 GLU B CA 1
ATOM 2795 C C . GLU B 1 102 ? -0.231 17.297 -6.672 1 84.81 102 GLU B C 1
ATOM 2797 O O . GLU B 1 102 ? -0.21 18.328 -6 1 84.81 102 GLU B O 1
ATOM 2802 N N . LYS B 1 103 ? -1.17 16.5 -6.75 1 89.38 103 LYS B N 1
ATOM 2803 C CA . LYS B 1 103 ? -2.361 16.734 -5.938 1 89.38 103 LYS B CA 1
ATOM 2804 C C . LYS B 1 103 ? -2.039 16.641 -4.449 1 89.38 103 LYS B C 1
ATOM 2806 O O . LYS B 1 103 ? -2.574 17.422 -3.65 1 89.38 103 LYS B O 1
ATOM 2811 N N . LEU B 1 104 ? -1.243 15.734 -4.125 1 88.44 104 LEU B N 1
ATOM 2812 C CA . LEU B 1 104 ? -0.816 15.57 -2.74 1 88.44 104 LEU B CA 1
ATOM 2813 C C . LEU B 1 104 ? -0.07 16.812 -2.252 1 88.44 104 LEU B C 1
ATOM 2815 O O . LEU B 1 104 ? -0.232 17.219 -1.103 1 88.44 104 LEU B O 1
ATOM 2819 N N . GLU B 1 105 ? 0.737 17.359 -3.082 1 85.31 105 GLU B N 1
ATOM 2820 C CA . GLU B 1 105 ? 1.484 18.562 -2.744 1 85.31 105 GLU B CA 1
ATOM 2821 C C . GLU B 1 105 ? 0.546 19.75 -2.488 1 85.31 105 GLU B C 1
ATOM 2823 O O . GLU B 1 105 ? 0.765 20.531 -1.562 1 85.31 105 GLU B O 1
ATOM 2828 N N . LEU B 1 106 ? -0.349 19.844 -3.342 1 86.75 106 LEU B N 1
ATOM 2829 C CA . LEU B 1 106 ? -1.328 20.906 -3.188 1 86.75 106 LEU B CA 1
ATOM 2830 C C . LEU B 1 106 ? -2.094 20.766 -1.876 1 86.75 106 LEU B C 1
ATOM 2832 O O . LEU B 1 106 ? -2.316 21.75 -1.169 1 86.75 106 LEU B O 1
ATOM 2836 N N . LEU B 1 107 ? -2.451 19.562 -1.62 1 86.88 107 LEU B N 1
ATOM 2837 C CA . LEU B 1 107 ? -3.174 19.281 -0.385 1 86.88 107 LEU B CA 1
ATOM 2838 C C . LEU B 1 107 ? -2.322 19.625 0.833 1 86.88 107 LEU B C 1
ATOM 2840 O O . LEU B 1 107 ? -2.818 20.203 1.8 1 86.88 107 LEU B O 1
ATOM 2844 N N . GLN B 1 108 ? -1.111 19.203 0.819 1 85.69 108 GLN B N 1
ATOM 2845 C CA . GLN B 1 108 ? -0.198 19.469 1.927 1 85.69 108 GLN B CA 1
ATOM 2846 C C . GLN B 1 108 ? 0.01 20.969 2.119 1 85.69 108 GLN B C 1
ATOM 2848 O O . GLN B 1 108 ? 0.098 21.453 3.252 1 85.69 108 GLN B O 1
ATOM 2853 N N . SER B 1 109 ? 0.16 21.672 1.016 1 86.62 109 SER B N 1
ATOM 2854 C CA . SER B 1 109 ? 0.337 23.125 1.072 1 86.62 109 SER B CA 1
ATOM 2855 C C . SER B 1 109 ? -0.877 23.797 1.694 1 86.62 109 SER B C 1
ATOM 2857 O O . SER B 1 109 ? -0.734 24.734 2.488 1 86.62 109 SER B O 1
ATOM 2859 N N . GLN B 1 110 ? -1.98 23.312 1.289 1 87.69 110 GLN B N 1
ATOM 2860 C CA . GLN B 1 110 ? -3.219 23.859 1.836 1 87.69 110 GLN B CA 1
ATOM 2861 C C . GLN B 1 110 ? -3.334 23.562 3.33 1 87.69 110 GLN B C 1
ATOM 2863 O O . GLN B 1 110 ? -3.777 24.422 4.102 1 87.69 110 GLN B O 1
ATOM 2868 N N . LYS B 1 111 ? -3.002 22.422 3.672 1 85.56 111 LYS B N 1
ATOM 2869 C CA . LYS B 1 111 ? -3.031 22.047 5.082 1 85.56 111 LYS B CA 1
ATOM 2870 C C . LYS B 1 111 ? -2.064 22.906 5.898 1 85.56 111 LYS B C 1
ATOM 2872 O O . LYS B 1 111 ? -2.387 23.328 7.012 1 85.56 111 LYS B O 1
ATOM 2877 N N . ARG B 1 112 ? -0.938 23.078 5.375 1 85.38 112 ARG B N 1
ATOM 2878 C CA . ARG B 1 112 ? 0.056 23.906 6.051 1 85.38 112 ARG B CA 1
ATOM 2879 C C . ARG B 1 112 ? -0.447 25.344 6.227 1 85.38 112 ARG B C 1
ATOM 2881 O O . ARG B 1 112 ? -0.237 25.953 7.273 1 85.38 112 ARG B O 1
ATOM 2888 N N . LYS B 1 113 ? -1.015 25.812 5.254 1 89.31 113 LYS B N 1
ATOM 2889 C CA . LYS B 1 113 ? -1.563 27.156 5.32 1 89.31 113 LYS B CA 1
ATOM 2890 C C . LYS B 1 113 ? -2.645 27.266 6.395 1 89.31 113 LYS B C 1
ATOM 2892 O O . LYS B 1 113 ? -2.656 28.203 7.184 1 89.31 113 LYS B O 1
ATOM 2897 N N . LYS B 1 114 ? -3.502 26.281 6.375 1 90.19 114 LYS B N 1
ATOM 2898 C CA . LYS B 1 114 ? -4.57 26.281 7.371 1 90.19 114 LYS B CA 1
ATOM 2899 C C . LYS B 1 114 ? -4.008 26.141 8.781 1 90.19 114 LYS B C 1
ATOM 2901 O O . LYS B 1 114 ? -4.492 26.797 9.711 1 90.19 114 LYS B O 1
ATOM 2906 N N . GLU B 1 115 ? -3.08 25.328 8.844 1 89.56 115 GLU B N 1
ATOM 2907 C CA . GLU B 1 115 ? -2.43 25.156 10.141 1 89.56 115 GLU B CA 1
ATOM 2908 C C . GLU B 1 115 ? -1.729 26.438 10.578 1 89.56 115 GLU B C 1
ATOM 2910 O O . GLU B 1 115 ? -1.74 26.797 11.758 1 89.56 115 GLU B O 1
ATOM 2915 N N . GLY B 1 116 ? -1.108 27.031 9.656 1 89 116 GLY B N 1
ATOM 2916 C CA . GLY B 1 116 ? -0.487 28.328 9.953 1 89 116 GLY B CA 1
ATOM 2917 C C . GLY B 1 116 ? -1.477 29.375 10.414 1 89 116 GLY B C 1
ATOM 2918 O O . GLY B 1 116 ? -1.206 30.109 11.359 1 89 116 GLY B O 1
ATOM 2919 N N . GLU B 1 117 ? -2.506 29.359 9.805 1 90.5 117 GLU B N 1
ATOM 2920 C CA . GLU B 1 117 ? -3.555 30.297 10.172 1 90.5 117 GLU B CA 1
ATOM 2921 C C . GLU B 1 117 ? -4.098 30 11.57 1 90.5 117 GLU B C 1
ATOM 2923 O O . GLU B 1 117 ? -4.34 30.922 12.352 1 90.5 117 GLU B O 1
ATOM 2928 N N . LYS B 1 118 ? -4.289 28.766 11.781 1 91.94 118 LYS B N 1
ATOM 2929 C CA . LYS B 1 118 ? -4.77 28.359 13.094 1 91.94 118 LYS B CA 1
ATOM 2930 C C . LYS B 1 118 ? -3.756 28.719 14.18 1 91.94 118 LYS B C 1
ATOM 2932 O O . LYS B 1 118 ? -4.129 29.188 15.258 1 91.94 118 LYS B O 1
ATOM 2937 N N . ASP B 1 119 ? -2.586 28.453 13.836 1 92.5 119 ASP B N 1
ATOM 2938 C CA . ASP B 1 119 ? -1.518 28.781 14.773 1 92.5 119 ASP B CA 1
ATOM 2939 C C . ASP B 1 119 ? -1.479 30.297 15.039 1 92.5 119 ASP B C 1
ATOM 2941 O O . ASP B 1 119 ? -1.304 30.719 16.188 1 92.5 119 ASP B O 1
ATOM 2945 N N . TYR B 1 120 ? -1.613 31.016 13.992 1 91.94 120 TYR B N 1
ATOM 2946 C CA . TYR B 1 120 ? -1.623 32.469 14.109 1 91.94 120 TYR B CA 1
ATOM 2947 C C . TYR B 1 120 ? -2.791 32.938 14.961 1 91.94 120 TYR B C 1
ATOM 2949 O O . TYR B 1 120 ? -2.623 33.812 15.836 1 91.94 120 TYR B O 1
ATOM 2957 N N . GLU B 1 121 ? -3.898 32.406 14.758 1 92.75 121 GLU B N 1
ATOM 2958 C CA . GLU B 1 121 ? -5.086 32.719 15.539 1 92.75 121 GLU B CA 1
ATOM 2959 C C . GLU B 1 121 ? -4.898 32.375 17.016 1 92.75 121 GLU B C 1
ATOM 2961 O O . GLU B 1 121 ? -5.324 33.094 17.906 1 92.75 121 GLU B O 1
ATOM 2966 N N . GLN B 1 122 ? -4.336 31.266 17.172 1 94.38 122 GLN B N 1
ATOM 2967 C CA . GLN B 1 122 ? -4.07 30.844 18.547 1 94.38 122 GLN B CA 1
ATOM 2968 C C . GLN B 1 122 ? -3.078 31.781 19.219 1 94.38 122 GLN B C 1
ATOM 2970 O O . GLN B 1 122 ? -3.201 32.062 20.422 1 94.38 122 GLN B O 1
ATOM 2975 N N . LYS B 1 123 ? -2.08 32.188 18.516 1 94.06 123 LYS B N 1
ATOM 2976 C CA . LYS B 1 123 ? -1.11 33.125 19.047 1 94.06 123 LYS B CA 1
ATOM 2977 C C . LYS B 1 123 ? -1.787 34.438 19.453 1 94.06 123 LYS B C 1
ATOM 2979 O O . LYS B 1 123 ? -1.452 35.031 20.484 1 94.06 123 LYS B O 1
ATOM 2984 N N . ILE B 1 124 ? -2.68 34.906 18.609 1 94.19 124 ILE B N 1
ATOM 2985 C CA . ILE B 1 124 ? -3.412 36.156 18.891 1 94.19 124 ILE B CA 1
ATOM 2986 C C . ILE B 1 124 ? -4.266 35.969 20.141 1 94.19 124 ILE B C 1
ATOM 2988 O O . ILE B 1 124 ? -4.27 36.812 21.031 1 94.19 124 ILE B O 1
ATOM 2992 N N . ARG B 1 125 ? -4.934 34.875 20.203 1 94.44 125 ARG B N 1
ATOM 2993 C CA . ARG B 1 125 ? -5.754 34.594 21.375 1 94.44 125 ARG B CA 1
ATOM 2994 C C . ARG B 1 125 ? -4.898 34.531 22.641 1 94.44 125 ARG B C 1
ATOM 2996 O O . ARG B 1 125 ? -5.273 35.094 23.672 1 94.44 125 ARG B O 1
ATOM 3003 N N . SER B 1 126 ? -3.826 33.844 22.5 1 95.94 126 SER B N 1
ATOM 3004 C CA . SER B 1 126 ? -2.902 33.75 23.625 1 95.94 126 SER B CA 1
ATOM 3005 C C . SER B 1 126 ? -2.361 35.094 24.031 1 95.94 126 SER B C 1
ATOM 3007 O O . SER B 1 126 ? -2.107 35.344 25.203 1 95.94 126 SER B O 1
ATOM 3009 N N . LEU B 1 127 ? -2.133 35.969 23.078 1 96 127 LEU B N 1
ATOM 3010 C CA . LEU B 1 127 ? -1.638 37.312 23.312 1 96 127 LEU B CA 1
ATOM 3011 C C . LEU B 1 127 ? -2.625 38.125 24.156 1 96 127 LEU B C 1
ATOM 3013 O O . LEU B 1 127 ? -2.234 38.781 25.125 1 96 127 LEU B O 1
ATOM 3017 N N . TYR B 1 128 ? -3.906 38.094 23.844 1 96.25 128 TYR B N 1
ATOM 3018 C CA . TYR B 1 128 ? -4.938 38.812 24.609 1 96.25 128 TYR B CA 1
ATOM 3019 C C . TYR B 1 128 ? -5.023 38.281 26.031 1 96.25 128 TYR B C 1
ATOM 3021 O O . TYR B 1 128 ? -5.145 39.062 26.984 1 96.25 128 TYR B O 1
ATOM 3029 N N . GLN B 1 129 ? -4.91 36.969 26.094 1 96.44 129 GLN B N 1
ATOM 3030 C CA . GLN B 1 129 ? -4.945 36.344 27.406 1 96.44 129 GLN B CA 1
ATOM 3031 C C . GLN B 1 129 ? -3.754 36.781 28.266 1 96.44 129 GLN B C 1
ATOM 3033 O O . GLN B 1 129 ? -3.885 36.969 29.469 1 96.44 129 GLN B O 1
ATOM 3038 N N . LEU B 1 130 ? -2.66 36.844 27.625 1 96.69 130 LEU B N 1
ATOM 3039 C CA . LEU B 1 130 ? -1.45 37.281 28.328 1 96.69 130 LEU B CA 1
ATOM 3040 C C . LEU B 1 130 ? -1.6 38.719 28.844 1 96.69 130 LEU B C 1
ATOM 3042 O O . LEU B 1 130 ? -1.18 39 29.969 1 96.69 130 LEU B O 1
ATOM 3046 N N . PHE B 1 131 ? -2.119 39.656 28.062 1 96.06 131 PHE B N 1
ATOM 3047 C CA . PHE B 1 131 ? -2.371 41.031 28.469 1 96.06 131 PHE B CA 1
ATOM 3048 C C . PHE B 1 131 ? -3.262 41.062 29.703 1 96.06 131 PHE B C 1
ATOM 3050 O O . PHE B 1 131 ? -2.969 41.781 30.672 1 96.06 131 PHE B O 1
ATOM 3057 N N . GLU B 1 132 ? -4.25 40.219 29.656 1 96.5 132 GLU B N 1
ATOM 3058 C CA . GLU B 1 132 ? -5.18 40.219 30.781 1 96.5 132 GLU B CA 1
ATOM 3059 C C . GLU B 1 132 ? -4.508 39.688 32.062 1 96.5 132 GLU B C 1
ATOM 3061 O O . GLU B 1 132 ? -4.711 40.219 33.156 1 96.5 132 GLU B O 1
ATOM 3066 N N . LYS B 1 133 ? -3.771 38.688 31.844 1 96.44 133 LYS B N 1
ATOM 3067 C CA . LYS B 1 133 ? -3.062 38.094 32.969 1 96.44 133 LYS B CA 1
ATOM 3068 C C . LYS B 1 133 ? -2.076 39.062 33.594 1 96.44 133 LYS B C 1
ATOM 3070 O O . LYS B 1 133 ? -2.021 39.219 34.812 1 96.44 133 LYS B O 1
ATOM 3075 N N . GLU B 1 134 ? -1.309 39.812 32.781 1 95.19 134 GLU B N 1
ATOM 3076 C CA . GLU B 1 134 ? -0.295 40.75 33.25 1 95.19 134 GLU B CA 1
ATOM 3077 C C . GLU B 1 134 ? -0.935 41.969 33.875 1 95.19 134 GLU B C 1
ATOM 3079 O O . GLU B 1 134 ? -0.41 42.531 34.812 1 95.19 134 GLU B O 1
ATOM 3084 N N . PHE B 1 135 ? -2.004 42.406 33.312 1 93.75 135 PHE B N 1
ATOM 3085 C CA . PHE B 1 135 ? -2.697 43.594 33.844 1 93.75 135 PHE B CA 1
ATOM 3086 C C . PHE B 1 135 ? -3.533 43.219 35.062 1 93.75 135 PHE B C 1
ATOM 3088 O O . PHE B 1 135 ? -3.9 44.125 35.844 1 93.75 135 PHE B O 1
ATOM 3095 N N . GLY B 1 136 ? -3.844 41.969 35.219 1 93.94 136 GLY B N 1
ATOM 3096 C CA . GLY B 1 136 ? -4.594 41.5 36.375 1 93.94 136 GLY B CA 1
ATOM 3097 C C . GLY B 1 136 ? -6.078 41.781 36.281 1 93.94 136 GLY B C 1
ATOM 3098 O O . GLY B 1 136 ? -6.758 41.906 37.281 1 93.94 136 GLY B O 1
ATOM 3099 N N . ARG B 1 137 ? -6.457 42.125 35.156 1 93.94 137 ARG B N 1
ATOM 3100 C CA . ARG B 1 137 ? -7.855 42.469 34.906 1 93.94 137 ARG B CA 1
ATOM 3101 C C . ARG B 1 137 ? -8.211 42.219 33.438 1 93.94 137 ARG B C 1
ATOM 3103 O O . ARG B 1 137 ? -7.332 42.031 32.594 1 93.94 137 ARG B O 1
ATOM 3110 N N . ALA B 1 138 ? -9.594 42.219 33.125 1 95.38 138 ALA B N 1
ATOM 3111 C CA . ALA B 1 138 ? -10.078 42.062 31.734 1 95.38 138 ALA B CA 1
ATOM 3112 C C . ALA B 1 138 ? -9.758 43.312 30.922 1 95.38 138 ALA B C 1
ATOM 3114 O O . ALA B 1 138 ? -9.734 44.438 31.469 1 95.38 138 ALA B O 1
ATOM 3115 N N . LEU B 1 139 ? -9.594 43.031 29.672 1 94.5 139 LEU B N 1
ATOM 3116 C CA . LEU B 1 139 ? -9.352 44.156 28.781 1 94.5 139 LEU B CA 1
ATOM 3117 C C . LEU B 1 139 ? -10.656 44.875 28.422 1 94.5 139 LEU B C 1
ATOM 3119 O O . LEU B 1 139 ? -11.68 44.219 28.219 1 94.5 139 LEU B O 1
ATOM 3123 N N . SER B 1 140 ? -10.578 46.156 28.453 1 94.31 140 SER B N 1
ATOM 3124 C CA . SER B 1 140 ? -11.742 46.906 28 1 94.31 140 SER B CA 1
ATOM 3125 C C . SER B 1 140 ? -11.898 46.844 26.484 1 94.31 140 SER B C 1
ATOM 3127 O O . SER B 1 140 ? -10.945 46.531 25.766 1 94.31 140 SER B O 1
ATOM 3129 N N . PRO B 1 141 ? -13.086 47.125 25.938 1 96.5 141 PRO B N 1
ATOM 3130 C CA . PRO B 1 141 ? -13.289 47.156 24.484 1 96.5 141 PRO B CA 1
ATOM 3131 C C . PRO B 1 141 ? -12.289 48.031 23.766 1 96.5 141 PRO B C 1
ATOM 3133 O O . PRO B 1 141 ? -11.82 47.688 22.672 1 96.5 141 PRO B O 1
ATOM 3136 N N . ILE B 1 142 ? -12.016 49.094 24.375 1 94 142 ILE B N 1
ATOM 3137 C CA . ILE B 1 142 ? -11.086 50.062 23.781 1 94 142 ILE B CA 1
ATOM 3138 C C . ILE B 1 142 ? -9.688 49.438 23.719 1 94 142 ILE B C 1
ATOM 3140 O O . ILE B 1 142 ? -8.961 49.625 22.75 1 94 142 ILE B O 1
ATOM 3144 N N . GLU B 1 143 ? -9.336 48.812 24.75 1 95.12 143 GLU B N 1
ATOM 3145 C CA . GLU B 1 143 ? -8.023 48.156 24.797 1 95.12 143 GLU B CA 1
ATOM 3146 C C . GLU B 1 143 ? -7.926 47.031 23.75 1 95.12 143 GLU B C 1
ATOM 3148 O O . GLU B 1 143 ? -6.895 46.906 23.094 1 95.12 143 GLU B O 1
ATOM 3153 N N . PHE B 1 144 ? -9 46.312 23.641 1 95.81 144 PHE B N 1
ATOM 3154 C CA . PHE B 1 144 ? -9.055 45.281 22.609 1 95.81 144 PHE B CA 1
ATOM 3155 C C . PHE B 1 144 ? -8.836 45.906 21.234 1 95.81 144 PHE B C 1
ATOM 3157 O O . PHE B 1 144 ? -8.102 45.344 20.406 1 95.81 144 PHE B O 1
ATOM 3164 N N . GLN B 1 145 ? -9.469 46.906 20.984 1 95.75 145 GLN B N 1
ATOM 3165 C CA . GLN B 1 145 ? -9.375 47.594 19.703 1 95.75 145 GLN B CA 1
ATOM 3166 C C . GLN B 1 145 ? -7.957 48.094 19.453 1 95.75 145 GLN B C 1
ATOM 3168 O O . GLN B 1 145 ? -7.449 48 18.328 1 95.75 145 GLN B O 1
ATOM 3173 N N . ARG B 1 146 ? -7.355 48.625 20.438 1 96.06 146 ARG B N 1
ATOM 3174 C CA . ARG B 1 146 ? -6 49.156 20.312 1 96.06 146 ARG B CA 1
ATOM 3175 C C . ARG B 1 146 ? -5.012 48.062 19.953 1 96.06 146 ARG B C 1
ATOM 3177 O O . ARG B 1 146 ? -4.207 48.219 19.031 1 96.06 146 ARG B O 1
ATOM 3184 N N . ILE B 1 147 ? -5.156 47 20.656 1 96.94 147 ILE B N 1
ATOM 3185 C CA . ILE B 1 147 ? -4.281 45.875 20.359 1 96.94 147 ILE B CA 1
ATOM 3186 C C . ILE B 1 147 ? -4.566 45.344 18.953 1 96.94 147 ILE B C 1
ATOM 3188 O O . ILE B 1 147 ? -3.639 45 18.219 1 96.94 147 ILE B O 1
ATOM 3192 N N . GLY B 1 148 ? -5.797 45.25 18.594 1 96.31 148 GLY B N 1
ATOM 3193 C CA . GLY B 1 148 ? -6.191 44.844 17.25 1 96.31 148 GLY B CA 1
ATOM 3194 C C . GLY B 1 148 ? -5.582 45.719 16.172 1 96.31 148 GLY B C 1
ATOM 3195 O O . GLY B 1 148 ? -5.234 45.219 15.086 1 96.31 148 GLY B O 1
ATOM 3196 N N . GLN B 1 149 ? -5.547 47 16.469 1 95.81 149 GLN B N 1
ATOM 3197 C CA . GLN B 1 149 ? -4.953 47.938 15.531 1 95.81 149 GLN B CA 1
ATOM 3198 C C . GLN B 1 149 ? -3.477 47.625 15.297 1 95.81 149 GLN B C 1
ATOM 3200 O O . GLN B 1 149 ? -2.98 47.75 14.172 1 95.81 149 GLN B O 1
ATOM 3205 N N . TRP B 1 150 ? -2.74 47.312 16.406 1 95.75 150 TRP B N 1
ATOM 3206 C CA . TRP B 1 150 ? -1.332 46.938 16.297 1 95.75 150 TRP B CA 1
ATOM 3207 C C . TRP B 1 150 ? -1.152 45.781 15.32 1 95.75 150 TRP B C 1
ATOM 3209 O O . TRP B 1 150 ? -0.212 45.781 14.523 1 95.75 150 TRP B O 1
ATOM 3219 N N . ILE B 1 151 ? -2.123 44.875 15.32 1 95.44 151 ILE B N 1
ATOM 3220 C CA . ILE B 1 151 ? -2.039 43.625 14.555 1 95.44 151 ILE B CA 1
ATOM 3221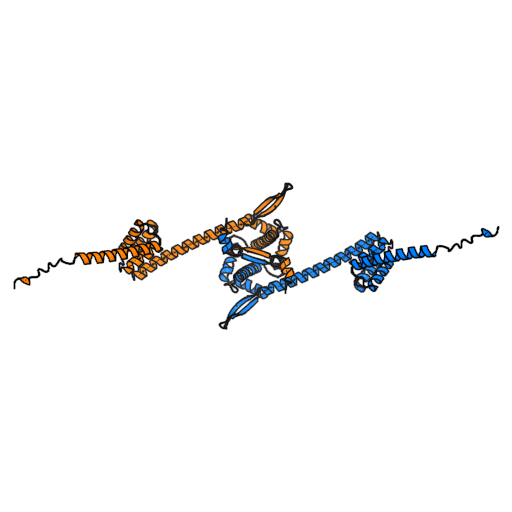 C C . ILE B 1 151 ? -2.498 43.875 13.117 1 95.44 151 ILE B C 1
ATOM 3223 O O . ILE B 1 151 ? -1.798 43.531 12.164 1 95.44 151 ILE B O 1
ATOM 3227 N N . GLU B 1 152 ? -3.619 44.531 12.898 1 94.62 152 GLU B N 1
ATOM 3228 C CA . GLU B 1 152 ? -4.289 44.625 11.602 1 94.62 152 GLU B CA 1
ATOM 3229 C C . GLU B 1 152 ? -3.785 45.812 10.797 1 94.62 152 GLU B C 1
ATOM 3231 O O . GLU B 1 152 ? -3.607 45.719 9.578 1 94.62 152 GLU B O 1
ATOM 3236 N N . GLU B 1 153 ? -3.619 46.844 11.438 1 93.31 153 GLU B N 1
ATOM 3237 C CA . GLU B 1 153 ? -3.256 48.062 10.75 1 93.31 153 GLU B CA 1
ATOM 3238 C C . GLU B 1 153 ? -1.741 48.25 10.688 1 93.31 153 GLU B C 1
ATOM 3240 O O . GLU B 1 153 ? -1.176 48.438 9.609 1 93.31 153 GLU B O 1
ATOM 3245 N N . ASP B 1 154 ? -1.117 48.156 11.844 1 93.19 154 ASP B N 1
ATOM 3246 C CA . ASP B 1 154 ? 0.323 48.375 11.922 1 93.19 154 ASP B CA 1
ATOM 3247 C C . ASP B 1 154 ? 1.093 47.156 11.492 1 93.19 154 ASP B C 1
ATOM 3249 O O . ASP B 1 154 ? 2.279 47.219 11.172 1 93.19 154 ASP B O 1
ATOM 3253 N N . GLN B 1 155 ? 0.472 46.031 11.555 1 93.12 155 GLN B N 1
ATOM 3254 C CA . GLN B 1 155 ? 0.996 44.75 11.086 1 93.12 155 GLN B CA 1
ATOM 3255 C C . GLN B 1 155 ? 2.18 44.312 11.938 1 93.12 155 GLN B C 1
ATOM 3257 O O . GLN B 1 155 ? 3.166 43.781 11.406 1 93.12 155 GLN B O 1
ATOM 3262 N N . TYR B 1 156 ? 2.068 44.594 13.273 1 93.38 156 TYR B N 1
ATOM 3263 C CA . TYR B 1 156 ? 3.055 44.031 14.188 1 93.38 156 TYR B CA 1
ATOM 3264 C C . TYR B 1 156 ? 2.791 42.562 14.438 1 93.38 156 TYR B C 1
ATOM 3266 O O . TYR B 1 156 ? 1.638 42.156 14.555 1 93.38 156 TYR B O 1
ATOM 3274 N N . SER B 1 157 ? 3.873 41.781 14.516 1 93 157 SER B N 1
ATOM 3275 C CA . SER B 1 157 ? 3.705 40.375 14.828 1 93 157 SER B CA 1
ATOM 3276 C C . SER B 1 157 ? 3.301 40.188 16.281 1 93 157 SER B C 1
ATOM 3278 O O . SER B 1 157 ? 3.734 40.906 17.156 1 93 157 SER B O 1
ATOM 3280 N N . PRO B 1 158 ? 2.477 39.188 16.516 1 94.75 158 PRO B N 1
ATOM 3281 C CA . PRO B 1 158 ? 2.115 38.906 17.906 1 94.75 158 PRO B CA 1
ATOM 3282 C C . PRO B 1 158 ? 3.336 38.688 18.812 1 94.75 158 PRO B C 1
ATOM 3284 O O . PRO B 1 158 ? 3.322 39.062 19.984 1 94.75 158 PRO B O 1
ATOM 3287 N N . ASP B 1 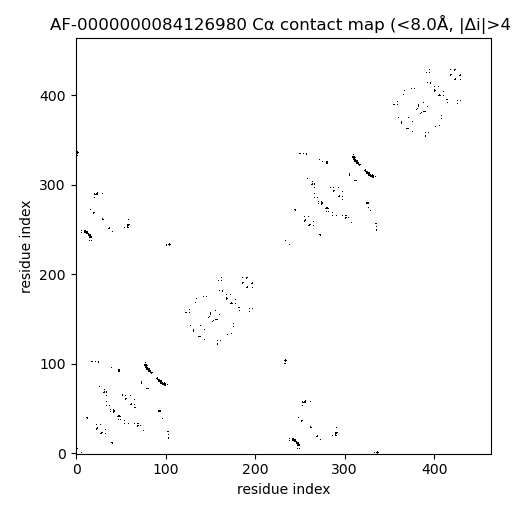159 ? 4.328 38.125 18.25 1 93.69 159 ASP B N 1
ATOM 3288 C CA . ASP B 1 159 ? 5.547 37.906 19.031 1 93.69 159 ASP B CA 1
ATOM 3289 C C . ASP B 1 159 ? 6.211 39.219 19.422 1 93.69 159 ASP B C 1
ATOM 3291 O O . ASP B 1 159 ? 6.707 39.344 20.547 1 93.69 159 ASP B O 1
ATOM 3295 N N . LEU B 1 160 ? 6.258 40.062 18.516 1 93.81 160 LEU B N 1
ATOM 3296 C CA . LEU B 1 160 ? 6.82 41.375 18.797 1 93.81 160 LEU B CA 1
ATOM 3297 C C . LEU B 1 160 ? 6.02 42.094 19.875 1 93.81 160 LEU B C 1
ATOM 3299 O O . LEU B 1 160 ? 6.598 42.719 20.766 1 93.81 160 LEU B O 1
ATOM 3303 N N . ILE B 1 161 ? 4.703 42 19.812 1 95.62 161 ILE B N 1
ATOM 3304 C CA . ILE B 1 161 ? 3.824 42.656 20.797 1 95.62 161 ILE B CA 1
ATOM 3305 C C . ILE B 1 161 ? 4.02 42.031 22.156 1 95.62 161 ILE B C 1
ATOM 3307 O O . ILE B 1 161 ? 4.035 42.719 23.188 1 95.62 161 ILE B O 1
ATOM 3311 N N . ARG B 1 162 ? 4.199 40.75 22.125 1 95.88 162 ARG B N 1
ATOM 3312 C CA . ARG B 1 162 ? 4.477 40.031 23.359 1 95.88 162 ARG B CA 1
ATOM 3313 C C . ARG B 1 162 ? 5.762 40.531 24.016 1 95.88 162 ARG B C 1
ATOM 3315 O O . ARG B 1 162 ? 5.824 40.688 25.234 1 95.88 162 ARG B O 1
ATOM 3322 N N . LEU B 1 163 ? 6.754 40.719 23.203 1 93.94 163 LEU B N 1
ATOM 3323 C CA . LEU B 1 163 ? 8.023 41.25 23.703 1 93.94 163 LEU B CA 1
ATOM 3324 C C . LEU B 1 163 ? 7.852 42.656 24.281 1 93.94 163 LEU B C 1
ATOM 3326 O O . LEU B 1 163 ? 8.453 43 25.297 1 93.94 163 LEU B O 1
ATOM 3330 N N . ALA B 1 164 ? 7.086 43.469 23.656 1 95.19 164 ALA B N 1
ATOM 3331 C CA . ALA B 1 164 ? 6.824 44.812 24.125 1 95.19 164 ALA B CA 1
ATOM 3332 C C . ALA B 1 164 ? 6.086 44.812 25.453 1 95.19 164 ALA B C 1
ATOM 3334 O O . ALA B 1 164 ? 6.363 45.625 26.344 1 95.19 164 ALA B O 1
ATOM 3335 N N . LEU B 1 165 ? 5.164 43.906 25.547 1 95.88 165 LEU B N 1
ATOM 3336 C CA . LEU B 1 165 ? 4.453 43.719 26.812 1 95.88 165 LEU B CA 1
ATOM 3337 C C . LEU B 1 165 ? 5.418 43.312 27.922 1 95.88 165 LEU B C 1
ATOM 3339 O O . LEU B 1 165 ? 5.336 43.844 29.031 1 95.88 165 LEU B O 1
ATOM 3343 N N . LYS B 1 166 ? 6.246 42.438 27.625 1 94.44 166 LYS B N 1
ATOM 3344 C CA . LYS B 1 166 ? 7.242 42 28.594 1 94.44 166 LYS B CA 1
ATOM 3345 C C . LYS B 1 166 ? 8.094 43.156 29.062 1 94.44 166 LYS B C 1
ATOM 3347 O O . LYS B 1 166 ? 8.391 43.281 30.266 1 94.44 166 LYS B O 1
ATOM 3352 N N . GLU B 1 167 ? 8.508 44 28.172 1 91.56 167 GLU B N 1
ATOM 3353 C CA . GLU B 1 167 ? 9.273 45.188 28.5 1 91.56 167 GLU B CA 1
ATOM 3354 C C . GLU B 1 167 ? 8.484 46.125 29.438 1 91.56 167 GLU B C 1
ATOM 3356 O O . GLU B 1 167 ? 9.031 46.656 30.391 1 91.56 167 GLU B O 1
ATOM 3361 N N . ALA B 1 168 ? 7.242 46.25 29.141 1 93.31 168 ALA B N 1
ATOM 3362 C CA . ALA B 1 168 ? 6.383 47.125 29.953 1 93.31 168 ALA B CA 1
ATOM 3363 C C . ALA B 1 168 ? 6.242 46.562 31.359 1 93.31 168 ALA B C 1
ATOM 3365 O O . ALA B 1 168 ? 6.301 47.312 32.344 1 93.31 168 ALA B O 1
ATOM 3366 N N . VAL B 1 169 ? 6.09 45.312 31.438 1 93.62 169 VAL B N 1
ATOM 3367 C CA . VAL B 1 169 ? 5.926 44.688 32.75 1 93.62 169 VAL B CA 1
ATOM 3368 C C . VAL B 1 169 ? 7.207 44.844 33.562 1 93.62 169 VAL B C 1
ATOM 3370 O O . VAL B 1 169 ? 7.16 45.125 34.75 1 93.62 169 VAL B O 1
ATOM 3373 N N . LEU B 1 170 ? 8.289 44.625 32.938 1 92.38 170 LEU B N 1
ATOM 3374 C CA . LEU B 1 170 ? 9.586 44.75 33.594 1 92.38 170 LEU B CA 1
ATOM 3375 C C . LEU B 1 170 ? 9.805 46.156 34.094 1 92.38 170 LEU B C 1
ATOM 3377 O O . LEU B 1 170 ? 10.453 46.344 35.125 1 92.38 170 LEU B O 1
ATOM 3381 N N . ASN B 1 171 ? 9.289 47.125 33.5 1 91.69 171 ASN B N 1
ATOM 3382 C CA . ASN B 1 171 ? 9.398 48.531 33.875 1 91.69 171 ASN B CA 1
ATOM 3383 C C . ASN B 1 171 ? 8.219 48.969 34.719 1 91.69 171 ASN B C 1
ATOM 3385 O O . ASN B 1 171 ? 8.086 50.156 35.062 1 91.69 171 ASN B O 1
ATOM 3389 N N . GLN B 1 172 ? 7.457 48.031 35 1 93.06 172 GLN B N 1
ATOM 3390 C CA . GLN B 1 172 ? 6.25 48.25 35.781 1 93.06 172 GLN B CA 1
ATOM 3391 C C . GLN B 1 172 ? 5.375 49.344 35.156 1 93.06 172 GLN B C 1
ATOM 3393 O O . GLN B 1 172 ? 4.801 50.188 35.844 1 93.06 172 GLN B O 1
ATOM 3398 N N . ALA B 1 173 ? 5.355 49.438 33.844 1 90.31 173 ALA B N 1
ATOM 3399 C CA . ALA B 1 173 ? 4.539 50.375 33.062 1 90.31 173 ALA B CA 1
ATOM 3400 C C . ALA B 1 173 ? 3.379 49.625 32.406 1 90.31 173 ALA B C 1
ATOM 3402 O O . ALA B 1 173 ? 3.457 49.281 31.219 1 90.31 173 ALA B O 1
ATOM 3403 N N . TYR B 1 174 ? 2.279 49.531 33.094 1 89.56 174 TYR B N 1
ATOM 3404 C CA . TYR B 1 174 ? 1.136 48.75 32.656 1 89.56 174 TYR B CA 1
ATOM 3405 C C . TYR B 1 174 ? 0.167 49.625 31.859 1 89.56 174 TYR B C 1
ATOM 3407 O O . TYR B 1 174 ? -0.99 49.812 32.25 1 89.56 174 TYR B O 1
ATOM 3415 N N . SER B 1 175 ? 0.605 50.25 30.844 1 92.62 175 SER B N 1
ATOM 3416 C CA . SER B 1 175 ? -0.24 51.094 30.016 1 92.62 175 SER B CA 1
ATOM 3417 C C . SER B 1 175 ? -0.05 50.781 28.531 1 92.62 175 SER B C 1
ATOM 3419 O O . SER B 1 175 ? 1.068 50.531 28.094 1 92.62 175 SER B O 1
ATOM 3421 N N . LEU B 1 176 ? -1.113 50.75 27.719 1 96.12 176 LEU B N 1
ATOM 3422 C CA . LEU B 1 176 ? -1.04 50.5 26.281 1 96.12 176 LEU B CA 1
ATOM 3423 C C . LEU B 1 176 ? -0.311 51.625 25.562 1 96.12 176 LEU B C 1
ATOM 3425 O O . LEU B 1 176 ? 0.333 51.406 24.547 1 96.12 176 LEU B O 1
ATOM 3429 N N . ASN B 1 177 ? -0.434 52.75 26.234 1 95.38 177 ASN B N 1
ATOM 3430 C CA . ASN B 1 177 ? 0.294 53.875 25.656 1 95.38 177 ASN B CA 1
ATOM 3431 C C . ASN B 1 177 ? 1.802 53.656 25.688 1 95.38 177 ASN B C 1
ATOM 3433 O O . ASN B 1 177 ? 2.5 53.969 24.719 1 95.38 177 ASN B O 1
ATOM 3437 N N . TYR B 1 178 ? 2.195 53.156 26.828 1 96.19 178 TYR B N 1
ATOM 3438 C CA . TYR B 1 178 ? 3.613 52.844 26.953 1 96.19 178 TYR B CA 1
ATOM 3439 C C . TYR B 1 178 ? 4.023 51.781 25.922 1 96.19 178 TYR B C 1
ATOM 3441 O O . TYR B 1 178 ? 5.055 51.938 25.266 1 96.19 178 TYR B O 1
ATOM 3449 N N . ILE B 1 179 ? 3.275 50.781 25.766 1 96.38 179 ILE B N 1
ATOM 3450 C CA . ILE B 1 179 ? 3.58 49.688 24.844 1 96.38 179 ILE B CA 1
ATOM 3451 C C . ILE B 1 179 ? 3.586 50.219 23.406 1 96.38 179 ILE B C 1
ATOM 3453 O O . ILE B 1 179 ? 4.434 49.812 22.594 1 96.38 179 ILE B O 1
ATOM 3457 N N . ASP B 1 180 ? 2.688 51.062 23.156 1 95.88 180 ASP B N 1
ATOM 3458 C CA . ASP B 1 180 ? 2.615 51.688 21.844 1 95.88 180 ASP B CA 1
ATOM 3459 C C . ASP B 1 180 ? 3.914 52.438 21.516 1 95.88 180 ASP B C 1
ATOM 3461 O O . ASP B 1 180 ? 4.41 52.375 20.391 1 95.88 180 ASP B O 1
ATOM 3465 N N . ARG B 1 181 ? 4.406 53.125 22.469 1 94.5 181 ARG B N 1
ATOM 3466 C CA . ARG B 1 181 ? 5.656 53.844 22.281 1 94.5 181 ARG B CA 1
ATOM 3467 C C . ARG B 1 181 ? 6.82 52.906 22.031 1 94.5 181 ARG B C 1
ATOM 3469 O O . ARG B 1 181 ? 7.691 53.188 21.203 1 94.5 181 ARG B O 1
ATOM 3476 N N . VAL B 1 182 ? 6.836 51.906 22.75 1 93.88 182 VAL B N 1
ATOM 3477 C CA . VAL B 1 182 ? 7.875 50.906 22.609 1 93.88 182 VAL B CA 1
ATOM 3478 C C . VAL B 1 182 ? 7.832 50.312 21.188 1 93.88 182 VAL B C 1
ATOM 3480 O O . VAL B 1 182 ? 8.867 50.219 20.531 1 93.88 182 VAL B O 1
ATOM 3483 N N . LEU B 1 183 ? 6.676 49.969 20.672 1 95.12 183 LEU B N 1
ATOM 3484 C CA . LEU B 1 183 ? 6.496 49.375 19.344 1 95.12 183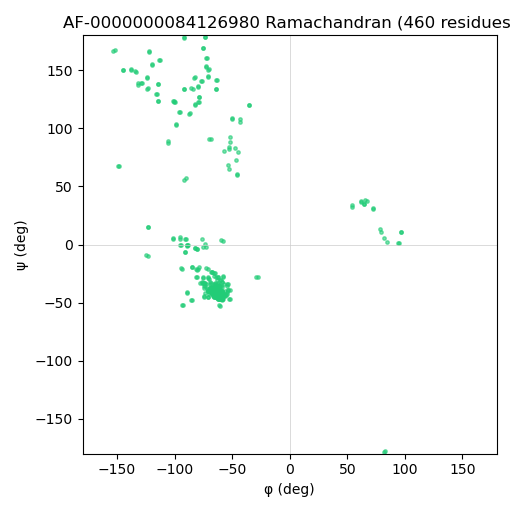 LEU B CA 1
ATOM 3485 C C . LEU B 1 183 ? 6.91 50.375 18.266 1 95.12 183 LEU B C 1
ATOM 3487 O O . LEU B 1 183 ? 7.57 50 17.297 1 95.12 183 LEU B O 1
ATOM 3491 N N . LEU B 1 184 ? 6.488 51.562 18.5 1 93.25 184 LEU B N 1
ATOM 3492 C CA . LEU B 1 184 ? 6.84 52.594 17.547 1 93.25 184 LEU B CA 1
ATOM 3493 C C . LEU B 1 184 ? 8.352 52.781 17.469 1 93.25 184 LEU B C 1
ATOM 3495 O O . LEU B 1 184 ? 8.906 52.969 16.391 1 93.25 184 LEU B O 1
ATOM 3499 N N . SER B 1 185 ? 8.953 52.781 18.625 1 91.69 185 SER B N 1
ATOM 3500 C CA . SER B 1 185 ? 10.406 52.938 18.672 1 91.69 185 SER B CA 1
ATOM 3501 C C . SER B 1 185 ? 11.094 51.781 17.938 1 91.69 185 SER B C 1
ATOM 3503 O O . SER B 1 185 ? 12.078 51.969 17.234 1 91.69 185 SER B O 1
ATOM 3505 N N . TRP B 1 186 ? 10.539 50.625 18.094 1 91.5 186 TRP B N 1
ATOM 3506 C CA . TRP B 1 186 ? 11.109 49.469 17.453 1 91.5 186 TRP B CA 1
ATOM 3507 C C . TRP B 1 186 ? 10.906 49.5 15.945 1 91.5 186 TRP B C 1
ATOM 3509 O O . TRP B 1 186 ? 11.773 49.062 15.188 1 91.5 186 TRP B O 1
ATOM 3519 N N . GLU B 1 187 ? 9.797 49.938 15.562 1 90.62 187 GLU B N 1
ATOM 3520 C CA . GLU B 1 187 ? 9.5 50.062 14.141 1 90.62 187 GLU B CA 1
ATOM 3521 C C . GLU B 1 187 ? 10.461 51.031 13.461 1 90.62 187 GLU B C 1
ATOM 3523 O O . GLU B 1 187 ? 10.945 50.75 12.359 1 90.62 187 GLU B O 1
ATOM 3528 N N . ARG B 1 188 ? 10.711 52.031 14.109 1 89.94 188 ARG B N 1
ATOM 3529 C CA . ARG B 1 188 ? 11.609 53.031 13.578 1 89.94 188 ARG B CA 1
ATOM 3530 C C . ARG B 1 188 ? 13.023 52.5 13.43 1 89.94 188 ARG B C 1
ATOM 3532 O O . ARG B 1 188 ? 13.758 52.875 12.516 1 89.94 188 ARG B O 1
ATOM 3539 N N . LYS B 1 189 ? 13.344 51.656 14.336 1 88.69 189 LYS B N 1
ATOM 3540 C CA . LYS B 1 189 ? 14.688 51.062 14.336 1 88.69 189 LYS B CA 1
ATOM 3541 C C . LYS B 1 189 ? 14.727 49.781 13.5 1 88.69 189 LYS B C 1
ATOM 3543 O O . LYS B 1 189 ? 15.773 49.156 13.406 1 88.69 189 LYS B O 1
ATOM 3548 N N . ASN B 1 190 ? 13.609 49.469 12.969 1 84.19 190 ASN B N 1
ATOM 3549 C CA . ASN B 1 190 ? 13.477 48.281 12.141 1 84.19 190 ASN B CA 1
ATOM 3550 C C . ASN B 1 190 ? 13.773 47 12.938 1 84.19 190 ASN B C 1
ATOM 3552 O O . ASN B 1 190 ? 14.469 46.094 12.445 1 84.19 190 ASN B O 1
ATOM 3556 N N . ILE B 1 191 ? 13.367 47.031 14.133 1 79.31 191 ILE B N 1
ATOM 3557 C CA . ILE B 1 191 ? 13.523 45.875 14.992 1 79.31 191 ILE B CA 1
ATOM 3558 C C . ILE B 1 191 ? 12.328 44.938 14.82 1 79.31 191 ILE B C 1
ATOM 3560 O O . ILE B 1 191 ? 11.188 45.312 15.094 1 79.31 191 ILE B O 1
ATOM 3564 N N . THR B 1 192 ? 12.562 43.844 14.305 1 75.06 192 THR B N 1
ATOM 3565 C CA . THR B 1 192 ? 11.422 43 14.023 1 75.06 192 THR B CA 1
ATOM 3566 C C . THR B 1 192 ? 11.602 41.625 14.695 1 75.06 192 THR B C 1
ATOM 3568 O O . THR B 1 192 ? 10.664 40.844 14.75 1 75.06 192 THR B O 1
ATOM 3571 N N . THR B 1 193 ? 12.719 41.312 15.227 1 74.75 193 THR B N 1
ATOM 3572 C CA . THR B 1 193 ? 12.992 40 15.766 1 74.75 193 THR B CA 1
ATOM 3573 C C . THR B 1 193 ? 13.32 40.062 17.25 1 74.75 193 THR B C 1
ATOM 3575 O O . THR B 1 193 ? 13.695 41.125 17.766 1 74.75 193 THR B O 1
ATOM 3578 N N . GLU B 1 194 ? 13.039 38.906 17.875 1 75.56 194 GLU B N 1
ATOM 3579 C CA . GLU B 1 194 ? 13.336 38.812 19.312 1 75.56 194 GLU B CA 1
ATOM 3580 C C . GLU B 1 194 ? 14.789 39.156 19.594 1 75.56 194 GLU B C 1
ATOM 3582 O O . GLU B 1 194 ? 15.094 39.812 20.594 1 75.56 194 GLU B O 1
ATOM 3587 N N . GLN B 1 195 ? 15.648 38.688 18.766 1 74.31 195 GLN B N 1
ATOM 3588 C CA . GLN B 1 195 ? 17.078 38.906 18.953 1 74.31 195 GLN B CA 1
ATOM 3589 C C . GLN B 1 195 ? 17.391 40.406 18.891 1 74.31 195 GLN B C 1
ATOM 3591 O O . GLN B 1 195 ? 18.172 40.938 19.703 1 74.31 195 GLN B O 1
ATOM 3596 N N . GLN B 1 196 ? 16.766 41.031 17.953 1 76.19 196 GLN B N 1
ATOM 3597 C CA . GLN B 1 196 ? 16.953 42.469 17.797 1 76.19 196 GLN B CA 1
ATOM 3598 C C . GLN B 1 196 ? 16.422 43.25 19.016 1 76.19 196 GLN B C 1
ATOM 3600 O O . GLN B 1 196 ? 17.031 44.219 19.453 1 76.19 196 GLN B O 1
ATOM 3605 N N . VAL B 1 197 ? 15.367 42.688 19.578 1 77.25 197 VAL B N 1
ATOM 3606 C CA . VAL B 1 197 ? 14.758 43.281 20.766 1 77.25 197 VAL B CA 1
ATOM 3607 C C . VAL B 1 197 ? 15.695 43.156 21.953 1 77.25 197 VAL B C 1
ATOM 3609 O O . VAL B 1 197 ? 15.891 44.094 22.719 1 77.25 197 VAL B O 1
ATOM 3612 N N . GLU B 1 198 ? 16.297 42.031 22.031 1 75.81 198 GLU B N 1
ATOM 3613 C CA . GLU B 1 198 ? 17.219 41.781 23.141 1 75.81 198 GLU B CA 1
ATOM 3614 C C . GLU B 1 198 ? 18.422 42.719 23.047 1 75.81 198 GLU B C 1
ATOM 3616 O O . GLU B 1 198 ? 18.891 43.25 24.062 1 75.81 198 GLU B O 1
ATOM 3621 N N . GLU B 1 199 ? 18.953 42.844 21.875 1 77.44 199 GLU B N 1
ATOM 3622 C CA . GLU B 1 199 ? 20.109 43.688 21.672 1 77.44 199 GLU B CA 1
ATOM 3623 C C . GLU B 1 199 ? 19.766 45.156 22.016 1 77.44 199 GLU B C 1
ATOM 3625 O O . GLU B 1 199 ? 20.578 45.844 22.625 1 77.44 199 GLU B O 1
ATOM 3630 N N . GLU B 1 200 ? 18.609 45.531 21.594 1 74.5 200 GLU B N 1
ATOM 3631 C CA . GLU B 1 200 ? 18.172 46.906 21.875 1 74.5 200 GLU B CA 1
ATOM 3632 C C . GLU B 1 200 ? 18 47.125 23.375 1 74.5 200 GLU B C 1
ATOM 3634 O O . GLU B 1 200 ? 18.344 48.188 23.891 1 74.5 200 GLU B O 1
ATOM 3639 N N . GLN B 1 201 ? 17.5 46.094 24.031 1 73.44 201 GLN B N 1
ATOM 3640 C CA . GLN B 1 201 ? 17.312 46.188 25.469 1 73.44 201 GLN B CA 1
ATOM 3641 C C . GLN B 1 201 ? 18.656 46.312 26.188 1 73.44 201 GLN B C 1
ATOM 3643 O O . GLN B 1 201 ? 18.797 47.094 27.125 1 73.44 201 GLN B O 1
ATOM 3648 N N . LYS B 1 202 ? 19.656 45.562 25.688 1 73.81 202 LYS B N 1
ATOM 3649 C CA . LYS B 1 202 ? 21 45.656 26.25 1 73.81 202 LYS B CA 1
ATOM 3650 C C . LYS B 1 202 ? 21.609 47.031 26.016 1 73.81 202 LYS B C 1
ATOM 3652 O O . LYS B 1 202 ? 22.219 47.625 26.906 1 73.81 202 LYS B O 1
ATOM 3657 N N . LYS B 1 203 ? 21.375 47.469 24.906 1 73.06 203 LYS B N 1
ATOM 3658 C CA . LYS B 1 203 ? 21.891 48.781 24.562 1 73.06 203 LYS B CA 1
ATOM 3659 C C . LYS B 1 203 ? 21.281 49.875 25.438 1 73.06 203 LYS B C 1
ATOM 3661 O O . LYS B 1 203 ? 21.969 50.75 25.922 1 73.06 203 LYS B O 1
ATOM 3666 N N . ARG B 1 204 ? 20 49.781 25.656 1 72.25 204 ARG B N 1
ATOM 3667 C CA . ARG B 1 204 ? 19.297 50.75 26.484 1 72.25 204 ARG B CA 1
ATOM 3668 C C . ARG B 1 204 ? 19.781 50.688 27.938 1 72.25 204 ARG B C 1
ATOM 3670 O O . ARG B 1 204 ? 19.938 51.719 28.594 1 72.25 204 ARG B O 1
ATOM 3677 N N . LYS B 1 205 ? 20 49.469 28.328 1 72.81 205 LYS B N 1
ATOM 3678 C CA . LYS B 1 205 ? 20.5 49.312 29.688 1 72.81 205 LYS B CA 1
ATOM 3679 C C . LYS B 1 205 ? 21.906 49.906 29.828 1 72.81 205 LYS B C 1
ATOM 3681 O O . LYS B 1 205 ? 22.203 50.562 30.828 1 72.81 205 LYS B O 1
ATOM 3686 N N . ARG B 1 206 ? 22.625 49.75 28.875 1 71.06 206 ARG B N 1
ATOM 3687 C CA . ARG B 1 206 ? 23.969 50.312 28.891 1 71.06 206 ARG B CA 1
ATOM 3688 C C . ARG B 1 206 ? 23.938 51.844 28.875 1 71.06 206 ARG B C 1
ATOM 3690 O O . ARG B 1 206 ? 24.719 52.469 29.578 1 71.06 206 ARG B O 1
ATOM 3697 N N . ASN B 1 207 ? 23.062 52.312 28.062 1 71.25 207 ASN B N 1
ATOM 3698 C CA . ASN B 1 207 ? 22.953 53.781 27.969 1 71.25 207 ASN B CA 1
ATOM 3699 C C . ASN B 1 207 ? 22.422 54.375 29.266 1 71.25 207 ASN B C 1
ATOM 3701 O O . ASN B 1 207 ? 22.859 55.469 29.656 1 71.25 207 ASN B O 1
ATOM 3705 N N . MET B 1 208 ? 21.562 53.656 29.797 1 67.81 208 MET B N 1
ATOM 3706 C CA . MET B 1 208 ? 21.016 54.125 31.078 1 67.81 208 MET B CA 1
ATOM 3707 C C . MET B 1 208 ? 22.078 54.062 32.156 1 67.81 208 MET B C 1
ATOM 3709 O O . MET B 1 208 ? 22.172 54.969 33 1 67.81 208 MET B O 1
ATOM 3713 N N . MET B 1 209 ? 22.781 53.094 32.125 1 67.62 209 MET B N 1
ATOM 3714 C CA . MET B 1 209 ? 23.859 52.969 33.094 1 67.62 209 MET B CA 1
ATOM 3715 C C . MET B 1 209 ? 24.906 54.062 32.875 1 67.62 209 MET B C 1
ATOM 3717 O O . MET B 1 209 ? 25.5 54.562 33.812 1 67.62 209 MET B O 1
ATOM 3721 N N . LYS B 1 210 ? 25.125 54.25 31.688 1 63.38 210 LYS B N 1
ATOM 3722 C CA . LYS B 1 210 ? 26.094 55.281 31.359 1 63.38 210 LYS B CA 1
ATOM 3723 C C . LYS B 1 210 ? 25.594 56.688 31.75 1 63.38 210 LYS B C 1
ATOM 3725 O O . LYS B 1 210 ? 26.344 57.5 32.281 1 63.38 210 LYS B O 1
ATOM 3730 N N . LYS B 1 211 ? 24.391 57 31.625 1 64.62 211 LYS B N 1
ATOM 3731 C CA . LYS B 1 211 ? 23.797 58.281 31.969 1 64.62 211 LYS B CA 1
ATOM 3732 C C . LYS B 1 211 ? 23.75 58.5 33.469 1 64.62 211 LYS B C 1
ATOM 3734 O O . LYS B 1 211 ? 23.953 59.594 33.969 1 64.62 211 LYS B O 1
ATOM 3739 N N . GLU B 1 212 ? 23.391 57.5 34.156 1 61.16 212 GLU B N 1
ATOM 3740 C CA . GLU B 1 212 ? 23.391 57.594 35.594 1 61.16 212 GLU B CA 1
ATOM 3741 C C . GLU B 1 212 ? 24.797 57.844 36.156 1 61.16 212 GLU B C 1
ATOM 3743 O O . GLU B 1 212 ? 24.969 58.594 37.094 1 61.16 212 GLU B O 1
ATOM 3748 N N . SER B 1 213 ? 25.672 57.281 35.531 1 62.81 213 SER B N 1
ATOM 3749 C CA . SER B 1 213 ? 27.047 57.5 35.938 1 62.81 213 SER B CA 1
ATOM 3750 C C . SER B 1 213 ? 27.5 58.938 35.625 1 62.81 213 SER B C 1
ATOM 3752 O O . SER B 1 213 ? 28.219 59.562 36.406 1 62.81 213 SER B O 1
ATOM 3754 N N . SER B 1 214 ? 27.062 59.406 34.562 1 59.72 214 SER B N 1
ATOM 3755 C CA . SER B 1 214 ? 27.469 60.75 34.188 1 59.72 214 SER B CA 1
ATOM 3756 C C . SER B 1 214 ? 26.766 61.812 35.031 1 59.72 214 SER B C 1
ATOM 3758 O O . SER B 1 214 ? 27.297 62.906 35.25 1 59.72 214 SER B O 1
ATOM 3760 N N . ARG B 1 215 ? 25.609 61.688 35.375 1 60.09 215 ARG B N 1
ATOM 3761 C CA . ARG B 1 215 ? 24.891 62.625 36.25 1 60.09 215 ARG B CA 1
ATOM 3762 C C . ARG B 1 215 ? 25.531 62.656 37.656 1 60.09 215 ARG B C 1
ATOM 3764 O O . ARG B 1 215 ? 25.641 63.719 38.25 1 60.09 215 ARG B O 1
ATOM 3771 N N . ASN B 1 216 ? 25.812 61.562 38.094 1 55.75 216 ASN B N 1
ATOM 3772 C CA . ASN B 1 216 ? 26.469 61.562 39.406 1 55.75 216 ASN B CA 1
ATOM 3773 C C . ASN B 1 216 ? 27.812 62.281 39.344 1 55.75 216 ASN B C 1
ATOM 3775 O O . ASN B 1 216 ? 28.25 62.875 40.344 1 55.75 216 ASN B O 1
ATOM 3779 N N . GLU B 1 217 ? 28.422 62.281 38.25 1 53.47 217 GLU B N 1
ATOM 3780 C CA . GLU B 1 217 ? 29.703 62.969 38.188 1 53.47 217 GLU B CA 1
ATOM 3781 C C . GLU B 1 217 ? 29.5 64.5 38.125 1 53.47 217 GLU B C 1
ATOM 3783 O O . GLU B 1 217 ? 30.328 65.25 38.625 1 53.47 217 GLU B O 1
ATOM 3788 N N . LYS B 1 218 ? 28.516 65.125 37.562 1 53.88 218 LYS B N 1
ATOM 3789 C CA . LYS B 1 218 ? 28.359 66.562 37.438 1 53.88 218 LYS B CA 1
ATOM 3790 C C . LYS B 1 218 ? 27.875 67.188 38.75 1 53.88 218 LYS B C 1
ATOM 3792 O O . LYS B 1 218 ? 28.078 68.375 38.969 1 53.88 218 LYS B O 1
ATOM 3797 N N . ASP B 1 219 ? 27.031 66.438 39.531 1 49.53 219 ASP B N 1
ATOM 3798 C CA . ASP B 1 219 ? 26.516 67.125 40.719 1 49.53 219 ASP B CA 1
ATOM 3799 C C . ASP B 1 219 ? 27.594 67.188 41.812 1 49.53 219 ASP B C 1
ATOM 3801 O O . ASP B 1 219 ? 27.281 67.438 42.969 1 49.53 219 ASP B O 1
ATOM 3805 N N . LEU B 1 220 ? 28.75 66.75 41.5 1 47.94 220 LEU B N 1
ATOM 3806 C CA . LEU B 1 220 ? 29.734 67 42.562 1 47.94 220 LEU B CA 1
ATOM 3807 C C . LEU B 1 220 ? 30.062 68.5 42.688 1 47.94 220 LEU B C 1
ATOM 3809 O O . LEU B 1 220 ? 30.516 69.125 41.719 1 47.94 220 LEU B O 1
ATOM 3813 N N . PRO B 1 221 ? 29.312 69.188 43.531 1 44.72 221 PRO B N 1
ATOM 3814 C CA . PRO B 1 221 ? 29.641 70.562 43.812 1 44.72 221 PRO B CA 1
ATOM 3815 C C . PRO B 1 221 ? 31.125 70.812 44.031 1 44.72 221 PRO B C 1
ATOM 3817 O O . PRO B 1 221 ? 31.828 69.875 44.5 1 44.72 221 PRO B O 1
ATOM 3820 N N . ASN B 1 222 ? 31.875 71.438 43.156 1 45.16 222 ASN B N 1
ATOM 3821 C CA . ASN B 1 222 ? 33.25 71.875 43.312 1 45.16 222 ASN B CA 1
ATOM 3822 C C . ASN B 1 222 ? 33.438 72.562 44.656 1 45.16 222 ASN B C 1
ATOM 3824 O O . ASN B 1 222 ? 33.062 73.688 44.844 1 45.16 222 ASN B O 1
ATOM 3828 N N . VAL B 1 223 ? 33.219 72 45.812 1 44.84 223 VAL B N 1
ATOM 3829 C CA . VAL B 1 223 ? 33.531 72.562 47.125 1 44.84 223 VAL B CA 1
ATOM 3830 C C . VAL B 1 223 ? 35 73 47.188 1 44.84 223 VAL B C 1
ATOM 3832 O O . VAL B 1 223 ? 35.875 72.125 47 1 44.84 223 VAL B O 1
ATOM 3835 N N . SER B 1 224 ? 35.375 74.125 46.75 1 43.22 224 SER B N 1
ATOM 3836 C CA . SER B 1 224 ? 36.656 74.812 46.969 1 43.22 224 SER B CA 1
ATOM 3837 C C . SER B 1 224 ? 37.094 74.75 48.406 1 43.22 224 SER B C 1
ATOM 3839 O O . SER B 1 224 ? 36.406 75.312 49.281 1 43.22 224 SER B O 1
ATOM 3841 N N . LEU B 1 225 ? 37.656 73.75 48.969 1 39.66 225 LEU B N 1
ATOM 3842 C CA . LEU B 1 225 ? 38.281 73.625 50.281 1 39.66 225 LEU B CA 1
ATOM 3843 C C . LEU B 1 225 ? 39.344 74.688 50.5 1 39.66 225 LEU B C 1
ATOM 3845 O O . LEU B 1 225 ? 40.375 74.688 49.844 1 39.66 225 LEU B O 1
ATOM 3849 N N . HIS B 1 226 ? 38.969 75.938 50.625 1 41.47 226 HIS B N 1
ATOM 3850 C CA . HIS B 1 226 ? 39.875 77 51.125 1 41.47 226 HIS B CA 1
ATOM 3851 C C . HIS B 1 226 ? 40.5 76.562 52.438 1 41.47 226 HIS B C 1
ATOM 3853 O O . HIS B 1 226 ? 39.812 76.25 53.406 1 41.47 226 HIS B O 1
ATOM 3859 N N . ASN B 1 227 ? 41.688 75.938 52.438 1 40.22 227 ASN B N 1
ATOM 3860 C CA . ASN B 1 227 ? 42.562 75.562 53.562 1 40.22 227 ASN B CA 1
ATOM 3861 C C . ASN B 1 227 ? 42.906 76.812 54.375 1 40.22 227 ASN B C 1
ATOM 3863 O O . ASN B 1 227 ? 43.594 77.75 53.906 1 40.22 227 ASN B O 1
ATOM 3867 N N . TRP B 1 228 ? 42.125 77.375 55.281 1 41.56 228 TRP B N 1
ATOM 3868 C CA . TRP B 1 228 ? 42.281 78.438 56.219 1 41.56 228 TRP B CA 1
ATOM 3869 C C . TRP B 1 228 ? 43.438 78.188 57.188 1 41.56 228 TRP B C 1
ATOM 3871 O O . TRP B 1 228 ? 43.625 78.938 58.156 1 41.56 228 TRP B O 1
ATOM 3881 N N . LEU B 1 229 ? 44.188 77.125 57.062 1 38.94 229 LEU B N 1
ATOM 3882 C CA . LEU B 1 229 ? 45.094 76.812 58.188 1 38.94 229 LEU B CA 1
ATOM 3883 C C . LEU B 1 229 ? 46.188 77.875 58.281 1 38.94 229 LEU B C 1
ATOM 3885 O O . LEU B 1 229 ? 47 77.875 59.219 1 38.94 229 LEU B O 1
ATOM 3889 N N . GLU B 1 230 ? 46.5 78.562 57.25 1 35.91 230 GLU B N 1
ATOM 3890 C CA . GLU B 1 230 ? 47.844 79.125 57.344 1 35.91 230 GLU B CA 1
ATOM 3891 C C . GLU B 1 230 ? 47.906 80.25 58.406 1 35.91 230 GLU B C 1
ATOM 3893 O O . GLU B 1 230 ? 48.969 80.75 58.688 1 35.91 230 GLU B O 1
ATOM 3898 N N . ASP B 1 231 ? 46.781 80.938 58.594 1 35.25 231 ASP B N 1
ATOM 3899 C CA . ASP B 1 231 ? 47.125 82.25 59.219 1 35.25 231 ASP B CA 1
ATOM 3900 C C . ASP B 1 231 ? 47.531 82 60.688 1 35.25 231 ASP B C 1
ATOM 3902 O O . ASP B 1 231 ? 47.812 83 61.375 1 35.25 231 ASP B O 1
ATOM 3906 N N . GLU B 1 232 ? 47.531 80.875 61.281 1 27.06 232 GLU B N 1
ATOM 3907 C CA . GLU B 1 232 ? 48.281 81.062 62.531 1 27.06 232 GLU B CA 1
ATOM 3908 C C . GLU B 1 232 ? 49.781 81 62.312 1 27.06 232 GLU B C 1
ATOM 3910 O O . GLU B 1 232 ? 50.25 80.312 61.438 1 27.06 232 GLU B O 1
#

Organism: NCBI:txid1513897

Nearest PDB structures (foldseek):
  2v79-assembly1_B  TM=8.604E-01  e=1.286E-07  Bacillus subtilis
  2vn2-assembly1_A  TM=8.801E-01  e=2.832E-05  Geobacillus kaustophilus HTA426
  2zc2-assembly2_B  TM=9.169E-01  e=2.836E-04  Streptococcus mutans UA159
  7dvr-assembly1_A-2  TM=3.746E-01  e=2.695E+00  Streptococcus agalactiae NEM316
  3rpu-assembly1_A  TM=2.205E-01  e=2.277E+00  Escherichia coli K-12

pLDDT: mean 85.64, std 15.87, range [27.06, 98.0]